Protein AF-A0A5J4TLP8-F1 (afdb_monomer_lite)

Sequence (412 aa):
MQLSGNISNREGASIYGEIGDNGSLIIEDTSFTSCSYIENDGGGIYVILNKTFRFETKGTVTFKGCRITKVTLEVVGGLGRTLYIYLAEESTFNFIIGANTLFTTNDADICCEDIFIYSRNMIILNIRRHILFDITTFTNSDNAMYETEYKLIDELYHIPLIDYNLLERYIYYPNDTMYVSSRKWGGVDTEECGDVSSTCNSFDHVVLKQTTPDRTPTNLQSGQHIVYTYISVCEMHVNQPYRTEADIYILIGATTDEISEATECGSAYFDENGEMKFFDQGYWKIKKIRLVDYSSIKGVNQKVLFHSISIVLPSMKLAKYILKLVVIKDYIDKSRNLELTIENCSITQNNTLDKATNFFLLKTEPFISVRLNISIFYFKGYNASIEGTGLIEMNFETDQYNDSKRIKRDHW

Organism: NCBI:txid222440

Secondary structure (DSSP, 8-state):
--SS--STTB--SSEEEEE-TT-EEEEES-EEES-EEESSB-SSEEEEE-TT-EEEEES-EEEES-EEE---TT------SSEEEEE-TT----EEB-TTEEEES-B-SSS-SSEEEEES-HHHH-GGGTB-S-GGG-S-GGGSEEEEE-S-HHHHSS----SEEGGGGGS----SEEEE--STTTB---SS--BTTBBBS-HHHHHTT-SS----TTTTT--SPPEEEEEESSEEEE-SEEE---SEEEEEEPPTTTSTTTTS--EEEE-TT-EEEEESS-HHHHTTGGG---TTSPPPPEEEEEES-EEEE-SS-SSS-SEEEEE-SS--TTPPPEEEEEES-EEEESS--SS----EEEEE-S---SSEEEEEES-EE-S---TTSEEEEEEE--S-------------

Foldseek 3Di:
DDPDDDDPAADALAEEEDDEDPAEDEAEPDEAEQQEEEQHAHSHYEYEAAAEYAYEYYYAYEYYAFEYDYPDPPGPHFAARHYEYEQDPNGPLHAAYDANYAYYNFDGPPAARHGEYEEQAPQVNLCCVRYHHDLVRDPCLVGHYFYWHPHDCLVQLAHTDHRHRCVLLVDQDAALQFEEELDDNHADLDRNAGDRSHHHNAPVSNVVRHPDAFDDPVCQPPPDAFEHHYEARQEYEQEAEDETNGQEYYYFYDDCVSGVNVPDGGEYEYPQHAAYEDELDDVCQVVCPPVDHPLPAAGRAHEYEYERYEYEYEPDHNDQARYEYEYAPDPDVRGHAYEYEYENYEYDYPDDPPDDDDAAQEDEDPDDDPRYHYHYYNYYYDHDDRPPHHNYYYYYPDPPPDPPPPDDDDDD

pLDDT: mean 80.71, std 16.19, range [25.66, 98.31]

Radius of gyration: 27.55 Å; chains: 1; bounding box: 65×60×77 Å

Structure (mmCIF, N/CA/C/O backbone):
data_AF-A0A5J4TLP8-F1
#
_entry.id   AF-A0A5J4TLP8-F1
#
loop_
_atom_site.group_PDB
_atom_site.id
_atom_site.type_symbol
_atom_site.label_atom_id
_atom_site.label_alt_id
_atom_site.label_comp_id
_atom_site.label_asym_id
_atom_site.label_entity_id
_atom_site.label_seq_id
_atom_site.pdbx_PDB_ins_code
_atom_site.Cartn_x
_atom_site.Cartn_y
_atom_site.Cartn_z
_atom_site.occupancy
_atom_site.B_iso_or_equiv
_atom_site.auth_seq_id
_atom_site.auth_comp_id
_atom_site.auth_asym_id
_atom_site.auth_atom_id
_atom_site.pdbx_PDB_model_num
ATOM 1 N N . MET A 1 1 ? 9.945 3.398 -39.005 1.00 32.78 1 MET A N 1
ATOM 2 C CA . MET A 1 1 ? 11.258 3.173 -38.370 1.00 32.78 1 MET A CA 1
ATOM 3 C C . MET A 1 1 ? 12.236 4.135 -39.021 1.00 32.78 1 MET A C 1
ATOM 5 O O . MET A 1 1 ? 12.604 3.922 -40.168 1.00 32.78 1 MET A O 1
ATOM 9 N N . GLN A 1 2 ? 12.532 5.254 -38.364 1.00 25.66 2 GLN A N 1
ATOM 10 C CA . GLN A 1 2 ? 13.517 6.217 -38.853 1.00 25.66 2 GLN A CA 1
ATOM 11 C C . GLN A 1 2 ? 14.866 5.845 -38.235 1.00 25.66 2 GLN A C 1
ATOM 13 O O . GLN A 1 2 ? 15.048 5.969 -37.032 1.00 25.66 2 GLN A O 1
ATOM 18 N N . LEU A 1 3 ? 15.782 5.329 -39.055 1.00 34.94 3 LEU A N 1
ATOM 19 C CA . LEU A 1 3 ? 17.158 5.000 -38.672 1.00 34.94 3 LEU A CA 1
ATOM 20 C C . LEU A 1 3 ? 18.077 6.168 -39.058 1.00 34.94 3 LEU A C 1
ATOM 22 O O . LEU A 1 3 ? 18.851 6.057 -39.998 1.00 34.94 3 LEU A O 1
ATOM 26 N N . SER A 1 4 ? 17.885 7.309 -38.393 1.00 40.91 4 SER A N 1
ATOM 27 C CA . SER A 1 4 ? 18.838 8.422 -38.211 1.00 40.91 4 SER A CA 1
ATOM 28 C C . SER A 1 4 ? 18.039 9.635 -37.724 1.00 40.91 4 SER A C 1
ATOM 30 O O . SER A 1 4 ? 17.247 10.211 -38.485 1.00 40.91 4 SER A O 1
ATOM 32 N N . GLY A 1 5 ? 18.194 9.957 -36.441 1.00 33.78 5 GLY A N 1
ATOM 33 C CA . GLY A 1 5 ? 17.547 11.080 -35.777 1.00 33.78 5 GLY A CA 1
ATOM 34 C C . GLY A 1 5 ? 18.285 12.385 -36.052 1.00 33.78 5 GLY A C 1
ATOM 35 O O . GLY A 1 5 ? 19.506 12.435 -36.147 1.00 33.78 5 GLY A O 1
ATOM 36 N N . ASN A 1 6 ? 17.510 13.439 -36.261 1.00 34.97 6 ASN A N 1
ATOM 37 C CA . ASN A 1 6 ? 17.923 14.782 -35.903 1.00 34.97 6 ASN A CA 1
ATOM 38 C C . ASN A 1 6 ? 16.699 15.387 -35.221 1.00 34.97 6 ASN A C 1
ATOM 40 O O . ASN A 1 6 ? 15.870 16.044 -35.853 1.00 34.97 6 ASN A O 1
ATOM 44 N N . ILE A 1 7 ? 16.518 15.021 -33.954 1.00 38.97 7 ILE A N 1
ATOM 45 C CA . ILE A 1 7 ? 15.561 15.648 -33.046 1.00 38.97 7 ILE A CA 1
ATOM 46 C C . ILE A 1 7 ? 16.321 15.834 -31.738 1.00 38.97 7 ILE A C 1
ATOM 48 O O . ILE A 1 7 ? 16.684 14.871 -31.071 1.00 38.97 7 ILE A O 1
ATOM 52 N N . SER A 1 8 ? 16.636 17.091 -31.449 1.00 46.53 8 SER A N 1
ATOM 53 C CA . SER A 1 8 ? 17.469 17.553 -30.342 1.00 46.53 8 SER A CA 1
ATOM 54 C C . SER A 1 8 ? 17.287 16.736 -29.052 1.00 46.53 8 SER A C 1
ATOM 56 O O . SER A 1 8 ? 16.248 16.819 -28.395 1.00 46.53 8 SER A O 1
ATOM 58 N N . ASN A 1 9 ? 18.345 16.008 -28.697 1.00 53.62 9 ASN A N 1
ATOM 59 C CA . ASN A 1 9 ? 18.657 15.433 -27.388 1.00 53.62 9 ASN A CA 1
ATOM 60 C C . ASN A 1 9 ? 17.962 14.124 -26.950 1.00 53.62 9 ASN A C 1
ATOM 62 O O . ASN A 1 9 ? 18.026 13.778 -25.771 1.00 53.62 9 ASN A O 1
ATOM 66 N N . ARG A 1 10 ? 17.306 13.367 -27.844 1.00 56.44 10 ARG A N 1
ATOM 67 C CA . ARG A 1 10 ? 16.650 12.085 -27.486 1.00 56.44 10 ARG A CA 1
ATOM 68 C C . ARG A 1 10 ? 16.926 10.992 -28.509 1.00 56.44 10 ARG A C 1
ATOM 70 O O . ARG A 1 10 ? 16.133 10.788 -29.425 1.00 56.44 10 ARG A O 1
ATOM 77 N N . GLU A 1 11 ? 18.039 10.282 -28.359 1.00 62.84 11 GLU A N 1
ATOM 78 C CA . GLU A 1 11 ? 18.453 9.257 -29.317 1.00 62.84 11 GLU A CA 1
ATOM 79 C C . GLU A 1 11 ? 19.082 8.061 -28.600 1.00 62.84 11 GLU A C 1
ATOM 81 O O . GLU A 1 11 ? 20.043 8.219 -27.858 1.00 62.84 11 GLU A O 1
ATOM 86 N N . GLY A 1 12 ? 18.556 6.859 -28.856 1.00 57.31 12 GLY A N 1
ATOM 87 C CA . GLY A 1 12 ? 19.206 5.621 -28.437 1.00 57.31 12 GLY A CA 1
ATOM 88 C C . GLY A 1 12 ? 20.393 5.309 -29.347 1.00 57.31 12 GLY A C 1
ATOM 89 O O . GLY A 1 12 ? 20.215 5.337 -30.566 1.00 57.31 12 GLY A O 1
ATOM 90 N N . ALA A 1 13 ? 21.578 4.974 -28.814 1.00 69.31 13 ALA A N 1
ATOM 91 C CA . ALA A 1 13 ? 22.753 4.767 -29.683 1.00 69.31 13 ALA A CA 1
ATOM 92 C C . ALA A 1 13 ? 22.591 3.604 -30.670 1.00 69.31 13 ALA A C 1
ATOM 94 O O . ALA A 1 13 ? 23.210 3.608 -31.731 1.00 69.31 13 ALA A O 1
ATOM 95 N N . SER A 1 14 ? 21.786 2.597 -30.321 1.00 82.69 14 SER A N 1
ATOM 96 C CA . SER A 1 14 ? 21.480 1.473 -31.215 1.00 82.69 14 SER A CA 1
ATOM 97 C C . SER A 1 14 ? 20.064 1.546 -31.764 1.00 82.69 14 SER A C 1
ATOM 99 O O . SER A 1 14 ? 19.858 1.367 -32.963 1.00 82.69 14 SER A O 1
ATOM 101 N N . ILE A 1 15 ? 19.076 1.780 -30.899 1.00 85.31 15 ILE A N 1
ATOM 102 C CA . ILE A 1 15 ? 17.669 1.822 -31.300 1.00 85.31 15 ILE A CA 1
ATOM 103 C C . ILE A 1 15 ? 16.999 3.034 -30.676 1.00 85.31 15 ILE A C 1
ATOM 105 O O . ILE A 1 15 ? 16.957 3.166 -29.457 1.00 85.31 15 ILE A O 1
ATOM 109 N N . TYR A 1 16 ? 16.388 3.854 -31.524 1.00 87.19 16 TYR A N 1
ATOM 110 C CA . TYR A 1 16 ? 15.365 4.811 -31.131 1.00 87.19 16 TYR A CA 1
ATOM 111 C C . TYR A 1 16 ? 14.010 4.343 -31.673 1.00 87.19 16 TYR A C 1
ATOM 113 O O . TYR A 1 16 ? 13.860 4.099 -32.876 1.00 87.19 16 TYR A O 1
ATOM 121 N N . GLY A 1 17 ? 13.030 4.187 -30.788 1.00 83.69 17 GLY A N 1
ATOM 122 C CA . GLY A 1 17 ? 11.701 3.698 -31.131 1.00 83.69 17 GLY A CA 1
ATOM 123 C C . GLY A 1 17 ? 10.593 4.557 -30.542 1.00 83.69 17 GLY A C 1
ATOM 124 O O . GLY A 1 17 ? 10.231 4.382 -29.386 1.00 83.69 17 GLY A O 1
ATOM 125 N N . GLU A 1 18 ? 9.991 5.411 -31.362 1.00 84.56 18 GLU A N 1
ATOM 126 C CA . GLU A 1 18 ? 8.686 6.016 -31.091 1.00 84.56 18 GLU A CA 1
ATOM 127 C C . GLU A 1 18 ? 7.675 5.388 -32.053 1.00 84.56 18 GLU A C 1
ATOM 129 O O . GLU A 1 18 ? 7.684 5.652 -33.259 1.00 84.56 18 GLU A O 1
ATOM 134 N N . ILE A 1 19 ? 6.852 4.475 -31.541 1.00 73.88 19 ILE A N 1
ATOM 135 C CA . ILE A 1 19 ? 5.820 3.801 -32.331 1.00 73.88 19 ILE A CA 1
ATOM 136 C C . ILE A 1 19 ? 4.471 4.074 -31.664 1.00 73.88 19 ILE A C 1
ATOM 138 O O . ILE A 1 19 ? 4.342 4.002 -30.448 1.00 73.88 19 ILE A O 1
ATOM 142 N N . GLY A 1 20 ? 3.478 4.453 -32.468 1.00 75.81 20 GLY A N 1
ATOM 143 C CA . GLY A 1 20 ? 2.123 4.737 -32.000 1.00 75.81 20 GLY A CA 1
ATOM 144 C C . GLY A 1 20 ? 1.234 3.493 -31.896 1.00 75.81 20 GLY A C 1
ATOM 145 O O . GLY A 1 20 ? 1.713 2.359 -31.851 1.00 75.81 20 GLY A O 1
ATOM 146 N N . ASP A 1 21 ? -0.079 3.734 -31.894 1.00 81.75 21 ASP A N 1
ATOM 147 C CA . ASP A 1 21 ? -1.150 2.748 -31.696 1.00 81.75 21 ASP A CA 1
ATOM 148 C C . ASP A 1 21 ? -0.915 1.384 -32.361 1.00 81.75 21 ASP A C 1
ATOM 150 O O . ASP A 1 21 ? -0.717 1.278 -33.572 1.00 81.75 21 ASP A O 1
ATOM 154 N N . ASN A 1 22 ? -1.006 0.329 -31.547 1.00 83.94 22 ASN A N 1
ATOM 155 C CA . ASN A 1 22 ? -0.868 -1.089 -31.901 1.00 83.94 22 ASN A CA 1
ATOM 156 C C . ASN A 1 22 ? 0.475 -1.479 -32.534 1.00 83.94 22 ASN A C 1
ATOM 158 O O . ASN A 1 22 ? 0.617 -2.588 -33.054 1.00 83.94 22 ASN A O 1
ATOM 162 N N . GLY A 1 23 ? 1.470 -0.595 -32.477 1.00 88.19 23 GLY A N 1
ATOM 163 C CA . GLY A 1 23 ? 2.839 -0.924 -32.826 1.00 88.19 23 GLY A CA 1
ATOM 164 C C . GLY A 1 23 ? 3.438 -1.969 -31.891 1.00 88.19 23 GLY A C 1
ATOM 165 O O . GLY A 1 23 ? 3.008 -2.141 -30.748 1.00 88.19 23 GLY A O 1
ATOM 166 N N . SER A 1 24 ? 4.483 -2.645 -32.361 1.00 91.75 24 SER A N 1
ATOM 167 C CA . SER A 1 24 ? 5.296 -3.515 -31.517 1.00 91.75 24 SER A CA 1
ATOM 168 C C . SER A 1 24 ? 6.764 -3.457 -31.911 1.00 91.75 24 SER A C 1
ATOM 170 O O . SER A 1 24 ? 7.085 -3.494 -33.099 1.00 91.75 24 SER A O 1
ATOM 172 N N . LEU A 1 25 ? 7.641 -3.440 -30.915 1.00 93.62 25 LEU A N 1
ATOM 173 C CA . LEU A 1 25 ? 9.078 -3.602 -31.045 1.00 93.62 25 LEU A CA 1
ATOM 174 C C . LEU A 1 25 ? 9.447 -4.818 -30.207 1.00 93.62 25 LEU A C 1
ATOM 176 O O . LEU A 1 25 ? 9.341 -4.792 -28.983 1.00 93.62 25 LEU A O 1
ATOM 180 N N . ILE A 1 26 ? 9.836 -5.886 -30.891 1.00 94.44 26 ILE A N 1
ATOM 181 C CA . ILE A 1 26 ? 10.258 -7.134 -30.267 1.00 94.44 26 ILE A CA 1
ATOM 182 C C . ILE A 1 26 ? 11.731 -7.312 -30.602 1.00 94.44 26 ILE A C 1
ATOM 184 O O . ILE A 1 26 ? 12.108 -7.260 -31.773 1.00 94.44 26 ILE A O 1
ATOM 188 N N . ILE A 1 27 ? 12.545 -7.502 -29.575 1.00 94.44 27 ILE A N 1
ATOM 189 C CA . ILE A 1 27 ? 13.973 -7.771 -29.697 1.00 94.44 27 ILE A CA 1
ATOM 190 C C . ILE A 1 27 ? 14.188 -9.207 -29.259 1.00 94.44 27 ILE A C 1
ATOM 192 O O . ILE A 1 27 ? 13.919 -9.544 -28.110 1.00 94.44 27 ILE A O 1
ATOM 196 N N . GLU A 1 28 ? 14.644 -10.049 -30.175 1.00 96.56 28 GLU A N 1
ATOM 197 C CA . GLU A 1 28 ? 14.783 -11.483 -29.944 1.00 96.56 28 GLU A CA 1
ATOM 198 C C . GLU A 1 28 ? 16.204 -11.938 -30.272 1.00 96.56 28 GLU A C 1
ATOM 200 O O . GLU A 1 28 ? 16.748 -11.537 -31.301 1.00 96.56 28 GLU A O 1
ATOM 205 N N . ASP A 1 29 ? 16.818 -12.719 -29.376 1.00 94.88 29 ASP A N 1
ATOM 206 C CA . ASP A 1 29 ? 18.139 -13.343 -29.571 1.00 94.88 29 ASP A CA 1
ATOM 207 C C . ASP A 1 29 ? 19.214 -12.379 -30.122 1.00 94.88 29 ASP A C 1
ATOM 209 O O . ASP A 1 29 ? 19.916 -12.660 -31.095 1.00 94.88 29 ASP A O 1
ATOM 213 N N . THR A 1 30 ? 19.314 -11.192 -29.516 1.00 93.50 30 THR A N 1
ATOM 214 C CA . THR A 1 30 ? 20.120 -10.067 -30.015 1.00 93.50 30 THR A CA 1
ATOM 215 C C . THR A 1 30 ? 21.162 -9.617 -28.991 1.00 93.50 30 THR A C 1
ATOM 217 O O . THR A 1 30 ? 20.884 -9.530 -27.797 1.00 93.50 30 THR A O 1
ATOM 220 N N . SER A 1 31 ? 22.363 -9.258 -29.455 1.00 92.25 31 SER A N 1
ATOM 221 C CA . SER A 1 31 ? 23.407 -8.670 -28.608 1.00 92.25 31 SER A CA 1
ATOM 222 C C . SER A 1 31 ? 23.751 -7.245 -29.037 1.00 92.25 31 SER A C 1
ATOM 224 O O . SER A 1 31 ? 24.023 -6.981 -30.206 1.00 92.25 31 SER A O 1
ATOM 226 N N . PHE A 1 32 ? 23.770 -6.348 -28.058 1.00 88.50 32 PHE A N 1
ATOM 227 C CA . PHE A 1 32 ? 24.198 -4.962 -28.150 1.00 88.50 32 PHE A CA 1
ATOM 228 C C . PHE A 1 32 ? 25.547 -4.833 -27.444 1.00 88.50 32 PHE A C 1
ATOM 230 O O . PHE A 1 32 ? 25.666 -5.132 -26.254 1.00 88.50 32 PHE A O 1
ATOM 237 N N . THR A 1 33 ? 26.582 -4.425 -28.175 1.00 86.88 33 THR A N 1
ATOM 238 C CA . THR A 1 33 ? 27.944 -4.319 -27.639 1.00 86.88 33 THR A CA 1
ATOM 239 C C . THR A 1 33 ? 28.526 -2.943 -27.901 1.00 86.88 33 THR A C 1
ATOM 241 O O . THR A 1 33 ? 28.490 -2.481 -29.041 1.00 86.88 33 THR A O 1
ATOM 244 N N . SER A 1 34 ? 29.131 -2.334 -26.880 1.00 82.38 34 SER A N 1
ATOM 245 C CA . SER A 1 34 ? 29.828 -1.044 -26.997 1.00 82.38 34 SER A CA 1
ATOM 246 C C . SER A 1 34 ? 28.944 0.086 -27.533 1.00 82.38 34 SER A C 1
ATOM 248 O O . SER A 1 34 ? 29.402 0.934 -28.299 1.00 82.38 34 SER A O 1
ATOM 250 N N . CYS A 1 35 ? 27.671 0.092 -27.132 1.00 78.81 35 CYS A N 1
ATOM 251 C CA . CYS A 1 35 ? 26.728 1.156 -27.449 1.00 78.81 35 CYS A CA 1
ATOM 252 C C . CYS A 1 35 ? 27.135 2.404 -26.665 1.00 78.81 35 CYS A C 1
ATOM 254 O O . CYS A 1 35 ? 26.932 2.467 -25.454 1.00 78.81 35 CYS A O 1
ATOM 256 N N . SER A 1 36 ? 27.778 3.347 -27.347 1.00 72.56 36 SER A N 1
ATOM 257 C CA . SER A 1 36 ? 28.287 4.569 -26.736 1.00 72.56 36 SER A CA 1
ATOM 258 C C . SER A 1 36 ? 27.547 5.773 -27.286 1.00 72.56 36 SER A C 1
ATOM 260 O O . SER A 1 36 ? 27.501 5.952 -28.504 1.00 72.56 36 SER A O 1
ATOM 262 N N . TYR A 1 37 ? 27.019 6.613 -26.400 1.00 71.00 37 TYR A N 1
ATOM 263 C CA . TYR A 1 37 ? 26.421 7.890 -26.779 1.00 71.00 37 TYR A CA 1
ATOM 264 C C . TYR A 1 37 ? 27.027 9.043 -25.977 1.00 71.00 37 TYR A C 1
ATOM 266 O O . TYR A 1 37 ? 27.387 8.893 -24.810 1.00 71.00 37 TYR A O 1
ATOM 274 N N . ILE A 1 38 ? 27.162 10.203 -26.611 1.00 66.50 38 ILE A N 1
ATOM 275 C CA . ILE A 1 38 ? 27.705 11.415 -26.000 1.00 66.50 38 ILE A CA 1
ATOM 276 C C . ILE A 1 38 ? 26.557 12.421 -25.885 1.00 66.50 38 ILE A C 1
ATOM 278 O O . ILE A 1 38 ? 25.865 12.653 -26.867 1.00 66.50 38 ILE A O 1
ATOM 282 N N . GLU A 1 39 ? 26.360 12.997 -24.698 1.00 64.88 39 GLU A N 1
ATOM 283 C CA . GLU A 1 39 ? 25.417 14.103 -24.417 1.00 64.88 39 GLU A CA 1
ATOM 284 C C . GLU A 1 39 ? 23.898 13.803 -24.338 1.00 64.88 39 GLU A C 1
ATOM 286 O O . GLU A 1 39 ? 23.177 14.696 -23.906 1.00 64.88 39 GLU A O 1
ATOM 291 N N . ASN A 1 40 ? 23.394 12.584 -24.605 1.00 66.25 40 ASN A N 1
ATOM 292 C CA . ASN A 1 40 ? 21.946 12.264 -24.493 1.00 66.25 40 ASN A CA 1
ATOM 293 C C . ASN A 1 40 ? 21.619 11.101 -23.533 1.00 66.25 40 ASN A C 1
ATOM 295 O O . ASN A 1 40 ? 22.516 10.415 -23.049 1.00 66.25 40 ASN A O 1
ATOM 299 N N . ASP A 1 41 ? 20.323 10.892 -23.270 1.00 68.62 41 ASP A N 1
ATOM 300 C CA . ASP A 1 41 ? 19.762 9.736 -22.550 1.00 68.62 41 ASP A CA 1
ATOM 301 C C . ASP A 1 41 ? 19.599 8.506 -23.461 1.00 68.62 41 ASP A C 1
ATOM 303 O O . ASP A 1 41 ? 19.341 8.653 -24.655 1.00 68.62 41 ASP A O 1
ATOM 307 N N . GLY A 1 42 ? 19.655 7.292 -22.898 1.00 64.50 42 GLY A N 1
ATOM 308 C CA . GLY A 1 42 ? 19.449 6.052 -23.663 1.00 64.50 42 GLY A CA 1
ATOM 309 C C . GLY A 1 42 ? 20.698 5.569 -24.401 1.00 64.50 42 GLY A C 1
ATOM 310 O O . GLY A 1 42 ? 20.839 5.756 -25.603 1.00 64.50 42 GLY A O 1
ATOM 311 N N . GLY A 1 43 ? 21.627 4.897 -23.724 1.00 68.81 43 GLY A N 1
ATOM 312 C CA . GLY A 1 43 ? 22.901 4.530 -24.364 1.00 68.81 43 GLY A CA 1
ATOM 313 C C . GLY A 1 43 ? 22.782 3.328 -25.307 1.00 68.81 43 GLY A C 1
ATOM 314 O O . GLY A 1 43 ? 23.443 3.301 -26.335 1.00 68.81 43 GLY A O 1
ATOM 315 N N . GLY A 1 44 ? 21.911 2.354 -25.040 1.00 80.06 44 GLY A N 1
ATOM 316 C CA . GLY A 1 44 ? 21.619 1.257 -25.972 1.00 80.06 44 GLY A CA 1
ATOM 317 C C . GLY A 1 44 ? 20.341 1.514 -26.763 1.00 80.06 44 GLY A C 1
ATOM 318 O O . GLY A 1 44 ? 20.351 1.685 -27.986 1.00 80.06 44 GLY A O 1
ATOM 319 N N . ILE A 1 45 ? 19.228 1.538 -26.043 1.00 87.81 45 ILE A N 1
ATOM 320 C CA . ILE A 1 45 ? 17.878 1.620 -26.586 1.00 87.81 45 ILE A CA 1
ATOM 321 C C . ILE A 1 45 ? 17.132 2.752 -25.898 1.00 87.81 45 ILE A C 1
ATOM 323 O O . ILE A 1 45 ? 17.099 2.827 -24.673 1.00 87.81 45 ILE A O 1
ATOM 327 N N . TYR A 1 46 ? 16.468 3.574 -26.699 1.00 88.88 46 TYR A N 1
ATOM 328 C CA . TYR A 1 46 ? 15.527 4.584 -26.248 1.00 88.88 46 TYR A CA 1
ATOM 329 C C . TYR A 1 46 ? 14.166 4.294 -26.877 1.00 88.88 46 TYR A C 1
ATOM 331 O O . TYR A 1 46 ? 14.019 4.340 -28.102 1.00 88.88 46 TYR A O 1
ATOM 339 N N . VAL A 1 47 ? 13.164 3.988 -26.059 1.00 90.62 47 VAL A N 1
ATOM 340 C CA . VAL A 1 47 ? 11.801 3.716 -26.531 1.00 90.62 47 VAL A CA 1
ATOM 341 C C . VAL A 1 47 ? 10.794 4.638 -25.868 1.00 90.62 47 VAL A C 1
ATOM 343 O O . VAL A 1 47 ? 10.815 4.836 -24.657 1.00 90.62 47 VAL A O 1
ATOM 346 N N . ILE A 1 48 ? 9.883 5.178 -26.674 1.00 91.06 48 ILE A N 1
ATOM 347 C CA . ILE A 1 48 ? 8.728 5.949 -26.220 1.00 91.06 48 ILE A CA 1
ATOM 348 C C . ILE A 1 48 ? 7.492 5.094 -26.439 1.00 91.06 48 ILE A C 1
ATOM 350 O O . ILE A 1 48 ? 7.059 4.911 -27.575 1.00 91.06 48 ILE A O 1
ATOM 354 N N . LEU A 1 49 ? 6.918 4.580 -25.354 1.00 90.88 49 LEU A N 1
ATOM 355 C CA . LEU A 1 49 ? 5.671 3.830 -25.368 1.00 90.88 49 LEU A CA 1
ATOM 356 C C . LEU A 1 49 ? 4.506 4.798 -25.261 1.00 90.88 49 LEU A C 1
ATOM 358 O O . LEU A 1 49 ? 4.151 5.241 -24.167 1.00 90.88 49 LEU A O 1
ATOM 362 N N . ASN A 1 50 ? 3.898 5.089 -26.406 1.00 88.06 50 ASN A N 1
ATOM 363 C CA . ASN A 1 50 ? 2.666 5.851 -26.480 1.00 88.06 50 ASN A CA 1
ATOM 364 C C . ASN A 1 50 ? 1.472 4.926 -26.752 1.00 88.06 50 ASN A C 1
ATOM 366 O O . ASN A 1 50 ? 1.559 4.004 -27.570 1.00 88.06 50 ASN A O 1
ATOM 370 N N . LYS A 1 51 ? 0.353 5.180 -26.069 1.00 88.81 51 LYS A N 1
ATOM 371 C CA . LYS A 1 51 ? -0.890 4.405 -26.187 1.00 88.81 51 LYS A CA 1
ATOM 372 C C . LYS A 1 51 ? -0.661 2.895 -26.013 1.00 88.81 51 LYS A C 1
ATOM 374 O O . LYS A 1 51 ? -0.153 2.478 -24.974 1.00 88.81 51 LYS A O 1
ATOM 379 N N . THR A 1 52 ? -1.028 2.069 -26.997 1.00 88.56 52 THR A N 1
ATOM 380 C CA . THR A 1 52 ? -0.956 0.595 -26.919 1.00 88.56 52 THR A CA 1
ATOM 381 C C . THR A 1 52 ? 0.353 -0.014 -27.438 1.00 88.56 52 THR A C 1
ATOM 383 O O . THR A 1 52 ? 0.442 -1.241 -27.555 1.00 88.56 52 THR A O 1
ATOM 386 N N . PHE A 1 53 ? 1.368 0.802 -27.756 1.00 89.88 53 PHE A N 1
ATOM 387 C CA . PHE A 1 53 ? 2.659 0.322 -28.258 1.00 89.88 53 PHE A CA 1
ATOM 388 C C . PHE A 1 53 ? 3.285 -0.711 -27.310 1.00 89.88 53 PHE A C 1
ATOM 390 O O . PHE A 1 53 ? 3.453 -0.455 -26.117 1.00 89.88 53 PHE A O 1
ATOM 397 N N . ARG A 1 54 ? 3.631 -1.882 -27.863 1.00 92.06 54 ARG A N 1
ATOM 398 C CA . ARG A 1 54 ? 4.299 -2.971 -27.150 1.00 92.06 54 ARG A CA 1
ATOM 399 C C . ARG A 1 54 ? 5.818 -2.956 -27.315 1.00 92.06 54 ARG A C 1
ATOM 401 O O . ARG A 1 54 ? 6.301 -3.006 -28.445 1.00 92.06 54 ARG A O 1
ATOM 408 N N . PHE A 1 55 ? 6.558 -3.034 -26.214 1.00 94.62 55 PHE A N 1
ATOM 409 C CA . PHE A 1 55 ? 8.002 -3.294 -26.219 1.00 94.62 55 PHE A CA 1
ATOM 410 C C . PHE A 1 55 ? 8.327 -4.618 -25.519 1.00 94.62 55 PHE A C 1
ATOM 412 O O . PHE A 1 55 ? 7.835 -4.879 -24.429 1.00 94.62 55 PHE A O 1
ATOM 419 N N . GLU A 1 56 ? 9.129 -5.487 -26.126 1.00 95.69 56 GLU A N 1
ATOM 420 C CA . GLU A 1 56 ? 9.402 -6.806 -25.547 1.00 95.69 56 GLU A CA 1
ATOM 421 C C . GLU A 1 56 ? 10.806 -7.311 -25.883 1.00 95.69 56 GLU A C 1
ATOM 423 O O . GLU A 1 56 ? 11.211 -7.268 -27.047 1.00 95.69 56 GLU A O 1
ATOM 428 N N . THR A 1 57 ? 11.522 -7.855 -24.894 1.00 95.56 57 THR A N 1
ATOM 429 C CA . THR A 1 57 ? 12.719 -8.678 -25.132 1.00 95.56 57 THR A CA 1
ATOM 430 C C . THR A 1 57 ? 12.394 -10.170 -25.001 1.00 95.56 57 THR A C 1
ATOM 432 O O . THR A 1 57 ? 11.728 -10.602 -24.056 1.00 95.56 57 THR A O 1
ATOM 435 N N . LYS A 1 58 ? 12.853 -10.974 -25.966 1.00 95.06 58 LYS A N 1
ATOM 436 C CA . LYS A 1 58 ? 12.647 -12.428 -26.055 1.00 95.06 58 LYS A CA 1
ATOM 437 C C . LYS A 1 58 ? 13.955 -13.164 -26.299 1.00 95.06 58 LYS A C 1
ATOM 439 O O . LYS A 1 58 ? 14.889 -12.619 -26.878 1.00 95.06 58 LYS A O 1
ATOM 444 N N . GLY A 1 59 ? 13.998 -14.430 -25.893 1.00 93.56 59 GLY A N 1
ATOM 445 C CA . GLY A 1 59 ? 15.215 -15.223 -26.030 1.00 93.56 59 GLY A CA 1
ATOM 446 C C . GLY A 1 59 ? 16.387 -14.567 -25.296 1.00 93.56 59 GLY A C 1
ATOM 447 O O . GLY A 1 59 ? 16.187 -13.866 -24.305 1.00 93.56 59 GLY A O 1
ATOM 448 N N . THR A 1 60 ? 17.606 -14.804 -25.762 1.00 94.31 60 THR A N 1
ATOM 449 C CA . THR A 1 60 ? 18.814 -14.253 -25.136 1.00 94.31 60 THR A CA 1
ATOM 450 C C . THR A 1 60 ? 19.082 -12.845 -25.655 1.00 94.31 60 THR A C 1
ATOM 452 O O . THR A 1 60 ? 19.586 -12.679 -26.764 1.00 94.31 60 THR A O 1
ATOM 455 N N . VAL A 1 61 ? 18.791 -11.822 -24.850 1.00 93.81 61 VAL A N 1
ATOM 456 C CA . VAL A 1 61 ? 19.145 -10.432 -25.178 1.00 93.81 61 VAL A CA 1
ATOM 457 C C . VAL A 1 61 ? 20.286 -9.982 -24.279 1.00 93.81 61 VAL A C 1
ATOM 459 O O . VAL A 1 61 ? 20.210 -10.110 -23.064 1.00 93.81 61 VAL A O 1
ATOM 462 N N . THR A 1 62 ? 21.379 -9.481 -24.845 1.00 92.00 62 THR A N 1
ATOM 463 C CA . THR A 1 62 ? 22.560 -9.102 -24.051 1.00 92.00 62 THR A CA 1
ATOM 464 C C . THR A 1 62 ? 23.005 -7.692 -24.366 1.00 92.00 62 THR A C 1
ATOM 466 O O . THR A 1 62 ? 23.235 -7.367 -25.527 1.00 92.00 62 THR A O 1
ATOM 469 N N . PHE A 1 63 ? 23.216 -6.896 -23.326 1.00 89.75 63 PHE A N 1
ATOM 470 C CA . PHE A 1 63 ? 23.802 -5.570 -23.405 1.00 89.75 63 PHE A CA 1
ATOM 471 C C . PHE A 1 63 ? 25.150 -5.562 -22.702 1.00 89.75 63 PHE A C 1
ATOM 473 O O . PHE A 1 63 ? 25.240 -5.841 -21.504 1.00 89.75 63 PHE A O 1
ATOM 480 N N . LYS A 1 64 ? 26.205 -5.268 -23.460 1.00 89.06 64 LYS A N 1
ATOM 481 C CA . LYS A 1 64 ? 27.575 -5.366 -22.969 1.00 89.06 64 LYS A CA 1
ATOM 482 C C . LYS A 1 64 ? 28.393 -4.126 -23.278 1.00 89.06 64 LYS A C 1
ATOM 484 O O . LYS A 1 64 ? 28.631 -3.804 -24.443 1.00 89.06 64 LYS A O 1
ATOM 489 N N . GLY A 1 65 ? 28.941 -3.505 -22.239 1.00 83.69 65 GLY A N 1
ATOM 490 C CA . GLY A 1 65 ? 29.871 -2.390 -22.401 1.00 83.69 65 GLY A CA 1
ATOM 491 C C . GLY A 1 65 ? 29.211 -1.141 -22.973 1.00 83.69 65 GLY A C 1
ATOM 492 O O . GLY A 1 65 ? 29.885 -0.387 -23.673 1.00 83.69 65 GLY A O 1
ATOM 493 N N . CYS A 1 66 ? 27.910 -0.956 -22.742 1.00 83.25 66 CYS A N 1
ATOM 494 C CA . CYS A 1 66 ? 27.200 0.254 -23.140 1.00 83.25 66 CYS A CA 1
ATOM 495 C C . CYS A 1 66 ? 27.606 1.401 -22.208 1.00 83.25 66 CYS A C 1
ATOM 497 O O . CYS A 1 66 ? 27.747 1.204 -20.999 1.00 83.25 66 CYS A O 1
ATOM 499 N N . ARG A 1 67 ? 27.850 2.586 -22.769 1.00 76.25 67 ARG A N 1
ATOM 500 C CA . ARG A 1 67 ? 28.360 3.748 -22.035 1.00 76.25 67 ARG A CA 1
ATOM 501 C C . ARG A 1 67 ? 27.674 5.018 -22.504 1.00 76.25 67 ARG A C 1
ATOM 503 O O . ARG A 1 67 ? 27.394 5.192 -23.684 1.00 76.25 67 ARG A O 1
ATOM 510 N N . ILE A 1 68 ? 27.475 5.949 -21.586 1.00 71.75 68 ILE A N 1
ATOM 511 C CA . ILE A 1 68 ? 27.176 7.336 -21.943 1.00 71.75 68 ILE A CA 1
ATOM 512 C C . ILE A 1 68 ? 28.305 8.197 -21.391 1.00 71.75 68 ILE A C 1
ATOM 514 O O . ILE A 1 68 ? 28.810 7.917 -20.309 1.00 71.75 68 ILE A O 1
ATOM 518 N N . THR A 1 69 ? 28.734 9.221 -22.115 1.00 65.12 69 THR A N 1
ATOM 519 C CA . THR A 1 69 ? 29.707 10.179 -21.578 1.00 65.12 69 THR A CA 1
ATOM 520 C C . THR A 1 69 ? 29.099 11.570 -21.585 1.00 65.12 69 THR A C 1
ATOM 522 O O . THR A 1 69 ? 28.726 12.092 -22.640 1.00 65.12 69 THR A O 1
ATOM 525 N N . LYS A 1 70 ? 28.986 12.178 -20.405 1.00 64.94 70 LYS A N 1
ATOM 526 C CA . LYS A 1 70 ? 28.575 13.570 -20.253 1.00 64.94 70 LYS A CA 1
ATOM 527 C C . LYS A 1 70 ? 29.810 14.457 -20.370 1.00 64.94 70 LYS A C 1
ATOM 529 O O . LYS A 1 70 ? 30.679 14.455 -19.506 1.00 64.94 70 LYS A O 1
ATOM 534 N N . VAL A 1 71 ? 29.897 15.211 -21.463 1.00 54.84 71 VAL A N 1
ATOM 535 C CA . VAL A 1 71 ? 31.070 16.051 -21.765 1.00 54.84 71 VAL A CA 1
ATOM 536 C C . VAL A 1 71 ? 30.973 17.431 -21.098 1.00 54.84 71 VAL A C 1
ATOM 538 O O . VAL A 1 71 ? 31.999 18.058 -20.839 1.00 54.84 71 VAL A O 1
ATOM 541 N N . THR A 1 72 ? 29.769 17.902 -20.749 1.00 56.34 72 THR A N 1
ATOM 542 C CA . THR A 1 72 ? 29.554 19.229 -20.143 1.00 56.34 72 THR A CA 1
ATOM 543 C C . THR A 1 72 ? 28.512 19.209 -19.016 1.00 56.34 72 THR A C 1
ATOM 545 O O . THR A 1 72 ? 27.549 18.444 -19.042 1.00 56.34 72 THR A O 1
ATOM 548 N N . LEU A 1 73 ? 28.693 20.070 -18.005 1.00 55.56 73 LEU A N 1
ATOM 549 C CA . LEU A 1 73 ? 27.796 20.202 -16.841 1.00 55.56 73 LEU A CA 1
ATOM 550 C C . LEU A 1 73 ? 26.406 20.774 -17.192 1.00 55.56 73 LEU A C 1
ATOM 552 O O . LEU A 1 73 ? 25.482 20.631 -16.397 1.00 55.56 73 LEU A O 1
ATOM 556 N N . GLU A 1 74 ? 26.250 21.393 -18.365 1.00 51.12 74 GLU A N 1
ATOM 557 C CA . GLU A 1 74 ? 25.053 22.152 -18.761 1.00 51.12 74 GLU A CA 1
ATOM 558 C C . GLU A 1 74 ? 23.982 21.319 -19.492 1.00 51.12 74 GLU A C 1
ATOM 560 O O . GLU A 1 74 ? 22.864 21.796 -19.679 1.00 51.12 74 GLU A O 1
ATOM 565 N N . VAL A 1 75 ? 24.278 20.073 -19.887 1.00 52.91 75 VAL A N 1
ATOM 566 C CA . VAL A 1 75 ? 23.321 19.219 -20.615 1.00 52.91 75 VAL A CA 1
ATOM 567 C C . VAL A 1 75 ? 22.512 18.349 -19.647 1.00 52.91 75 VAL A C 1
ATOM 569 O O . VAL A 1 75 ? 23.072 17.644 -18.806 1.00 52.91 75 VAL A O 1
ATOM 572 N N . VAL A 1 76 ? 21.182 18.393 -19.758 1.00 54.00 76 VAL A N 1
ATOM 573 C CA . VAL A 1 76 ? 20.251 17.505 -19.041 1.00 54.00 76 VAL A CA 1
ATOM 574 C C . VAL A 1 76 ? 20.194 16.183 -19.811 1.00 54.00 76 VAL A C 1
ATOM 576 O O . VAL A 1 76 ? 19.423 16.049 -20.753 1.00 54.00 76 VAL A O 1
ATOM 579 N N . GLY A 1 77 ? 21.087 15.257 -19.474 1.00 57.12 77 GLY A N 1
ATOM 580 C CA . GLY A 1 77 ? 21.172 13.923 -20.067 1.00 57.12 77 GLY A CA 1
ATOM 581 C C . GLY A 1 77 ? 22.124 13.024 -19.271 1.00 57.12 77 GLY A C 1
ATOM 582 O O . GLY A 1 77 ? 22.941 13.525 -18.487 1.00 57.12 77 GLY A O 1
ATOM 583 N N . GLY A 1 78 ? 22.019 11.708 -19.458 1.00 58.44 78 GLY A N 1
ATOM 584 C CA . GLY A 1 78 ? 22.873 10.694 -18.827 1.00 58.44 78 GLY A CA 1
ATOM 585 C C . GLY A 1 78 ? 22.142 9.564 -18.095 1.00 58.44 78 GLY A C 1
ATOM 586 O O . GLY A 1 78 ? 22.818 8.818 -17.378 1.00 58.44 78 GLY A O 1
ATOM 587 N N . LEU A 1 79 ? 20.821 9.443 -18.269 1.00 64.50 79 LEU A N 1
ATOM 588 C CA . LEU A 1 79 ? 19.952 8.438 -17.646 1.00 64.50 79 LEU A CA 1
ATOM 589 C C . LEU A 1 79 ? 19.667 7.264 -18.608 1.00 64.50 79 LEU A C 1
ATOM 591 O O . LEU A 1 79 ? 19.663 7.426 -19.831 1.00 64.50 79 LEU A O 1
ATOM 595 N N . GLY A 1 80 ? 19.416 6.069 -18.061 1.00 60.28 80 GLY A N 1
ATOM 596 C CA . GLY A 1 80 ? 18.979 4.883 -18.820 1.00 60.28 80 GLY A CA 1
ATOM 597 C C . GLY A 1 80 ? 20.005 4.364 -19.810 1.00 60.28 80 GLY A C 1
ATOM 598 O O . GLY A 1 80 ? 19.753 4.305 -21.013 1.00 60.28 80 GLY A O 1
ATOM 599 N N . ARG A 1 81 ? 21.202 4.029 -19.332 1.00 74.06 81 ARG A N 1
ATOM 600 C CA . ARG A 1 81 ? 22.371 3.880 -20.215 1.00 74.06 81 ARG A CA 1
ATOM 601 C C . ARG A 1 81 ? 22.356 2.655 -21.091 1.00 74.06 81 ARG A C 1
ATOM 603 O O . ARG A 1 81 ? 22.980 2.661 -22.146 1.00 74.06 81 ARG A O 1
ATOM 610 N N . THR A 1 82 ? 21.603 1.643 -20.714 1.00 83.56 82 THR A N 1
ATOM 611 C CA . THR A 1 82 ? 21.350 0.529 -21.612 1.00 83.56 82 THR A CA 1
ATOM 612 C C . THR A 1 82 ? 19.964 0.640 -22.217 1.00 83.56 82 THR A C 1
ATOM 614 O O . THR A 1 82 ? 19.813 0.580 -23.438 1.00 83.56 82 THR A O 1
ATOM 617 N N . LEU A 1 83 ? 18.962 0.858 -21.377 1.00 88.94 83 LEU A N 1
ATOM 618 C CA . LEU A 1 83 ? 17.575 0.933 -21.774 1.00 88.94 83 LEU A CA 1
ATOM 619 C C . LEU A 1 83 ? 16.906 2.134 -21.112 1.00 88.94 83 LEU A C 1
ATOM 621 O O . LEU A 1 83 ? 16.851 2.234 -19.888 1.00 88.94 83 LEU A O 1
ATOM 625 N N . TYR A 1 84 ? 16.349 3.006 -21.940 1.00 90.12 84 TYR A N 1
ATOM 626 C CA . TYR A 1 84 ? 15.496 4.105 -21.523 1.00 90.12 84 TYR A CA 1
ATOM 627 C C . TYR A 1 84 ? 14.077 3.851 -22.028 1.00 90.12 84 TYR A C 1
ATOM 629 O O . TYR A 1 84 ? 13.848 3.764 -23.239 1.00 90.12 84 TYR A O 1
ATOM 637 N N . ILE A 1 85 ? 13.122 3.737 -21.107 1.00 92.19 85 ILE A N 1
ATOM 638 C CA . ILE A 1 85 ? 11.703 3.544 -21.417 1.00 92.19 85 ILE A CA 1
ATOM 639 C C . ILE A 1 85 ? 10.931 4.788 -20.993 1.00 92.19 85 ILE A C 1
ATOM 641 O O . ILE A 1 85 ? 10.707 5.017 -19.807 1.00 92.19 85 ILE A O 1
ATOM 645 N N . TYR A 1 86 ? 10.465 5.569 -21.963 1.00 92.44 86 TYR A N 1
ATOM 646 C CA . TYR A 1 86 ? 9.518 6.646 -21.714 1.00 92.44 86 TYR A CA 1
ATOM 647 C C . TYR A 1 86 ? 8.083 6.141 -21.868 1.00 92.44 86 TYR A C 1
ATOM 649 O O . TYR A 1 86 ? 7.647 5.792 -22.965 1.00 92.44 86 TYR A O 1
ATOM 657 N N . LEU A 1 87 ? 7.327 6.127 -20.777 1.00 93.12 87 LEU A N 1
ATOM 658 C CA . LEU A 1 87 ? 5.917 5.760 -20.744 1.00 93.12 87 LEU A CA 1
ATOM 659 C C . LEU A 1 87 ? 5.078 7.039 -20.855 1.00 93.12 87 LEU A C 1
ATOM 661 O O . LEU A 1 87 ? 4.838 7.729 -19.862 1.00 93.12 87 LEU A O 1
ATOM 665 N N . ALA A 1 88 ? 4.643 7.369 -22.073 1.00 91.38 88 ALA A N 1
ATOM 666 C CA . ALA A 1 88 ? 3.857 8.575 -22.336 1.00 91.38 88 ALA A CA 1
ATOM 667 C C . ALA A 1 88 ? 2.510 8.563 -21.587 1.00 91.38 88 ALA A C 1
ATOM 669 O O . ALA A 1 88 ? 2.053 7.524 -21.111 1.00 91.38 88 ALA A O 1
ATOM 670 N N . GLU A 1 89 ? 1.849 9.717 -21.503 1.00 89.38 89 GLU A N 1
ATOM 671 C CA . GLU A 1 89 ? 0.651 9.892 -20.669 1.00 89.38 89 GLU A CA 1
ATOM 672 C C . GLU A 1 89 ? -0.479 8.914 -21.007 1.00 89.38 89 GLU A C 1
ATOM 674 O O . GLU A 1 89 ? -1.132 8.396 -20.105 1.00 89.38 89 GLU A O 1
ATOM 679 N N . GLU A 1 90 ? -0.674 8.603 -22.288 1.00 89.12 90 GLU A N 1
ATOM 680 C CA . GLU A 1 90 ? -1.704 7.669 -22.752 1.00 89.12 90 GLU A CA 1
ATOM 681 C C . GLU A 1 90 ? -1.236 6.202 -22.757 1.00 89.12 90 GLU A C 1
ATOM 683 O O . GLU A 1 90 ? -1.988 5.319 -23.167 1.00 89.12 90 GLU A O 1
ATOM 688 N N . SER A 1 91 ? -0.009 5.914 -22.309 1.00 89.25 91 SER A N 1
ATOM 689 C CA . SER A 1 91 ? 0.564 4.567 -22.320 1.00 89.25 91 SER A CA 1
ATOM 690 C C . SER A 1 91 ? -0.270 3.574 -21.510 1.00 89.25 91 SER A C 1
ATOM 692 O O . SER A 1 91 ? -0.725 3.854 -20.392 1.00 89.25 91 SER A O 1
ATOM 694 N N . THR A 1 92 ? -0.415 2.367 -22.054 1.00 89.94 92 THR A N 1
ATOM 695 C CA . THR A 1 92 ? -0.968 1.207 -21.343 1.00 89.94 92 THR A CA 1
ATOM 696 C C . THR A 1 92 ? 0.108 0.389 -20.626 1.00 89.94 92 THR A C 1
ATOM 698 O O . THR A 1 92 ? -0.164 -0.746 -20.246 1.00 89.94 92 THR A O 1
ATOM 701 N N . PHE A 1 93 ? 1.331 0.922 -20.490 1.00 91.25 93 PHE A N 1
ATOM 702 C CA . PHE A 1 93 ? 2.476 0.253 -19.858 1.00 91.25 93 PHE A CA 1
ATOM 703 C C . PHE A 1 93 ? 2.832 -1.100 -20.490 1.00 91.25 93 PHE A C 1
ATOM 705 O O . PHE A 1 93 ? 3.265 -2.026 -19.818 1.00 91.25 93 PHE A O 1
ATOM 712 N N . ASN A 1 94 ? 2.633 -1.259 -21.797 1.00 92.38 94 ASN A N 1
ATOM 713 C CA . ASN A 1 94 ? 2.777 -2.556 -22.454 1.00 92.38 94 ASN A CA 1
ATOM 714 C C . ASN A 1 94 ? 4.249 -2.882 -22.768 1.00 92.38 94 ASN A C 1
ATOM 716 O O . ASN A 1 94 ? 4.650 -2.893 -23.931 1.00 92.38 94 ASN A O 1
ATOM 720 N N . PHE A 1 95 ? 5.069 -3.136 -21.747 1.00 94.75 95 PHE A N 1
ATOM 721 C CA . PHE A 1 95 ? 6.426 -3.647 -21.948 1.00 94.75 95 PHE A CA 1
ATOM 722 C C . PHE A 1 95 ? 6.760 -4.881 -21.120 1.00 94.75 95 PHE A C 1
ATOM 724 O O . PHE A 1 95 ? 6.207 -5.086 -20.045 1.00 94.75 95 PHE A O 1
ATOM 731 N N . ILE A 1 96 ? 7.679 -5.700 -21.632 1.00 95.75 96 ILE A N 1
ATOM 732 C CA . ILE A 1 96 ? 8.250 -6.846 -20.923 1.00 95.75 96 ILE A CA 1
ATOM 733 C C . ILE A 1 96 ? 9.755 -6.905 -21.191 1.00 95.75 96 ILE A C 1
ATOM 735 O O . ILE A 1 96 ? 10.186 -6.982 -22.342 1.00 95.75 96 ILE A O 1
ATOM 739 N N . ILE A 1 97 ? 10.550 -6.941 -20.126 1.00 94.88 97 ILE A N 1
ATOM 740 C CA . ILE A 1 97 ? 11.964 -7.307 -20.169 1.00 94.88 97 ILE A CA 1
ATOM 741 C C . ILE A 1 97 ? 12.075 -8.776 -19.764 1.00 94.88 97 ILE A C 1
ATOM 743 O O . ILE A 1 97 ? 11.874 -9.144 -18.605 1.00 94.88 97 ILE A O 1
ATOM 747 N N . GLY A 1 98 ? 12.328 -9.626 -20.755 1.00 94.50 98 GLY A N 1
ATOM 748 C CA . GLY A 1 98 ? 12.345 -11.076 -20.629 1.00 94.50 98 GLY A CA 1
ATOM 749 C C . GLY A 1 98 ? 13.455 -11.599 -19.716 1.00 94.50 98 GLY A C 1
ATOM 750 O O . GLY A 1 98 ? 14.512 -10.983 -19.576 1.00 94.50 98 GLY A O 1
ATOM 751 N N . ALA A 1 99 ? 13.216 -12.788 -19.154 1.00 92.62 99 ALA A N 1
ATOM 752 C CA . ALA A 1 99 ? 14.037 -13.428 -18.121 1.00 92.62 99 ALA A CA 1
ATOM 753 C C . ALA A 1 99 ? 15.515 -13.655 -18.500 1.00 92.62 99 ALA A C 1
ATOM 755 O O . ALA A 1 99 ? 16.372 -13.731 -17.628 1.00 92.62 99 ALA A O 1
ATOM 756 N N . ASN A 1 100 ? 15.812 -13.752 -19.798 1.00 92.25 100 ASN A N 1
ATOM 757 C CA . ASN A 1 100 ? 17.157 -13.992 -20.329 1.00 92.25 100 ASN A CA 1
ATOM 758 C C . ASN A 1 100 ? 17.824 -12.701 -20.846 1.00 92.25 100 ASN A C 1
ATOM 760 O O . ASN A 1 100 ? 18.737 -12.763 -21.673 1.00 92.25 100 ASN A O 1
ATOM 764 N N . THR A 1 101 ? 17.344 -11.534 -20.404 1.00 91.69 101 THR A N 1
ATOM 765 C CA . THR A 1 101 ? 18.000 -10.251 -20.677 1.00 91.69 101 THR A CA 1
ATOM 766 C C . THR A 1 101 ? 19.169 -10.075 -19.713 1.00 91.69 101 THR A C 1
ATOM 768 O O . THR A 1 101 ? 18.988 -10.180 -18.505 1.00 91.69 101 THR A O 1
ATOM 771 N N . LEU A 1 102 ? 20.366 -9.818 -20.239 1.00 90.50 102 LEU A N 1
ATOM 772 C CA . LEU A 1 102 ? 21.599 -9.713 -19.460 1.00 90.50 102 LEU A CA 1
ATOM 773 C C . LEU A 1 102 ? 22.253 -8.348 -19.654 1.00 90.50 102 LEU A C 1
ATOM 775 O O . LEU A 1 102 ? 22.418 -7.885 -20.785 1.00 90.50 102 LEU A O 1
ATOM 779 N N . PHE A 1 103 ? 22.689 -7.759 -18.545 1.00 88.44 103 PHE A N 1
ATOM 780 C CA . PHE A 1 103 ? 23.417 -6.497 -18.490 1.00 88.44 103 PHE A CA 1
ATOM 781 C C . PHE A 1 103 ? 24.824 -6.764 -17.961 1.00 88.44 103 PHE A C 1
ATOM 783 O O . PHE A 1 103 ? 24.994 -7.445 -16.950 1.00 88.44 103 PHE A O 1
ATOM 790 N N . THR A 1 104 ? 25.865 -6.336 -18.675 1.00 85.75 104 THR A N 1
ATOM 791 C CA . THR A 1 104 ? 27.242 -6.680 -18.293 1.00 85.75 104 THR A CA 1
ATOM 792 C C . THR A 1 104 ? 28.214 -5.560 -18.623 1.00 85.75 104 THR A C 1
ATOM 794 O O . THR A 1 104 ? 28.338 -5.148 -19.777 1.00 85.75 104 THR A O 1
ATOM 797 N N . THR A 1 105 ? 29.018 -5.134 -17.645 1.00 81.75 105 THR A N 1
ATOM 798 C CA . THR A 1 105 ? 30.089 -4.128 -17.831 1.00 81.75 105 THR A CA 1
ATOM 799 C C . THR A 1 105 ? 29.612 -2.792 -18.425 1.00 81.75 105 THR A C 1
ATOM 801 O O . THR A 1 105 ? 30.380 -2.127 -19.121 1.00 81.75 105 THR A O 1
ATOM 804 N N . ASN A 1 106 ? 28.348 -2.425 -18.196 1.00 78.69 106 ASN A N 1
ATOM 805 C CA . ASN A 1 106 ? 27.810 -1.110 -18.548 1.00 78.69 106 ASN A CA 1
ATOM 806 C C . ASN A 1 106 ? 28.306 -0.067 -17.534 1.00 78.69 106 ASN A C 1
ATOM 808 O O . ASN A 1 106 ? 28.721 -0.442 -16.441 1.00 78.69 106 ASN A O 1
ATOM 812 N N . ASP A 1 107 ? 28.358 1.210 -17.919 1.00 74.06 107 ASP A N 1
ATOM 813 C CA . ASP A 1 107 ? 29.001 2.244 -17.092 1.00 74.06 107 ASP A CA 1
ATOM 814 C C . ASP A 1 107 ? 28.241 3.576 -17.095 1.00 74.06 107 ASP A C 1
ATOM 816 O O . ASP A 1 107 ? 27.828 4.070 -18.163 1.00 74.06 107 ASP A O 1
ATOM 820 N N . ALA A 1 108 ? 28.092 4.160 -15.895 1.00 64.19 108 ALA A N 1
ATOM 821 C CA . ALA A 1 108 ? 27.375 5.401 -15.649 1.00 64.19 108 ALA A CA 1
ATOM 822 C C . ALA A 1 108 ? 28.162 6.544 -14.985 1.00 64.19 108 ALA A C 1
ATOM 824 O O . ALA A 1 108 ? 28.572 6.428 -13.843 1.00 64.19 108 ALA A O 1
ATOM 825 N N . ASP A 1 109 ? 28.214 7.720 -15.628 1.00 64.44 109 ASP A N 1
ATOM 826 C CA . ASP A 1 109 ? 28.721 8.973 -15.045 1.00 64.44 109 ASP A CA 1
ATOM 827 C C . ASP A 1 109 ? 27.814 9.580 -13.954 1.00 64.44 109 ASP A C 1
ATOM 829 O O . ASP A 1 109 ? 28.317 10.319 -13.112 1.00 64.44 109 ASP A O 1
ATOM 833 N N . ILE A 1 110 ? 26.488 9.362 -14.000 1.00 64.44 110 ILE A N 1
ATOM 834 C CA . ILE A 1 110 ? 25.533 9.926 -13.019 1.00 64.44 110 ILE A CA 1
ATOM 835 C C . ILE A 1 110 ? 24.831 8.796 -12.270 1.00 64.44 110 ILE A C 1
ATOM 837 O O . ILE A 1 110 ? 25.214 8.473 -11.152 1.00 64.44 110 ILE A O 1
ATOM 841 N N . CYS A 1 111 ? 23.819 8.191 -12.894 1.00 66.88 111 CYS A N 1
ATOM 842 C CA . CYS A 1 111 ? 23.083 7.066 -12.343 1.00 66.88 111 CYS A CA 1
ATOM 843 C C . CYS A 1 111 ? 22.422 6.221 -13.453 1.00 66.88 111 CYS A C 1
ATOM 845 O O . CYS A 1 111 ? 22.407 6.635 -14.617 1.00 66.88 111 CYS A O 1
ATOM 847 N N . CYS A 1 112 ? 21.846 5.070 -13.095 1.00 72.00 112 CYS A N 1
ATOM 848 C CA . CYS A 1 112 ? 21.012 4.220 -13.957 1.00 72.00 112 CYS A CA 1
ATOM 849 C C . CYS A 1 112 ? 21.790 3.539 -15.104 1.00 72.00 112 CYS A C 1
ATOM 851 O O . CYS A 1 112 ? 21.519 3.764 -16.290 1.00 72.00 112 CYS A O 1
ATOM 853 N N . GLU A 1 113 ? 22.774 2.713 -14.748 1.00 81.00 113 GLU A N 1
ATOM 854 C CA . GLU A 1 113 ? 23.663 1.966 -15.656 1.00 81.00 113 GLU A CA 1
ATOM 855 C C . GLU A 1 113 ? 22.916 1.080 -16.651 1.00 81.00 113 GLU A C 1
ATOM 857 O O . GLU A 1 113 ? 23.328 0.942 -17.808 1.00 81.00 113 GLU A O 1
ATOM 862 N N . ASP A 1 114 ? 21.793 0.509 -16.232 1.00 87.81 114 ASP A N 1
ATOM 863 C CA . ASP A 1 114 ? 21.112 -0.501 -17.022 1.00 87.81 114 ASP A CA 1
ATOM 864 C C . ASP A 1 114 ? 19.756 0.003 -17.492 1.00 87.81 114 ASP A C 1
ATOM 866 O O . ASP A 1 114 ? 19.572 0.265 -18.683 1.00 87.81 114 ASP A O 1
ATOM 870 N N . ILE A 1 115 ? 18.809 0.199 -16.583 1.00 90.38 115 ILE A N 1
ATOM 871 C CA . ILE A 1 115 ? 17.428 0.510 -16.950 1.00 90.38 115 ILE A CA 1
ATOM 872 C C . ILE A 1 115 ? 16.998 1.814 -16.287 1.00 90.38 115 ILE A C 1
ATOM 874 O O . ILE A 1 115 ? 17.115 1.984 -15.075 1.00 90.38 115 ILE A O 1
ATOM 878 N N . PHE A 1 116 ? 16.437 2.716 -17.085 1.00 91.31 116 PHE A N 1
ATOM 879 C CA . PHE A 1 116 ? 15.710 3.874 -16.589 1.00 91.31 116 PHE A CA 1
ATOM 880 C C . PHE A 1 116 ? 14.306 3.914 -17.168 1.00 91.31 116 PHE A C 1
ATOM 882 O O . PHE A 1 116 ? 14.105 3.712 -18.372 1.00 91.31 116 PHE A O 1
ATOM 889 N N . ILE A 1 117 ? 13.341 4.200 -16.306 1.00 92.75 117 ILE A N 1
ATOM 890 C CA . ILE A 1 117 ? 11.937 4.317 -16.671 1.00 92.75 117 ILE A CA 1
ATOM 891 C C . ILE A 1 117 ? 11.465 5.724 -16.335 1.00 92.75 117 ILE A C 1
ATOM 893 O O . ILE A 1 117 ? 11.707 6.244 -15.253 1.00 92.75 117 ILE A O 1
ATOM 897 N N . TYR A 1 118 ? 10.777 6.353 -17.275 1.00 92.38 118 TYR A N 1
ATOM 898 C CA . TYR A 1 118 ? 10.136 7.639 -17.055 1.00 92.38 118 TYR A CA 1
ATOM 899 C C . TYR A 1 118 ? 8.633 7.454 -17.200 1.00 92.38 118 TYR A C 1
ATOM 901 O O . TYR A 1 118 ? 8.150 7.176 -18.302 1.00 92.38 118 TYR A O 1
ATOM 909 N N . SER A 1 119 ? 7.891 7.536 -16.096 1.00 93.69 119 SER A N 1
ATOM 910 C CA . SER A 1 119 ? 6.483 7.132 -16.048 1.00 93.69 119 SER A CA 1
ATOM 911 C C . SER A 1 119 ? 5.585 8.166 -15.384 1.00 93.69 119 SER A C 1
ATOM 913 O O . SER A 1 119 ? 6.036 9.087 -14.708 1.00 93.69 119 SER A O 1
ATOM 915 N N . ARG A 1 120 ? 4.272 8.033 -15.606 1.00 91.94 120 ARG A N 1
ATOM 916 C CA . ARG A 1 120 ? 3.298 8.897 -14.933 1.00 91.94 120 ARG A CA 1
ATOM 917 C C . ARG A 1 120 ? 3.110 8.542 -13.465 1.00 91.94 120 ARG A C 1
ATOM 919 O O . ARG A 1 120 ? 2.681 9.412 -12.734 1.00 91.94 120 ARG A O 1
ATOM 926 N N . ASN A 1 121 ? 3.288 7.280 -13.081 1.00 89.88 121 ASN A N 1
ATOM 927 C CA . ASN A 1 121 ? 2.995 6.775 -11.742 1.00 89.88 121 ASN A CA 1
ATOM 928 C C . ASN A 1 121 ? 3.587 5.362 -11.616 1.00 89.88 121 ASN A C 1
ATOM 930 O O . ASN A 1 121 ? 3.147 4.432 -12.307 1.00 89.88 121 ASN A O 1
ATOM 934 N N . MET A 1 122 ? 4.554 5.215 -10.720 1.00 89.25 122 MET A N 1
ATOM 935 C CA . MET A 1 122 ? 5.305 3.986 -10.485 1.00 89.25 122 MET A CA 1
ATOM 936 C C . MET A 1 122 ? 4.469 2.931 -9.746 1.00 89.25 122 MET A C 1
ATOM 938 O O . MET A 1 122 ? 4.606 1.730 -9.993 1.00 89.25 122 MET A O 1
ATOM 942 N N . ILE A 1 123 ? 3.566 3.366 -8.864 1.00 84.50 123 ILE A N 1
ATOM 943 C CA . ILE A 1 123 ? 2.688 2.480 -8.088 1.00 84.50 123 ILE A CA 1
ATOM 944 C C . ILE A 1 123 ? 1.805 1.642 -9.031 1.00 84.50 123 ILE A C 1
ATOM 946 O O . ILE A 1 123 ? 1.762 0.416 -8.922 1.00 84.50 123 ILE A O 1
ATOM 950 N N . ILE A 1 124 ? 1.154 2.270 -10.015 1.00 84.38 124 ILE A N 1
ATOM 951 C CA . ILE A 1 124 ? 0.315 1.576 -11.010 1.00 84.38 124 ILE A CA 1
ATOM 952 C C . ILE A 1 124 ? 1.160 0.753 -11.973 1.00 84.38 124 ILE A C 1
ATOM 954 O O . ILE A 1 124 ? 0.697 -0.298 -12.423 1.00 84.38 124 ILE A O 1
ATOM 958 N N . LEU A 1 125 ? 2.356 1.244 -12.326 1.00 88.75 125 LEU A N 1
ATOM 959 C CA . LEU A 1 125 ? 3.245 0.528 -13.230 1.00 88.75 125 LEU A CA 1
ATOM 960 C C . LEU A 1 125 ? 3.493 -0.892 -12.714 1.00 88.75 125 LEU A C 1
ATOM 962 O O . LEU A 1 125 ? 3.466 -1.821 -13.510 1.00 88.75 125 LEU A O 1
ATOM 966 N N . ASN A 1 126 ? 3.657 -1.077 -11.397 1.00 86.69 126 ASN A N 1
ATOM 967 C CA . ASN A 1 126 ? 3.909 -2.385 -10.788 1.00 86.69 126 ASN A CA 1
ATOM 968 C C . ASN A 1 126 ? 5.047 -3.112 -11.525 1.00 86.69 126 ASN A C 1
ATOM 970 O O . ASN A 1 126 ? 4.849 -4.098 -12.243 1.00 86.69 126 ASN A O 1
ATOM 974 N N . ILE A 1 127 ? 6.256 -2.572 -11.365 1.00 89.25 127 ILE A N 1
ATOM 975 C CA . ILE A 1 127 ? 7.433 -2.922 -12.167 1.00 89.25 127 ILE A CA 1
ATOM 976 C C . ILE A 1 127 ? 7.727 -4.430 -12.234 1.00 89.25 127 ILE A C 1
ATOM 978 O O . ILE A 1 127 ? 8.176 -4.936 -13.263 1.00 89.25 127 ILE A O 1
ATOM 982 N N . ARG A 1 128 ? 7.386 -5.172 -11.176 1.00 87.44 128 ARG A N 1
ATOM 983 C CA . ARG A 1 128 ? 7.537 -6.632 -11.075 1.00 87.44 128 ARG A CA 1
ATOM 984 C C . ARG A 1 128 ? 6.772 -7.413 -12.141 1.00 87.44 128 ARG A C 1
ATOM 986 O O . ARG A 1 128 ? 7.123 -8.549 -12.439 1.00 87.44 128 ARG A O 1
ATOM 993 N N . ARG A 1 129 ? 5.727 -6.829 -12.730 1.00 90.00 129 ARG A N 1
ATOM 994 C CA . ARG A 1 129 ? 4.984 -7.439 -13.846 1.00 90.00 129 ARG A CA 1
ATOM 995 C C . ARG A 1 129 ? 5.677 -7.270 -15.194 1.00 90.00 129 ARG A C 1
ATOM 997 O O . ARG A 1 129 ? 5.345 -7.990 -16.132 1.00 90.00 129 ARG A O 1
ATOM 1004 N N . HIS A 1 130 ? 6.613 -6.333 -15.286 1.00 93.19 130 HIS A N 1
ATOM 1005 C CA . HIS A 1 130 ? 7.267 -5.944 -16.529 1.00 93.19 130 HIS A CA 1
ATOM 1006 C C . HIS A 1 130 ? 8.713 -6.427 -16.615 1.00 93.19 130 HIS A C 1
ATOM 1008 O O . HIS A 1 130 ? 9.237 -6.581 -17.713 1.00 93.19 130 HIS A O 1
ATOM 1014 N N . ILE A 1 131 ? 9.359 -6.700 -15.484 1.00 92.69 131 ILE A N 1
ATOM 1015 C CA . ILE A 1 131 ? 10.738 -7.182 -15.421 1.00 92.69 131 ILE A CA 1
ATOM 1016 C C . ILE A 1 131 ? 10.730 -8.614 -14.898 1.00 92.69 131 ILE A C 1
ATOM 1018 O O . ILE A 1 131 ? 10.370 -8.865 -13.753 1.00 92.69 131 ILE A O 1
ATOM 1022 N N . LEU A 1 132 ? 11.092 -9.559 -15.768 1.00 91.94 132 LEU A N 1
ATOM 1023 C CA . LEU A 1 132 ? 10.912 -10.995 -15.524 1.00 91.94 132 LEU A CA 1
ATOM 1024 C C . LEU A 1 132 ? 12.221 -11.749 -15.255 1.00 91.94 132 LEU A C 1
ATOM 1026 O O . LEU A 1 132 ? 12.212 -12.979 -15.214 1.00 91.94 132 LEU A O 1
ATOM 1030 N N . PHE A 1 133 ? 13.346 -11.047 -15.128 1.00 85.81 133 PHE A N 1
ATOM 1031 C CA . PHE A 1 133 ? 14.644 -11.643 -14.807 1.00 85.81 133 PHE A CA 1
ATOM 1032 C C . PHE A 1 133 ? 15.007 -11.444 -13.332 1.00 85.81 133 PHE A C 1
ATOM 1034 O O . PHE A 1 133 ? 14.417 -10.626 -12.627 1.00 85.81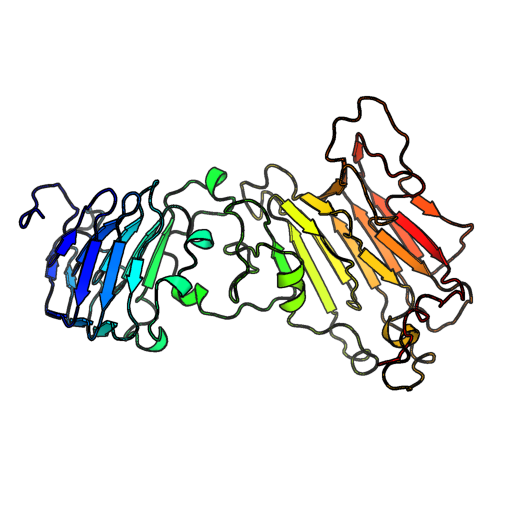 133 PHE A O 1
ATOM 1041 N N . ASP A 1 134 ? 15.985 -12.218 -12.863 1.00 84.19 134 ASP A N 1
ATOM 1042 C CA . ASP A 1 134 ? 16.498 -12.114 -11.500 1.00 84.19 134 ASP A CA 1
ATOM 1043 C C . ASP A 1 134 ? 17.293 -10.811 -11.324 1.00 84.19 134 ASP A C 1
ATOM 1045 O O . ASP A 1 134 ? 18.387 -10.650 -11.868 1.00 84.19 134 ASP A O 1
ATOM 1049 N N . ILE A 1 135 ? 16.745 -9.878 -10.545 1.00 83.50 135 ILE A N 1
ATOM 1050 C CA . ILE A 1 135 ? 17.357 -8.570 -10.280 1.00 83.50 135 ILE A CA 1
ATOM 1051 C C . ILE A 1 135 ? 18.696 -8.659 -9.531 1.00 83.50 135 ILE A C 1
ATOM 1053 O O . ILE A 1 135 ? 19.459 -7.701 -9.531 1.00 83.50 135 ILE A O 1
ATOM 1057 N N . THR A 1 136 ? 19.034 -9.798 -8.920 1.00 81.38 136 THR A N 1
ATOM 1058 C CA . THR A 1 136 ? 20.345 -9.983 -8.274 1.00 81.38 136 THR A CA 1
ATOM 1059 C C . THR A 1 136 ? 21.490 -10.148 -9.275 1.00 81.38 136 THR A C 1
ATOM 1061 O O . THR A 1 136 ? 22.657 -10.147 -8.893 1.00 81.38 136 THR A O 1
ATOM 1064 N N . THR A 1 137 ? 21.174 -10.276 -10.566 1.00 78.56 137 THR A N 1
ATOM 1065 C CA . THR A 1 137 ? 22.162 -10.447 -11.639 1.00 78.56 137 THR A CA 1
ATOM 1066 C C . THR A 1 137 ? 22.840 -9.148 -12.075 1.00 78.56 137 THR A C 1
ATOM 1068 O O . THR A 1 137 ? 23.813 -9.202 -12.832 1.00 78.56 137 THR A O 1
ATOM 1071 N N . PHE A 1 138 ? 22.371 -7.988 -11.603 1.00 80.88 138 PHE A N 1
ATOM 1072 C CA . PHE A 1 138 ? 23.024 -6.712 -11.883 1.00 80.88 138 PHE A CA 1
ATOM 1073 C C . PHE A 1 138 ? 24.449 -6.682 -11.321 1.00 80.88 138 PHE A C 1
ATOM 1075 O O . PHE A 1 138 ? 24.708 -7.098 -10.194 1.00 80.88 138 PHE A O 1
ATOM 1082 N N . THR A 1 139 ? 25.391 -6.167 -12.116 1.00 75.50 139 THR A N 1
ATOM 1083 C CA . THR A 1 139 ? 26.798 -6.056 -11.687 1.00 75.50 139 THR A CA 1
ATOM 1084 C C . THR A 1 139 ? 26.978 -4.950 -10.641 1.00 75.50 139 THR A C 1
ATOM 1086 O O . THR A 1 139 ? 27.796 -5.099 -9.736 1.00 75.50 139 THR A O 1
ATOM 1089 N N . ASN A 1 140 ? 26.199 -3.870 -10.751 1.00 80.38 140 ASN A N 1
ATOM 1090 C CA . ASN A 1 140 ? 26.158 -2.762 -9.803 1.00 80.38 140 ASN A CA 1
ATOM 1091 C C . ASN A 1 140 ? 24.707 -2.501 -9.373 1.00 80.38 140 ASN A C 1
ATOM 1093 O O . ASN A 1 140 ? 24.015 -1.668 -9.954 1.00 80.38 140 ASN A O 1
ATOM 1097 N N . SER A 1 141 ? 24.226 -3.240 -8.371 1.00 81.19 141 SER A N 1
ATOM 1098 C CA . SER A 1 141 ? 22.851 -3.097 -7.871 1.00 81.19 141 SER A CA 1
ATOM 1099 C C . SER A 1 141 ? 22.534 -1.673 -7.417 1.00 81.19 141 SER A C 1
ATOM 1101 O O . SER A 1 141 ? 21.427 -1.197 -7.636 1.00 81.19 141 SER A O 1
ATOM 1103 N N . ASP A 1 142 ? 23.515 -0.969 -6.856 1.00 80.69 142 ASP A N 1
ATOM 1104 C CA . ASP A 1 142 ? 23.330 0.375 -6.304 1.00 80.69 142 ASP A CA 1
ATOM 1105 C C . ASP A 1 142 ? 23.097 1.430 -7.387 1.00 80.69 142 ASP A C 1
ATOM 1107 O O . ASP A 1 142 ? 22.769 2.565 -7.063 1.00 80.69 142 ASP A O 1
ATOM 1111 N N . ASN A 1 143 ? 23.283 1.076 -8.663 1.00 81.19 143 ASN A N 1
ATOM 1112 C CA . ASN A 1 143 ? 23.144 1.999 -9.777 1.00 81.19 143 ASN A CA 1
ATOM 1113 C C . ASN A 1 143 ? 22.434 1.405 -11.009 1.00 81.19 143 ASN A C 1
ATOM 1115 O O . ASN A 1 143 ? 22.503 1.969 -12.099 1.00 81.19 143 ASN A O 1
ATOM 1119 N N . ALA A 1 144 ? 21.776 0.254 -10.878 1.00 86.50 144 ALA A N 1
ATOM 1120 C CA . ALA A 1 144 ? 21.295 -0.495 -12.038 1.00 86.50 144 ALA A CA 1
ATOM 1121 C C . ALA A 1 144 ? 19.980 0.043 -12.613 1.00 86.50 144 ALA A C 1
ATOM 1123 O O . ALA A 1 144 ? 19.866 0.250 -13.824 1.00 86.50 144 ALA A O 1
ATOM 1124 N N . MET A 1 145 ? 18.974 0.234 -11.754 1.00 90.50 145 MET A N 1
ATOM 1125 C CA . MET A 1 145 ? 17.586 0.356 -12.191 1.00 90.50 145 MET A CA 1
ATOM 1126 C C . MET A 1 145 ? 16.828 1.439 -11.439 1.00 90.50 145 MET A C 1
ATOM 1128 O O . MET A 1 145 ? 16.657 1.367 -10.225 1.00 90.50 145 MET A O 1
ATOM 1132 N N . TYR A 1 146 ? 16.333 2.414 -12.189 1.00 91.31 146 TYR A N 1
ATOM 1133 C CA . TYR A 1 146 ? 15.755 3.626 -11.628 1.00 91.31 146 TYR A CA 1
ATOM 1134 C C . TYR A 1 146 ? 14.511 4.071 -12.376 1.00 91.31 146 TYR A C 1
ATOM 1136 O O . TYR A 1 146 ? 14.331 3.773 -13.560 1.00 91.31 146 TYR A O 1
ATOM 1144 N N . GLU A 1 147 ? 13.672 4.827 -11.682 1.00 91.00 147 GLU A N 1
ATOM 1145 C CA . GLU A 1 147 ? 12.487 5.439 -12.259 1.00 91.00 147 GLU A CA 1
ATOM 1146 C C . GLU A 1 147 ? 12.291 6.869 -11.778 1.00 91.00 147 GLU A C 1
ATOM 1148 O O . GLU A 1 147 ? 12.601 7.204 -10.636 1.00 91.00 147 GLU A O 1
ATOM 1153 N N . THR A 1 148 ? 11.732 7.690 -12.664 1.00 91.88 148 THR A N 1
ATOM 1154 C CA . THR A 1 148 ? 11.250 9.026 -12.329 1.00 91.88 148 THR A CA 1
ATOM 1155 C C . THR A 1 148 ? 9.786 9.178 -12.729 1.00 91.88 148 THR A C 1
ATOM 1157 O O . THR A 1 148 ? 9.406 8.928 -13.879 1.00 91.88 148 THR A O 1
ATOM 1160 N N . GLU A 1 149 ? 8.976 9.642 -11.780 1.00 92.06 149 GLU A N 1
ATOM 1161 C CA . GLU A 1 149 ? 7.591 10.042 -12.003 1.00 92.06 149 GLU A CA 1
ATOM 1162 C C . GLU A 1 149 ? 7.515 11.485 -12.517 1.00 92.06 149 GLU A C 1
ATOM 1164 O O . GLU A 1 149 ? 8.132 12.394 -11.963 1.00 92.06 149 GLU A O 1
ATOM 1169 N N . TYR A 1 150 ? 6.741 11.720 -13.579 1.00 91.19 150 TYR A N 1
ATOM 1170 C CA . TYR A 1 150 ? 6.557 13.067 -14.141 1.00 91.19 150 TYR A CA 1
ATOM 1171 C C . TYR A 1 150 ? 5.244 13.742 -13.769 1.00 91.19 150 TYR A C 1
ATOM 1173 O O . TYR A 1 150 ? 5.025 14.898 -14.140 1.00 91.19 150 TYR A O 1
ATOM 1181 N N . LYS A 1 151 ? 4.339 13.025 -13.100 1.00 90.12 151 LYS A N 1
ATOM 1182 C CA . LYS A 1 151 ? 3.092 13.616 -12.628 1.00 90.12 151 LYS A CA 1
ATOM 1183 C C . LYS A 1 151 ? 3.321 14.396 -11.352 1.00 90.12 151 LYS A C 1
ATOM 1185 O O . LYS A 1 151 ? 4.221 14.111 -10.568 1.00 90.12 151 LYS A O 1
ATOM 1190 N N . LEU A 1 152 ? 2.498 15.423 -11.197 1.00 85.38 152 LEU A N 1
ATOM 1191 C CA . LEU A 1 152 ? 2.524 16.240 -10.008 1.00 85.38 152 LEU A CA 1
ATOM 1192 C C . LEU A 1 152 ? 1.806 15.529 -8.877 1.00 85.38 152 LEU A C 1
ATOM 1194 O O . LEU A 1 152 ? 0.981 14.634 -9.055 1.00 85.38 152 LEU A O 1
ATOM 1198 N N . ILE A 1 153 ? 2.140 16.002 -7.700 1.00 78.75 153 ILE A N 1
ATOM 1199 C CA . ILE A 1 153 ? 1.733 15.439 -6.438 1.00 78.75 153 ILE A CA 1
ATOM 1200 C C . ILE A 1 153 ? 0.198 15.379 -6.280 1.00 78.75 153 ILE A C 1
ATOM 1202 O O . ILE A 1 153 ? -0.328 14.346 -5.881 1.00 78.75 153 ILE A O 1
ATOM 1206 N N . ASP A 1 154 ? -0.534 16.395 -6.762 1.00 79.44 154 ASP A N 1
ATOM 1207 C CA . ASP A 1 154 ? -2.010 16.447 -6.779 1.00 79.44 154 ASP A CA 1
ATOM 1208 C C . ASP A 1 154 ? -2.670 15.328 -7.614 1.00 79.44 154 ASP A C 1
ATOM 1210 O O . ASP A 1 154 ? -3.837 14.983 -7.406 1.00 79.44 154 ASP A O 1
ATOM 1214 N N . GLU A 1 155 ? -1.941 14.780 -8.592 1.00 82.06 155 GLU A N 1
ATOM 1215 C CA . GLU A 1 155 ? -2.392 13.667 -9.435 1.00 82.06 155 GLU A CA 1
ATOM 1216 C C . GLU A 1 155 ? -1.965 12.303 -8.871 1.00 82.06 155 GLU A C 1
ATOM 1218 O O . GLU A 1 155 ? -2.635 11.299 -9.121 1.00 82.06 155 GLU A O 1
ATOM 1223 N N . LEU A 1 156 ? -0.845 12.262 -8.143 1.00 79.44 156 LEU A N 1
ATOM 1224 C CA . LEU A 1 156 ? -0.242 11.046 -7.593 1.00 79.44 156 LEU A CA 1
ATOM 1225 C C . LEU A 1 156 ? -0.780 10.674 -6.207 1.00 79.44 156 LEU A C 1
ATOM 1227 O O . LEU A 1 156 ? -0.922 9.490 -5.919 1.00 79.44 156 LEU A O 1
ATOM 1231 N N . TYR A 1 157 ? -1.112 11.669 -5.380 1.00 76.12 157 TYR A N 1
ATOM 1232 C CA . TYR A 1 157 ? -1.393 11.532 -3.941 1.00 76.12 157 TYR A CA 1
ATOM 1233 C C . TYR A 1 157 ? -0.195 11.056 -3.103 1.00 76.12 157 TYR A C 1
ATOM 1235 O O . TYR A 1 157 ? -0.360 10.601 -1.971 1.00 76.12 157 TYR A O 1
ATOM 1243 N N . HIS A 1 158 ? 1.014 11.193 -3.647 1.00 77.81 158 HIS A N 1
ATOM 1244 C CA . HIS A 1 158 ? 2.289 10.995 -2.966 1.00 77.81 158 HIS A CA 1
ATOM 1245 C C . HIS A 1 158 ? 3.363 11.848 -3.639 1.00 77.81 158 HIS A C 1
ATOM 1247 O O . HIS A 1 158 ? 3.237 12.197 -4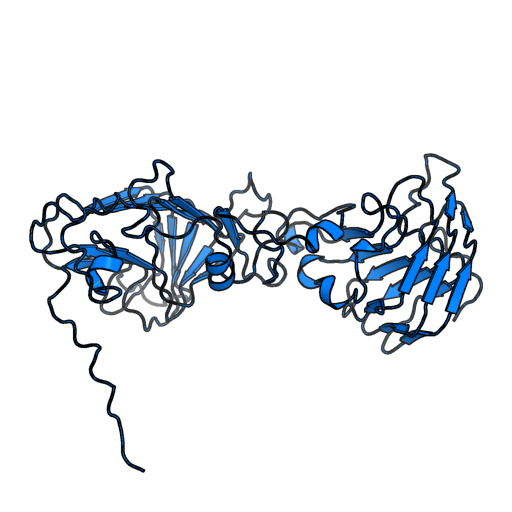.815 1.00 77.81 158 HIS A O 1
ATOM 1253 N N . ILE A 1 159 ? 4.431 12.155 -2.897 1.00 80.44 159 ILE A N 1
ATOM 1254 C CA . ILE A 1 159 ? 5.580 12.922 -3.397 1.00 80.44 159 ILE A CA 1
ATOM 1255 C C . ILE A 1 159 ? 6.156 12.229 -4.636 1.00 80.44 159 ILE A C 1
ATOM 1257 O O . ILE A 1 159 ? 6.556 11.071 -4.500 1.00 80.44 159 ILE A O 1
ATOM 1261 N N . PRO A 1 160 ? 6.246 12.903 -5.807 1.00 86.12 160 PRO A N 1
ATOM 1262 C CA . PRO A 1 160 ? 6.740 12.265 -7.016 1.00 86.12 160 PRO A CA 1
ATOM 1263 C C . PRO A 1 160 ? 8.129 11.701 -6.766 1.00 86.12 160 PRO A C 1
ATOM 1265 O O . PRO A 1 160 ? 9.018 12.384 -6.246 1.00 86.12 160 PRO A O 1
ATOM 1268 N N . LEU A 1 161 ? 8.305 10.441 -7.125 1.00 88.06 161 LEU A N 1
ATOM 1269 C CA . LEU A 1 161 ? 9.540 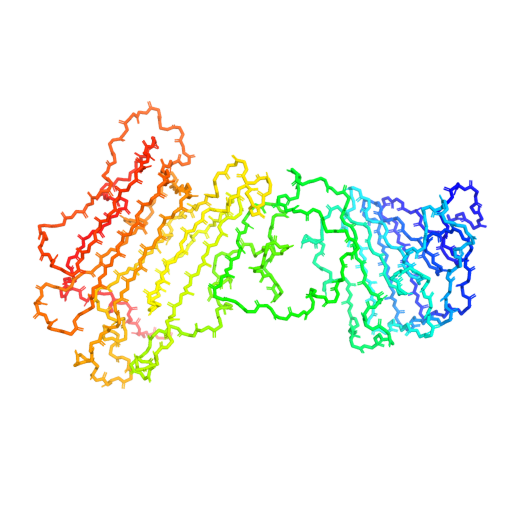9.722 -6.891 1.00 88.06 161 LEU A CA 1
ATOM 1270 C C . LEU A 1 161 ? 10.490 10.026 -8.047 1.00 88.06 161 LEU A C 1
ATOM 1272 O O . LEU A 1 161 ? 10.231 9.663 -9.192 1.00 88.06 161 LEU A O 1
ATOM 1276 N N . ILE A 1 162 ? 11.557 10.766 -7.742 1.00 88.56 162 ILE A N 1
ATOM 1277 C CA . ILE A 1 162 ? 12.566 11.222 -8.703 1.00 88.56 162 ILE A CA 1
ATOM 1278 C C . ILE A 1 162 ? 13.842 10.419 -8.496 1.00 88.56 162 ILE A C 1
ATOM 1280 O O . ILE A 1 162 ? 14.328 10.336 -7.368 1.00 88.56 162 ILE A O 1
ATOM 1284 N N . ASP A 1 163 ? 14.372 9.854 -9.580 1.00 87.19 163 ASP A N 1
ATOM 1285 C CA . ASP A 1 163 ? 15.547 8.983 -9.598 1.00 87.19 163 ASP A CA 1
ATOM 1286 C C . ASP A 1 163 ? 15.469 7.944 -8.469 1.00 87.19 163 ASP A C 1
ATOM 1288 O O . ASP A 1 163 ? 16.405 7.722 -7.696 1.00 87.19 163 ASP A O 1
ATOM 1292 N N . TYR A 1 164 ? 14.305 7.307 -8.364 1.00 88.19 164 TYR A N 1
ATOM 1293 C CA . TYR A 1 164 ? 14.011 6.318 -7.346 1.00 88.19 164 TYR A CA 1
ATOM 1294 C C . TYR A 1 164 ? 14.621 4.976 -7.731 1.00 88.19 164 TYR A C 1
ATOM 1296 O O . TYR A 1 164 ? 14.376 4.471 -8.827 1.00 88.19 164 TYR A O 1
ATOM 1304 N N . ASN A 1 165 ? 15.384 4.376 -6.815 1.00 89.44 165 ASN A N 1
ATOM 1305 C CA . ASN A 1 165 ? 15.950 3.047 -7.011 1.00 89.44 165 ASN A CA 1
ATOM 1306 C C . ASN A 1 165 ? 14.829 2.000 -7.043 1.00 89.44 165 ASN A C 1
ATOM 1308 O O . ASN A 1 165 ? 14.259 1.631 -6.016 1.00 89.44 165 ASN A O 1
ATOM 1312 N N . LEU A 1 166 ? 14.534 1.476 -8.229 1.00 89.50 166 LEU A N 1
ATOM 1313 C CA . LEU A 1 166 ? 13.455 0.514 -8.421 1.00 89.50 166 LEU A CA 1
ATOM 1314 C C . LEU A 1 166 ? 13.720 -0.838 -7.758 1.00 89.50 166 LEU A C 1
ATOM 1316 O O . LEU A 1 166 ? 12.773 -1.599 -7.560 1.00 89.50 166 LEU A O 1
ATOM 1320 N N . LEU A 1 167 ? 14.969 -1.161 -7.410 1.00 88.81 167 LEU A N 1
ATOM 1321 C CA . LEU A 1 167 ? 15.281 -2.398 -6.691 1.00 88.81 167 LEU A CA 1
ATOM 1322 C C . LEU A 1 167 ? 14.679 -2.418 -5.285 1.00 88.81 167 LEU A C 1
ATOM 1324 O O . LEU A 1 167 ? 14.332 -3.493 -4.799 1.00 88.81 167 LEU A O 1
ATOM 1328 N N . GLU A 1 168 ? 14.451 -1.252 -4.676 1.00 86.75 168 GLU A N 1
ATOM 1329 C CA . GLU A 1 168 ? 13.750 -1.135 -3.391 1.00 86.75 168 GLU A CA 1
ATOM 1330 C C . GLU A 1 168 ? 12.325 -1.710 -3.475 1.00 86.75 168 GLU A C 1
ATOM 1332 O O . GLU A 1 168 ? 11.827 -2.301 -2.518 1.00 86.75 168 GLU A O 1
ATOM 1337 N N . ARG A 1 169 ? 11.691 -1.678 -4.661 1.00 86.56 169 ARG A N 1
ATOM 1338 C CA . ARG A 1 169 ? 10.368 -2.293 -4.894 1.00 86.56 169 ARG A CA 1
ATOM 1339 C C . ARG A 1 169 ? 10.390 -3.820 -4.913 1.00 86.56 169 ARG A C 1
ATOM 1341 O O . ARG A 1 169 ? 9.339 -4.450 -5.007 1.00 86.56 169 ARG A O 1
ATOM 1348 N N . TYR A 1 170 ? 11.567 -4.433 -4.844 1.00 86.06 170 TYR A N 1
ATOM 1349 C CA . TYR A 1 170 ? 11.712 -5.882 -4.762 1.00 86.06 170 TYR A CA 1
ATOM 1350 C C . TYR A 1 170 ? 11.954 -6.379 -3.337 1.00 86.06 170 TYR A C 1
ATOM 1352 O O . TYR A 1 170 ? 12.027 -7.592 -3.119 1.00 86.06 170 TYR A O 1
ATOM 1360 N N . ILE A 1 171 ? 12.045 -5.468 -2.369 1.00 86.62 171 ILE A N 1
ATOM 1361 C CA . ILE A 1 171 ? 12.271 -5.794 -0.968 1.00 86.62 171 ILE A CA 1
ATOM 1362 C C . ILE A 1 171 ? 10.919 -5.954 -0.274 1.00 86.62 171 ILE A C 1
ATOM 1364 O O . ILE A 1 171 ? 10.036 -5.105 -0.367 1.00 86.62 171 ILE A O 1
ATOM 1368 N N . TYR A 1 172 ? 10.742 -7.075 0.426 1.00 89.75 172 TYR A N 1
ATOM 1369 C CA . TYR A 1 172 ? 9.558 -7.290 1.252 1.00 89.75 172 TYR A CA 1
ATOM 1370 C C . TYR A 1 172 ? 9.522 -6.266 2.393 1.00 89.75 172 TYR A C 1
ATOM 1372 O O . TYR A 1 172 ? 10.483 -6.167 3.158 1.00 89.75 172 TYR A O 1
ATOM 1380 N N . TYR A 1 173 ? 8.404 -5.550 2.529 1.00 91.38 173 TYR A N 1
ATOM 1381 C CA . TYR A 1 173 ? 8.216 -4.505 3.537 1.00 91.38 173 TYR A CA 1
ATOM 1382 C C . TYR A 1 173 ? 7.151 -4.908 4.568 1.00 91.38 173 TYR A C 1
ATOM 1384 O O . TYR A 1 173 ? 5.967 -4.610 4.389 1.00 91.38 173 TYR A O 1
ATOM 1392 N N . PRO A 1 174 ? 7.522 -5.625 5.641 1.00 94.56 174 PRO A N 1
ATOM 1393 C CA . PRO A 1 174 ? 6.651 -5.812 6.786 1.00 94.56 174 PRO A CA 1
ATOM 1394 C C . PRO A 1 174 ? 6.855 -4.665 7.783 1.00 94.56 174 PRO A C 1
ATOM 1396 O O . PRO A 1 174 ? 7.989 -4.305 8.106 1.00 94.56 174 PRO A O 1
ATOM 1399 N N . ASN A 1 175 ? 5.768 -4.107 8.310 1.00 96.56 175 ASN A N 1
ATOM 1400 C CA . ASN A 1 175 ? 5.835 -3.072 9.339 1.00 96.56 175 ASN A CA 1
ATOM 1401 C C . ASN A 1 175 ? 4.576 -3.099 10.218 1.00 96.56 175 ASN A C 1
ATOM 1403 O O . ASN A 1 175 ? 3.518 -3.577 9.813 1.00 96.56 175 ASN A O 1
ATOM 1407 N N . ASP A 1 176 ? 4.701 -2.591 11.438 1.00 97.00 176 ASP A N 1
ATOM 1408 C CA . ASP A 1 176 ? 3.575 -2.387 12.349 1.00 97.00 176 ASP A CA 1
ATOM 1409 C C . ASP A 1 176 ? 2.911 -1.009 12.137 1.00 97.00 176 ASP A C 1
ATOM 1411 O O . ASP A 1 176 ? 1.789 -0.786 12.596 1.00 97.00 176 ASP A O 1
ATOM 1415 N N . THR A 1 177 ? 3.578 -0.104 11.406 1.00 97.12 177 THR A N 1
ATOM 1416 C CA . THR A 1 177 ? 3.019 1.152 10.883 1.00 97.12 177 THR A CA 1
ATOM 1417 C C . THR A 1 177 ? 2.834 1.037 9.376 1.00 97.12 177 THR A C 1
ATOM 1419 O O . THR A 1 177 ? 3.817 0.887 8.655 1.00 97.12 177 THR A O 1
ATOM 1422 N N . MET A 1 178 ? 1.591 1.120 8.901 1.00 97.00 178 MET A N 1
ATOM 1423 C CA . MET A 1 178 ? 1.238 0.858 7.505 1.00 97.00 178 MET A CA 1
ATOM 1424 C C . MET A 1 178 ? 0.402 1.989 6.901 1.00 97.00 178 MET A C 1
ATOM 1426 O O . MET A 1 178 ? -0.622 2.387 7.464 1.00 97.00 178 MET A O 1
ATOM 1430 N N . TYR A 1 179 ? 0.809 2.454 5.721 1.00 94.31 179 TYR A N 1
ATOM 1431 C CA . TYR A 1 179 ? 0.098 3.444 4.912 1.00 94.31 179 TYR A CA 1
ATOM 1432 C C . TYR A 1 179 ? -0.826 2.760 3.899 1.00 94.31 179 TYR A C 1
ATOM 1434 O O . TYR A 1 179 ? -0.420 1.834 3.186 1.00 94.31 179 TYR A O 1
ATOM 1442 N N . VAL A 1 180 ? -2.071 3.229 3.824 1.00 94.88 180 VAL A N 1
ATOM 1443 C CA . VAL A 1 180 ? -3.120 2.675 2.959 1.00 94.88 180 VAL A CA 1
ATOM 1444 C C . VAL A 1 180 ? -3.763 3.792 2.149 1.00 94.88 180 VAL A C 1
ATOM 1446 O O . VAL A 1 180 ? -4.248 4.766 2.725 1.00 94.88 180 VAL A O 1
ATOM 1449 N N . SER A 1 181 ? -3.825 3.617 0.832 1.00 92.94 181 SER A N 1
ATOM 1450 C CA . SER A 1 181 ? -4.623 4.445 -0.067 1.00 92.94 181 SER A CA 1
ATOM 1451 C C . SER A 1 181 ? -5.415 3.566 -1.024 1.00 92.94 181 SER A C 1
ATOM 1453 O O . SER A 1 181 ? -4.857 2.934 -1.917 1.00 92.94 181 SER A O 1
ATOM 1455 N N . SER A 1 182 ? -6.734 3.548 -0.865 1.00 92.06 182 SER A N 1
ATOM 1456 C CA . SER A 1 182 ? -7.647 2.885 -1.800 1.00 92.06 182 SER A CA 1
ATOM 1457 C C . SER A 1 182 ? -8.017 3.775 -2.992 1.00 92.06 182 SER A C 1
ATOM 1459 O O . SER A 1 182 ? -8.751 3.329 -3.879 1.00 92.06 182 SER A O 1
ATOM 1461 N N . ARG A 1 183 ? -7.493 5.013 -3.048 1.00 86.75 183 ARG A N 1
ATOM 1462 C CA . ARG A 1 183 ? -7.696 5.879 -4.207 1.00 86.75 183 ARG A CA 1
ATOM 1463 C C . ARG A 1 183 ? -7.094 5.236 -5.434 1.00 86.75 183 ARG A C 1
ATOM 1465 O O . ARG A 1 183 ? -5.999 4.670 -5.421 1.00 86.75 183 ARG A O 1
ATOM 1472 N N . LYS A 1 184 ? -7.789 5.430 -6.550 1.00 80.31 184 LYS A N 1
ATOM 1473 C CA . LYS A 1 184 ? -7.252 5.123 -7.868 1.00 80.31 184 LYS A CA 1
ATOM 1474 C C . LYS A 1 184 ? -5.886 5.812 -7.988 1.00 80.31 184 LYS A C 1
ATOM 1476 O O . LYS A 1 184 ? -5.838 7.034 -7.941 1.00 80.31 184 LYS A O 1
ATOM 1481 N N . TRP A 1 185 ? -4.833 5.012 -8.166 1.00 74.31 185 TRP A N 1
ATOM 1482 C CA . TRP A 1 185 ? -3.437 5.443 -8.364 1.00 74.31 185 TRP A CA 1
ATOM 1483 C C . TRP A 1 185 ? -2.656 5.755 -7.080 1.00 74.31 185 TRP A C 1
ATOM 1485 O O . TRP A 1 185 ? -1.445 5.933 -7.174 1.00 74.31 185 TRP A O 1
ATOM 1495 N N . GLY A 1 186 ? -3.313 5.742 -5.915 1.00 80.06 186 GLY A N 1
ATOM 1496 C CA . GLY A 1 186 ? -2.680 6.019 -4.625 1.00 80.06 186 GLY A CA 1
ATOM 1497 C C . GLY A 1 186 ? -1.966 4.810 -4.015 1.00 80.06 186 GLY A C 1
ATOM 1498 O O . GLY A 1 186 ? -0.923 4.976 -3.388 1.00 80.06 186 GLY A O 1
ATOM 1499 N N . GLY A 1 187 ? -2.485 3.593 -4.217 1.00 87.94 187 GLY A N 1
ATOM 1500 C CA . GLY A 1 187 ? -1.898 2.371 -3.658 1.00 87.94 187 GLY A CA 1
ATOM 1501 C C . GLY A 1 187 ? -2.066 1.136 -4.542 1.00 87.94 187 GLY A C 1
ATOM 1502 O O . GLY A 1 187 ? -2.976 1.056 -5.370 1.00 87.94 187 GLY A O 1
ATOM 1503 N N . VAL A 1 188 ? -1.181 0.148 -4.362 1.00 90.88 188 VAL A N 1
ATOM 1504 C CA . VAL A 1 188 ? -1.274 -1.196 -4.968 1.00 90.88 188 VAL A CA 1
ATOM 1505 C C . VAL A 1 188 ? -0.849 -2.239 -3.938 1.00 90.88 188 VAL A C 1
ATOM 1507 O O . VAL A 1 188 ? 0.150 -2.077 -3.244 1.00 90.88 188 VAL A O 1
ATOM 1510 N N . ASP A 1 189 ? -1.607 -3.332 -3.844 1.00 92.94 189 ASP A N 1
ATOM 1511 C CA . ASP A 1 189 ? -1.292 -4.436 -2.937 1.00 92.94 189 ASP A CA 1
ATOM 1512 C C . ASP A 1 189 ? -0.134 -5.277 -3.483 1.00 92.94 189 ASP A C 1
ATOM 1514 O O . ASP A 1 189 ? -0.310 -6.161 -4.327 1.00 92.94 189 ASP A O 1
ATOM 1518 N N . THR A 1 190 ? 1.067 -4.981 -2.994 1.00 90.31 190 THR A N 1
ATOM 1519 C CA . THR A 1 190 ? 2.305 -5.691 -3.320 1.00 90.31 190 THR A CA 1
ATOM 1520 C C . THR A 1 190 ? 3.082 -6.087 -2.057 1.00 90.31 190 THR A C 1
ATOM 1522 O O . THR A 1 190 ? 2.700 -5.780 -0.920 1.00 90.31 190 THR A O 1
ATOM 1525 N N . GLU A 1 191 ? 4.170 -6.836 -2.216 1.00 89.44 191 GLU A N 1
ATOM 1526 C CA . GLU A 1 191 ? 5.011 -7.265 -1.090 1.00 89.44 191 GLU A CA 1
ATOM 1527 C C . GLU A 1 191 ? 5.846 -6.114 -0.507 1.00 89.44 191 GLU A C 1
ATOM 1529 O O . GLU A 1 191 ? 6.206 -6.155 0.668 1.00 89.44 191 GLU A 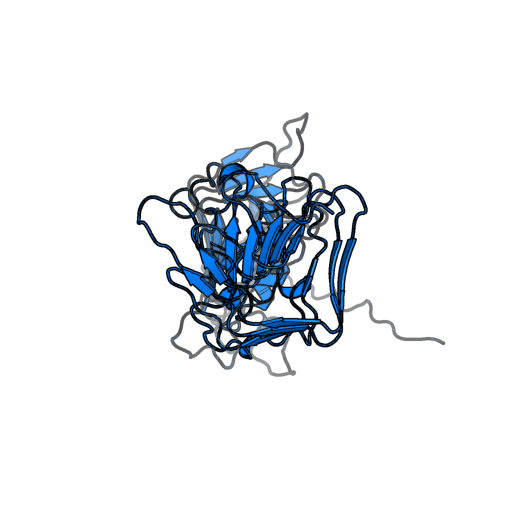O 1
ATOM 1534 N N . GLU A 1 192 ? 6.089 -5.065 -1.280 1.00 89.94 192 GLU A N 1
ATOM 1535 C CA . GLU A 1 192 ? 6.868 -3.878 -0.916 1.00 89.94 192 GLU A CA 1
ATOM 1536 C C . GLU A 1 192 ? 6.009 -2.712 -0.401 1.00 89.94 192 GLU A C 1
ATOM 1538 O O . GLU A 1 192 ? 6.533 -1.793 0.213 1.00 89.94 1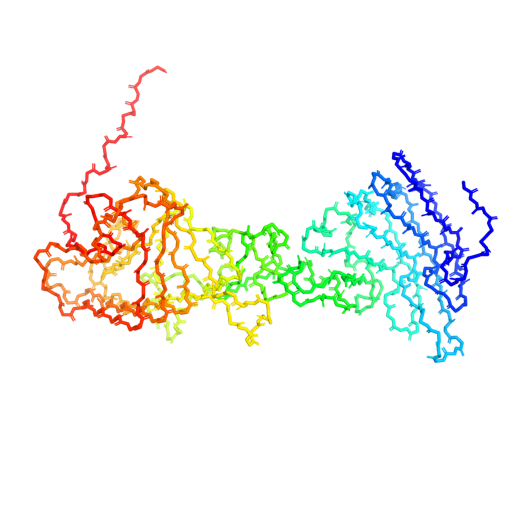92 GLU A O 1
ATOM 1543 N N . CYS A 1 193 ? 4.688 -2.731 -0.615 1.00 92.12 193 CYS A N 1
ATOM 1544 C CA . CYS A 1 193 ? 3.832 -1.627 -0.176 1.00 92.12 193 CYS A CA 1
ATOM 1545 C C . CYS A 1 193 ? 3.744 -1.507 1.359 1.00 92.12 193 CYS A C 1
ATOM 1547 O O . CYS A 1 193 ? 3.877 -2.499 2.081 1.00 92.12 193 CYS A O 1
ATOM 1549 N N . GLY A 1 194 ? 3.428 -0.319 1.866 1.00 92.38 194 GLY A N 1
ATOM 1550 C CA . GLY A 1 194 ? 3.148 -0.070 3.280 1.00 92.38 194 GLY A CA 1
ATOM 1551 C C . GLY A 1 194 ? 3.789 1.189 3.844 1.00 92.38 194 GLY A C 1
ATOM 1552 O O . GLY A 1 194 ? 3.442 1.566 4.959 1.00 92.38 194 GLY A O 1
ATOM 1553 N N . ASP A 1 195 ? 4.680 1.845 3.102 1.00 90.38 195 ASP A N 1
ATOM 1554 C CA . ASP A 1 195 ? 5.316 3.101 3.502 1.00 90.38 195 ASP A CA 1
ATOM 1555 C C . ASP A 1 195 ? 4.701 4.332 2.809 1.00 90.38 195 ASP A C 1
ATOM 1557 O O . ASP A 1 195 ? 3.793 4.224 1.982 1.00 90.38 195 ASP A O 1
ATOM 1561 N N . VAL A 1 196 ? 5.212 5.514 3.158 1.00 86.19 196 VAL A N 1
ATOM 1562 C CA . VAL A 1 196 ? 4.755 6.814 2.639 1.00 86.19 196 VAL A CA 1
ATOM 1563 C C . VAL A 1 196 ? 4.964 6.985 1.124 1.00 86.19 196 VAL A C 1
ATOM 1565 O O . VAL A 1 196 ? 4.212 7.703 0.476 1.00 86.19 196 VAL A O 1
ATOM 1568 N N . SER A 1 197 ? 5.964 6.317 0.547 1.00 81.81 197 SER A N 1
ATOM 1569 C CA . SER A 1 197 ? 6.298 6.355 -0.885 1.00 81.81 197 SER A CA 1
ATOM 1570 C C . SER A 1 197 ? 5.582 5.269 -1.698 1.00 81.81 197 SER A C 1
ATOM 1572 O O . SER A 1 197 ? 5.588 5.275 -2.930 1.00 81.81 197 SER A O 1
ATOM 1574 N N . SER A 1 198 ? 4.990 4.288 -1.019 1.00 86.94 198 SER A N 1
ATOM 1575 C CA . SER A 1 198 ? 4.388 3.112 -1.625 1.00 86.94 198 SER A CA 1
ATOM 1576 C C . SER A 1 198 ? 3.225 2.607 -0.787 1.00 86.94 198 SER A C 1
ATOM 1578 O O . SER A 1 198 ? 3.315 1.549 -0.160 1.00 86.94 198 SER A O 1
ATOM 1580 N N . THR A 1 199 ? 2.107 3.323 -0.786 1.00 91.44 199 THR A N 1
ATOM 1581 C CA . THR A 1 199 ? 0.955 2.887 0.006 1.00 91.44 199 THR A CA 1
ATOM 1582 C C . THR A 1 199 ? 0.364 1.576 -0.531 1.00 91.44 199 THR A C 1
ATOM 1584 O O . THR A 1 199 ? 0.422 1.275 -1.730 1.00 91.44 199 THR A O 1
ATOM 1587 N N . CYS A 1 200 ? -0.194 0.758 0.361 1.00 94.44 200 CYS A N 1
ATOM 1588 C CA . CYS A 1 200 ? -0.981 -0.401 -0.056 1.00 94.44 200 CYS A CA 1
ATOM 1589 C C . CYS A 1 200 ? -2.399 0.027 -0.445 1.00 94.44 200 CYS A C 1
ATOM 1591 O O . CYS A 1 200 ? -2.911 1.031 0.047 1.00 94.44 200 CYS A O 1
ATOM 1593 N N . ASN A 1 201 ? -3.065 -0.762 -1.285 1.00 94.75 201 ASN A N 1
ATOM 1594 C CA . ASN A 1 201 ? -4.414 -0.448 -1.746 1.00 94.75 201 ASN A CA 1
ATOM 1595 C C . ASN A 1 201 ? -5.498 -0.856 -0.736 1.00 94.75 201 ASN A C 1
ATOM 1597 O O . ASN A 1 201 ? -6.518 -0.174 -0.610 1.00 94.75 201 ASN A O 1
ATOM 1601 N N . SER A 1 202 ? -5.309 -1.970 -0.024 1.00 95.62 202 SER A N 1
ATOM 1602 C CA . SER A 1 202 ? -6.322 -2.525 0.877 1.00 95.62 202 SER A CA 1
ATOM 1603 C C . SER A 1 202 ? -5.865 -2.640 2.329 1.00 95.62 202 SER A C 1
ATOM 1605 O O . SER A 1 202 ? -4.729 -3.003 2.645 1.00 95.62 202 SER A O 1
ATOM 1607 N N . PHE A 1 203 ? -6.808 -2.369 3.237 1.00 96.31 203 PHE A N 1
ATOM 1608 C CA . PHE A 1 203 ? -6.608 -2.536 4.674 1.00 96.31 203 PHE A CA 1
ATOM 1609 C C . PHE A 1 203 ? -6.321 -4.002 5.045 1.00 96.31 203 PHE A C 1
ATOM 1611 O O . PHE A 1 203 ? -5.448 -4.296 5.856 1.00 96.31 203 PHE A O 1
ATOM 1618 N N . ASP A 1 204 ? -7.009 -4.942 4.403 1.00 95.19 204 ASP A N 1
ATOM 1619 C CA . ASP A 1 204 ? -6.835 -6.374 4.659 1.00 95.19 204 ASP A CA 1
ATOM 1620 C C . ASP A 1 204 ? -5.433 -6.865 4.327 1.00 95.19 204 ASP A C 1
ATOM 1622 O O . ASP A 1 204 ? -4.867 -7.675 5.062 1.00 95.19 204 ASP A O 1
ATOM 1626 N N . HIS A 1 205 ? -4.862 -6.353 3.237 1.00 95.81 205 HIS A N 1
ATOM 1627 C CA . HIS A 1 205 ? -3.508 -6.695 2.835 1.00 95.81 205 HIS A CA 1
ATOM 1628 C C . HIS A 1 205 ? -2.488 -6.204 3.861 1.00 95.81 205 HIS A C 1
ATOM 1630 O O . HIS A 1 205 ? -1.632 -6.980 4.280 1.00 95.81 205 HIS A O 1
ATOM 1636 N N . VAL A 1 206 ? -2.609 -4.964 4.355 1.00 96.31 206 VAL A N 1
ATOM 1637 C CA . VAL A 1 206 ? -1.660 -4.441 5.357 1.00 96.31 206 VAL A CA 1
ATOM 1638 C C . VAL A 1 206 ? -1.754 -5.137 6.709 1.00 96.31 206 VAL A C 1
ATOM 1640 O O . VAL A 1 206 ? -0.739 -5.288 7.384 1.00 96.31 206 VAL A O 1
ATOM 1643 N N . VAL A 1 207 ? -2.936 -5.619 7.102 1.00 95.56 207 VAL A N 1
ATOM 1644 C CA . VAL A 1 207 ? -3.106 -6.416 8.330 1.00 95.56 207 VAL A CA 1
ATOM 1645 C C . VAL A 1 207 ? -2.260 -7.693 8.287 1.00 95.56 207 VAL A C 1
ATOM 1647 O O . VAL A 1 207 ? -1.734 -8.112 9.314 1.00 95.56 207 VAL A O 1
ATOM 1650 N N . LEU A 1 208 ? -2.069 -8.294 7.110 1.00 94.94 208 LEU A N 1
ATOM 1651 C CA . LEU A 1 208 ? -1.268 -9.512 6.952 1.00 94.94 208 LEU A CA 1
ATOM 1652 C C . LEU A 1 208 ? 0.250 -9.264 6.985 1.00 94.94 208 LEU A C 1
ATOM 1654 O O . LEU A 1 208 ? 1.011 -10.226 7.077 1.00 94.94 208 LEU A O 1
ATOM 1658 N N . LYS A 1 209 ? 0.692 -8.002 6.917 1.00 94.94 209 LYS A N 1
ATOM 1659 C CA . LYS A 1 209 ? 2.111 -7.610 6.812 1.00 94.94 209 LYS A CA 1
ATOM 1660 C C . LYS A 1 209 ? 2.734 -7.139 8.128 1.00 94.94 209 LYS A C 1
ATOM 1662 O O . LYS A 1 209 ? 3.887 -6.715 8.136 1.00 94.94 209 LYS A O 1
ATOM 1667 N N . GLN A 1 210 ? 1.999 -7.232 9.234 1.00 94.19 210 GLN A N 1
ATOM 1668 C CA . GLN A 1 210 ? 2.496 -6.884 10.566 1.00 94.19 210 GLN A CA 1
ATOM 1669 C C . GLN A 1 210 ? 3.745 -7.698 10.935 1.00 94.19 210 GLN A C 1
ATOM 1671 O O . GLN A 1 210 ? 3.809 -8.910 10.708 1.00 94.19 210 GLN A O 1
ATOM 1676 N N . THR A 1 211 ? 4.736 -7.039 11.537 1.00 94.56 211 THR A N 1
ATOM 1677 C CA . THR A 1 211 ? 5.985 -7.687 11.975 1.00 94.56 211 THR A CA 1
ATOM 1678 C C . THR A 1 211 ? 5.831 -8.349 13.330 1.00 94.56 211 THR A C 1
ATOM 1680 O O . THR A 1 211 ? 6.340 -9.453 13.552 1.00 94.56 211 THR A O 1
ATOM 1683 N N . THR A 1 212 ? 5.133 -7.686 14.250 1.00 94.00 212 THR A N 1
ATOM 1684 C CA . THR A 1 212 ? 4.883 -8.228 15.577 1.00 94.00 212 THR A CA 1
ATOM 1685 C C . THR A 1 212 ? 3.553 -8.969 15.571 1.00 94.00 212 THR A C 1
ATOM 1687 O O . THR A 1 212 ? 2.551 -8.418 15.129 1.00 94.00 212 THR A O 1
ATOM 1690 N N . PRO A 1 213 ? 3.493 -10.230 16.031 1.00 93.00 213 PRO A N 1
ATOM 1691 C CA . PRO A 1 213 ? 2.234 -10.951 16.131 1.00 93.00 213 PRO A CA 1
ATOM 1692 C C . PRO A 1 213 ? 1.457 -10.518 17.374 1.00 93.00 213 PRO A C 1
ATOM 1694 O O . PRO A 1 213 ? 2.043 -10.360 18.445 1.00 93.00 213 PRO A O 1
ATOM 1697 N N . ASP A 1 214 ? 0.135 -10.453 17.241 1.00 93.38 214 ASP A N 1
ATOM 1698 C CA . ASP A 1 214 ? -0.842 -10.197 18.304 1.00 93.38 214 ASP A CA 1
ATOM 1699 C C . ASP A 1 214 ? -0.529 -10.893 19.651 1.00 93.38 214 ASP A C 1
ATOM 1701 O O . ASP A 1 214 ? 0.078 -11.976 19.719 1.00 93.38 214 ASP A O 1
ATOM 1705 N N . ARG A 1 215 ? -1.008 -10.314 20.765 1.00 91.44 215 ARG A N 1
ATOM 1706 C CA . ARG A 1 215 ? -0.836 -10.943 22.083 1.00 91.44 215 ARG A CA 1
ATOM 1707 C C . ARG A 1 215 ? -1.501 -12.319 22.137 1.00 91.44 215 ARG A C 1
ATOM 1709 O O . ARG A 1 215 ? -2.671 -12.524 21.821 1.00 91.44 215 ARG A O 1
ATOM 1716 N N . THR A 1 216 ? -0.743 -13.267 22.661 1.00 90.00 216 THR A N 1
ATOM 1717 C CA . THR A 1 216 ? -1.130 -14.648 22.940 1.00 90.00 216 THR A CA 1
ATOM 1718 C C . THR A 1 216 ? -0.781 -14.975 24.389 1.00 90.00 216 THR A C 1
ATOM 1720 O O . THR A 1 216 ? 0.119 -14.348 24.945 1.00 90.00 216 THR A O 1
ATOM 1723 N N . PRO A 1 217 ? -1.394 -16.000 25.012 1.00 87.31 217 PRO A N 1
ATOM 1724 C CA . PRO A 1 217 ? -1.053 -16.409 26.379 1.00 87.31 217 PRO A CA 1
ATOM 1725 C C . PRO A 1 217 ? 0.449 -16.613 26.623 1.00 87.31 217 PRO A C 1
ATOM 1727 O O . PRO A 1 217 ? 0.930 -16.424 27.736 1.00 87.31 217 PRO A O 1
ATOM 1730 N N . THR A 1 218 ? 1.188 -16.995 25.582 1.00 86.06 218 THR A N 1
ATOM 1731 C CA . THR A 1 218 ? 2.617 -17.309 25.630 1.00 86.06 218 THR A CA 1
ATOM 1732 C C . THR A 1 218 ? 3.536 -16.094 25.523 1.00 86.06 218 THR A C 1
ATOM 1734 O O . THR A 1 218 ? 4.689 -16.200 25.925 1.00 86.06 218 THR A O 1
ATOM 1737 N N . ASN A 1 219 ? 3.067 -14.950 25.008 1.00 87.69 219 ASN A N 1
ATOM 1738 C CA . ASN A 1 219 ? 3.895 -13.750 24.803 1.00 87.69 219 ASN A CA 1
ATOM 1739 C C . ASN A 1 219 ? 3.484 -12.550 25.688 1.00 87.69 219 ASN A C 1
ATOM 1741 O O . ASN A 1 219 ? 4.009 -11.451 25.515 1.00 87.69 219 ASN A O 1
ATOM 1745 N N . LEU A 1 220 ? 2.590 -12.749 26.668 1.00 84.38 220 LEU A N 1
ATOM 1746 C CA . LEU A 1 220 ? 2.111 -11.689 27.574 1.00 84.38 220 LEU A CA 1
ATOM 1747 C C . LEU A 1 220 ? 3.205 -11.081 28.459 1.00 84.38 220 LEU A C 1
ATOM 1749 O O . LEU A 1 220 ? 3.101 -9.921 28.835 1.00 84.38 220 LEU A O 1
ATOM 1753 N N . GLN A 1 221 ? 4.231 -11.859 28.816 1.00 77.00 221 GLN A N 1
ATOM 1754 C CA . GLN A 1 221 ? 5.342 -11.379 29.648 1.00 77.00 221 GLN A CA 1
ATOM 1755 C C . GLN A 1 221 ? 6.461 -10.713 28.843 1.00 77.00 221 GLN A C 1
ATOM 1757 O O . GLN A 1 221 ? 7.441 -10.255 29.429 1.00 77.00 221 GLN A O 1
ATOM 1762 N N . SER A 1 222 ? 6.333 -10.643 27.514 1.00 74.19 222 SER A N 1
ATOM 1763 C CA . SER A 1 222 ? 7.253 -9.837 26.718 1.00 74.19 222 SER A CA 1
ATOM 1764 C C . SER A 1 222 ? 7.065 -8.371 27.103 1.00 74.19 222 SER A C 1
ATOM 1766 O O . SER A 1 222 ? 5.970 -7.832 26.934 1.00 74.19 222 SER A O 1
ATOM 1768 N N . GLY A 1 223 ? 8.122 -7.739 27.623 1.00 75.31 223 GLY A N 1
ATOM 1769 C CA . GLY A 1 223 ? 8.128 -6.319 27.996 1.00 75.31 223 GLY A CA 1
ATOM 1770 C C . GLY A 1 223 ? 8.023 -5.358 26.806 1.00 75.31 223 GLY A C 1
ATOM 1771 O O . GLY A 1 223 ? 7.948 -4.152 27.006 1.00 75.31 223 GLY A O 1
ATOM 1772 N N . GLN A 1 224 ? 8.018 -5.877 25.576 1.00 86.62 224 GLN A N 1
ATOM 1773 C CA . GLN A 1 224 ? 7.783 -5.102 24.365 1.00 86.62 224 GLN A CA 1
ATOM 1774 C C . GLN A 1 224 ? 6.295 -4.790 24.220 1.00 86.62 224 GLN A C 1
ATOM 1776 O O . GLN A 1 224 ? 5.477 -5.704 24.301 1.00 86.62 224 GLN A O 1
ATOM 1781 N N . HIS A 1 225 ? 5.954 -3.526 23.972 1.00 90.69 225 HIS A N 1
ATOM 1782 C CA . HIS A 1 225 ? 4.597 -3.128 23.609 1.00 90.69 225 HIS A CA 1
ATOM 1783 C C . HIS A 1 225 ? 4.301 -3.446 22.143 1.00 90.69 225 HIS A C 1
ATOM 1785 O O . HIS A 1 225 ? 5.138 -3.191 21.280 1.00 90.69 225 HIS A O 1
ATOM 1791 N N . ILE A 1 226 ? 3.110 -3.983 21.875 1.00 95.31 226 ILE A N 1
ATOM 1792 C CA . ILE A 1 226 ? 2.628 -4.238 20.510 1.00 95.31 226 ILE A CA 1
ATOM 1793 C C . ILE A 1 226 ? 1.761 -3.058 20.089 1.00 95.31 226 ILE A C 1
ATOM 1795 O O . ILE A 1 226 ? 0.728 -2.804 20.714 1.00 95.31 226 ILE A O 1
ATOM 1799 N N . VAL A 1 227 ? 2.197 -2.335 19.061 1.00 97.56 227 VAL A N 1
ATOM 1800 C CA . VAL A 1 227 ? 1.549 -1.112 18.581 1.00 97.56 227 VAL A CA 1
ATOM 1801 C C . VAL A 1 227 ? 1.299 -1.258 17.095 1.00 97.56 227 VAL A C 1
ATOM 1803 O O . VAL A 1 227 ? 2.259 -1.341 16.344 1.00 97.56 227 VAL A O 1
ATOM 1806 N N . TYR A 1 228 ? 0.038 -1.248 16.678 1.00 98.25 228 TYR A N 1
ATOM 1807 C CA . TYR A 1 228 ? -0.320 -1.202 15.263 1.00 98.25 228 TYR A CA 1
ATOM 1808 C C . TYR A 1 228 ? -0.837 0.177 14.896 1.00 98.25 228 TYR A C 1
ATOM 1810 O O . TYR A 1 228 ? -1.758 0.681 15.544 1.00 98.25 228 TYR A O 1
ATOM 1818 N N . THR A 1 229 ? -0.268 0.756 13.844 1.00 98.06 229 THR A N 1
ATOM 1819 C CA . THR A 1 229 ? -0.636 2.073 13.326 1.00 98.06 229 THR A CA 1
ATOM 1820 C C . THR A 1 229 ? -1.041 1.957 11.867 1.00 98.06 229 THR A C 1
ATOM 1822 O O . THR A 1 229 ? -0.262 1.512 11.030 1.00 98.06 229 THR A O 1
ATOM 1825 N N . TYR A 1 230 ? -2.256 2.388 11.556 1.00 97.81 230 TYR A N 1
ATOM 1826 C CA . TYR A 1 230 ? -2.775 2.446 10.197 1.00 97.81 230 TYR A CA 1
ATOM 1827 C C . TYR A 1 230 ? -3.029 3.890 9.808 1.00 97.81 230 TYR A C 1
ATOM 1829 O O . TYR A 1 230 ? -3.738 4.611 10.514 1.00 97.81 230 TYR A O 1
ATOM 1837 N N . ILE A 1 231 ? -2.440 4.292 8.688 1.00 95.88 231 ILE A N 1
ATOM 1838 C CA . ILE A 1 231 ? -2.463 5.666 8.200 1.00 95.88 231 ILE A CA 1
ATOM 1839 C C . ILE A 1 231 ? -3.229 5.686 6.882 1.00 95.88 231 ILE A C 1
ATOM 1841 O O . ILE A 1 231 ? -2.811 5.080 5.896 1.00 95.88 231 ILE A O 1
ATOM 1845 N N . SER A 1 232 ? -4.372 6.366 6.875 1.00 94.56 232 SER A N 1
ATOM 1846 C CA . SER A 1 232 ? -5.179 6.575 5.677 1.00 94.56 232 SER A CA 1
ATOM 1847 C C . SER A 1 232 ? -4.619 7.739 4.865 1.00 94.56 232 SER A C 1
ATOM 1849 O O . SER A 1 232 ? -4.656 8.885 5.315 1.00 94.56 232 SER A O 1
ATOM 1851 N N . VAL A 1 233 ? -4.143 7.453 3.657 1.00 91.50 233 VAL A N 1
ATOM 1852 C CA . VAL A 1 233 ? -3.729 8.456 2.673 1.00 91.50 233 VAL A CA 1
ATOM 1853 C C . VAL A 1 233 ? -4.895 8.689 1.718 1.00 91.50 233 VAL A C 1
ATOM 1855 O O . VAL A 1 233 ? -5.222 7.829 0.897 1.00 91.50 233 VAL A O 1
ATOM 1858 N N . CYS A 1 234 ? -5.541 9.848 1.857 1.00 89.06 234 CYS A N 1
ATOM 1859 C CA . CYS A 1 234 ? -6.811 10.218 1.220 1.00 89.06 234 CYS A CA 1
ATOM 1860 C C . CYS A 1 234 ? -7.997 9.332 1.630 1.00 89.06 234 CYS A C 1
ATOM 1862 O O . CYS A 1 234 ? -8.899 9.801 2.322 1.00 89.06 234 CYS A O 1
ATOM 1864 N N . GLU A 1 235 ? -8.011 8.062 1.230 1.00 91.50 235 GLU A N 1
ATOM 1865 C CA . GLU A 1 235 ? -9.084 7.119 1.544 1.00 91.50 235 GLU A CA 1
ATOM 1866 C C . GLU A 1 235 ? -8.556 5.713 1.821 1.00 91.50 235 GLU A C 1
ATOM 1868 O O . GLU A 1 235 ? -7.624 5.244 1.179 1.00 91.50 235 GLU A O 1
ATOM 1873 N N . MET A 1 236 ? -9.176 5.016 2.766 1.00 95.12 236 MET A N 1
ATOM 1874 C CA . MET A 1 236 ? -8.994 3.587 3.000 1.00 95.12 236 MET A CA 1
ATOM 1875 C C . MET A 1 236 ? -10.347 2.919 3.219 1.00 95.12 236 MET A C 1
ATOM 1877 O O . MET A 1 236 ? -11.240 3.511 3.827 1.00 95.12 236 MET A O 1
ATOM 1881 N N . HIS A 1 237 ? -10.479 1.668 2.787 1.00 95.12 237 HIS A N 1
ATOM 1882 C CA . HIS A 1 237 ? -11.688 0.877 3.008 1.00 95.12 237 HIS A CA 1
ATOM 1883 C C . HIS A 1 237 ? -11.473 -0.208 4.059 1.00 95.12 237 HIS A C 1
ATOM 1885 O O . HIS A 1 237 ? -10.562 -1.030 3.962 1.00 95.12 237 HIS A O 1
ATOM 1891 N N . VAL A 1 238 ? -12.363 -0.231 5.047 1.00 94.94 238 VAL A N 1
ATOM 1892 C CA . VAL A 1 238 ? -12.540 -1.316 6.008 1.00 94.94 238 VAL A CA 1
ATOM 1893 C C . VAL A 1 238 ? -13.761 -2.097 5.550 1.00 94.94 238 VAL A C 1
ATOM 1895 O O . VAL A 1 238 ? -14.904 -1.703 5.778 1.00 94.94 238 VAL A O 1
ATOM 1898 N N . ASN A 1 239 ? -13.511 -3.200 4.864 1.00 92.38 239 ASN A N 1
ATOM 1899 C CA . ASN A 1 239 ? -14.510 -3.998 4.155 1.00 92.38 239 ASN A CA 1
ATOM 1900 C C . ASN A 1 239 ? -14.910 -5.280 4.905 1.00 92.38 239 ASN A C 1
ATOM 1902 O O . ASN A 1 239 ? -15.901 -5.913 4.544 1.00 92.38 239 ASN A O 1
ATOM 1906 N N . GLN A 1 240 ? -14.178 -5.658 5.954 1.00 91.12 240 GLN A N 1
ATOM 1907 C CA . GLN A 1 240 ? -14.450 -6.840 6.767 1.00 91.12 240 GLN A CA 1
ATOM 1908 C C . GLN A 1 240 ? -14.275 -6.570 8.271 1.00 91.12 240 GLN A C 1
ATOM 1910 O O . GLN A 1 240 ? -13.654 -5.578 8.664 1.00 91.12 240 GLN A O 1
ATOM 1915 N N . PRO A 1 241 ? -14.807 -7.453 9.138 1.00 91.62 241 PRO A N 1
ATOM 1916 C CA . PRO A 1 241 ? -14.612 -7.349 10.575 1.00 91.62 241 PRO A CA 1
ATOM 1917 C C . PRO A 1 241 ? -13.140 -7.459 10.978 1.00 91.62 241 PRO A C 1
ATOM 1919 O O . PRO A 1 241 ? -12.510 -8.503 10.802 1.00 91.62 241 PRO A O 1
ATOM 1922 N N . TYR A 1 242 ? -12.624 -6.416 11.616 1.00 94.19 242 TYR A N 1
ATOM 1923 C CA . TYR A 1 242 ? -11.273 -6.360 12.151 1.00 94.19 242 TYR A CA 1
ATOM 1924 C C . TYR A 1 242 ? -11.254 -6.469 13.679 1.00 94.19 242 TYR A C 1
ATOM 1926 O O . TYR A 1 242 ? -12.136 -5.985 14.397 1.00 94.19 242 TYR A O 1
ATOM 1934 N N . ARG A 1 243 ? -10.218 -7.134 14.184 1.00 93.38 243 ARG A N 1
ATOM 1935 C CA . ARG A 1 243 ? -9.919 -7.278 15.610 1.00 93.38 243 ARG A CA 1
ATOM 1936 C C . ARG A 1 243 ? -8.420 -7.451 15.789 1.00 93.38 243 ARG A C 1
ATOM 1938 O O . ARG A 1 243 ? -7.761 -7.994 14.908 1.00 93.38 243 ARG A O 1
ATOM 1945 N N . THR A 1 244 ? -7.925 -7.086 16.962 1.00 94.38 244 THR A N 1
ATOM 1946 C CA . THR A 1 244 ? -6.519 -7.259 17.326 1.00 94.38 244 THR A CA 1
ATOM 1947 C C . THR A 1 244 ? -6.366 -7.428 18.834 1.00 94.38 244 THR A C 1
ATOM 1949 O O . THR A 1 244 ? -7.180 -6.944 19.627 1.00 94.38 244 THR A O 1
ATOM 1952 N N . GLU A 1 245 ? -5.310 -8.131 19.218 1.00 93.88 245 GLU A N 1
ATOM 1953 C CA . GLU A 1 245 ? -4.807 -8.274 20.580 1.00 93.88 245 GLU A CA 1
ATOM 1954 C C . GLU A 1 245 ? -3.567 -7.404 20.846 1.00 93.88 245 GLU A C 1
ATOM 1956 O O . GLU A 1 245 ? -2.898 -7.602 21.860 1.00 93.88 245 GLU A O 1
ATOM 1961 N N . ALA A 1 246 ? -3.258 -6.442 19.974 1.00 95.38 246 ALA A N 1
ATOM 1962 C CA . ALA A 1 246 ? -2.243 -5.427 20.216 1.00 95.38 246 ALA A CA 1
ATOM 1963 C C . ALA A 1 246 ? -2.559 -4.604 21.469 1.00 95.38 246 ALA A C 1
ATOM 1965 O O . ALA A 1 246 ? -3.723 -4.380 21.825 1.00 95.38 246 ALA A O 1
ATOM 1966 N N . ASP A 1 247 ? -1.499 -4.122 22.116 1.00 95.56 247 ASP A N 1
ATOM 1967 C CA . ASP A 1 247 ? -1.610 -3.264 23.292 1.00 95.56 247 ASP A CA 1
ATOM 1968 C C . ASP A 1 247 ? -2.146 -1.884 22.896 1.00 95.56 247 ASP A C 1
ATOM 1970 O O . ASP A 1 247 ? -2.890 -1.262 23.654 1.00 95.56 247 ASP A O 1
ATOM 1974 N N . ILE A 1 248 ? -1.763 -1.401 21.710 1.00 97.38 248 ILE A N 1
ATOM 1975 C CA . ILE A 1 248 ? -2.195 -0.117 21.163 1.00 97.38 248 ILE A CA 1
ATOM 1976 C C . ILE A 1 248 ? -2.589 -0.306 19.696 1.00 97.38 248 ILE A C 1
ATOM 1978 O O . ILE A 1 248 ? -1.792 -0.771 18.885 1.00 97.38 248 ILE A O 1
ATOM 1982 N N . TYR A 1 249 ? -3.815 0.077 19.363 1.00 97.94 249 TYR A N 1
ATOM 1983 C CA . TYR A 1 249 ? -4.299 0.215 17.996 1.00 97.94 249 TYR A CA 1
ATOM 1984 C C . TYR A 1 249 ? -4.480 1.695 17.678 1.00 97.94 249 TYR A C 1
ATOM 1986 O O . TYR A 1 249 ? -5.135 2.413 18.438 1.00 97.94 249 TYR A O 1
ATOM 1994 N N . ILE A 1 250 ? -3.923 2.138 16.559 1.00 98.31 250 ILE A N 1
ATOM 1995 C CA . ILE A 1 250 ? -3.966 3.521 16.100 1.00 98.31 250 ILE A CA 1
ATOM 1996 C C . ILE A 1 250 ? -4.491 3.538 14.666 1.00 98.31 250 ILE A C 1
ATOM 1998 O O . ILE A 1 250 ? -3.954 2.859 13.792 1.00 98.31 250 ILE A O 1
ATOM 2002 N N . LEU A 1 251 ? -5.530 4.333 14.429 1.00 97.62 251 LEU A N 1
ATOM 2003 C CA . LEU A 1 251 ? -6.053 4.638 13.106 1.00 97.62 251 LEU A CA 1
ATOM 2004 C C . LEU A 1 251 ? -6.066 6.155 12.917 1.00 97.62 251 LEU A C 1
ATOM 2006 O O . LEU A 1 251 ? -6.774 6.863 13.638 1.00 97.62 251 LEU A O 1
ATOM 2010 N N . ILE A 1 252 ? -5.290 6.646 11.955 1.00 95.94 252 ILE A N 1
ATOM 2011 C CA . ILE A 1 252 ? -5.150 8.081 11.695 1.00 95.94 252 ILE A CA 1
ATOM 2012 C C . ILE A 1 252 ? -5.279 8.414 10.216 1.00 95.94 252 ILE A C 1
ATOM 2014 O O . ILE A 1 252 ? -5.012 7.580 9.353 1.00 95.94 252 ILE A O 1
ATOM 2018 N N . GLY A 1 253 ? -5.707 9.637 9.922 1.00 94.19 253 GLY A N 1
ATOM 2019 C CA . GLY A 1 253 ? -5.535 10.217 8.596 1.00 94.19 253 GLY A CA 1
ATOM 2020 C C . GLY A 1 253 ? -4.119 10.769 8.459 1.00 94.19 253 GLY A C 1
ATOM 2021 O O . GLY A 1 253 ? -3.590 11.323 9.422 1.00 94.19 253 GLY A O 1
ATOM 2022 N N . ALA A 1 254 ? -3.517 10.620 7.279 1.00 91.31 254 ALA A N 1
ATOM 2023 C CA . ALA A 1 254 ? -2.247 11.266 6.963 1.00 91.31 254 ALA A CA 1
ATOM 2024 C C . ALA A 1 254 ? -2.373 12.786 7.126 1.00 91.31 254 ALA A C 1
ATOM 2026 O O . ALA A 1 254 ? -3.412 13.373 6.805 1.00 91.31 254 ALA A O 1
ATOM 2027 N N . THR A 1 255 ? -1.323 13.413 7.644 1.00 83.94 255 THR A N 1
ATOM 2028 C CA . THR A 1 255 ? -1.256 14.868 7.815 1.00 83.94 255 THR A CA 1
ATOM 2029 C C . THR A 1 255 ? -0.579 15.540 6.623 1.00 83.94 255 THR A C 1
ATOM 2031 O O . THR A 1 255 ? 0.208 14.915 5.916 1.00 83.94 255 THR A O 1
ATOM 2034 N N . THR A 1 256 ? -0.830 16.839 6.424 1.00 75.88 256 THR A N 1
ATOM 2035 C CA . THR A 1 256 ? -0.143 17.636 5.388 1.00 75.88 256 THR A CA 1
ATOM 2036 C C . THR A 1 256 ? 1.369 17.714 5.592 1.00 75.88 256 THR A C 1
ATOM 2038 O O . THR A 1 256 ? 2.103 17.954 4.640 1.00 75.88 256 THR A O 1
ATOM 2041 N N . ASP A 1 257 ? 1.834 17.535 6.832 1.00 76.00 257 ASP A N 1
ATOM 2042 C CA . ASP A 1 257 ? 3.261 17.524 7.159 1.00 76.00 257 ASP A CA 1
ATOM 2043 C C . ASP A 1 257 ? 3.930 16.206 6.726 1.00 76.00 257 ASP A C 1
ATOM 2045 O O . ASP A 1 257 ? 5.121 16.191 6.421 1.00 76.00 257 ASP A O 1
ATOM 2049 N N . GLU A 1 258 ? 3.170 15.105 6.683 1.00 75.56 258 GLU A N 1
ATOM 2050 C CA . GLU A 1 258 ? 3.632 13.792 6.215 1.00 75.56 258 GLU A CA 1
ATOM 2051 C C . GLU A 1 258 ? 3.492 13.644 4.694 1.00 75.56 258 GLU A C 1
ATOM 2053 O O . GLU A 1 258 ? 4.375 13.083 4.047 1.00 75.56 258 GLU A O 1
ATOM 2058 N N . ILE A 1 259 ? 2.385 14.136 4.126 1.00 74.00 259 ILE A N 1
ATOM 2059 C CA . ILE A 1 259 ? 2.059 14.081 2.695 1.00 74.00 259 ILE A CA 1
ATOM 2060 C C . ILE A 1 259 ? 1.377 15.403 2.328 1.00 74.00 259 ILE A C 1
ATOM 2062 O O . ILE A 1 259 ? 0.257 15.657 2.768 1.00 74.00 259 ILE A O 1
ATOM 2066 N N . SER A 1 260 ? 2.028 16.253 1.531 1.00 62.72 260 SER A N 1
ATOM 2067 C CA . SER A 1 260 ? 1.603 17.643 1.277 1.00 62.72 260 SER A CA 1
ATOM 2068 C C . SER A 1 260 ? 0.193 17.797 0.675 1.00 62.72 260 SER A C 1
ATOM 2070 O O . SER A 1 260 ? -0.420 18.856 0.806 1.00 62.72 260 SER A O 1
ATOM 2072 N N . GLU A 1 261 ? -0.365 16.729 0.105 1.00 55.38 261 GLU A N 1
ATOM 2073 C CA . GLU A 1 261 ? -1.660 16.658 -0.594 1.00 55.38 261 GLU A CA 1
ATOM 2074 C C . GLU A 1 261 ? -2.746 16.063 0.285 1.00 55.38 261 GLU A C 1
ATOM 2076 O O . GLU A 1 261 ? -3.910 16.033 -0.128 1.00 55.38 261 GLU A O 1
ATOM 2081 N N . ALA A 1 262 ? -2.422 15.668 1.522 1.00 59.34 262 ALA A N 1
ATOM 2082 C CA . ALA A 1 262 ? -3.393 15.380 2.576 1.00 59.34 262 ALA A CA 1
ATOM 2083 C C . ALA A 1 262 ? -4.130 16.662 3.032 1.00 59.34 262 ALA A C 1
ATOM 2085 O O . ALA A 1 262 ? -4.365 16.904 4.213 1.00 59.34 262 ALA A O 1
ATOM 2086 N N . THR A 1 263 ? -4.490 17.512 2.067 1.00 50.47 263 THR A N 1
ATOM 2087 C CA . THR A 1 263 ? -5.325 18.710 2.181 1.00 50.47 263 THR A CA 1
ATOM 2088 C C . THR A 1 263 ? -6.715 18.375 2.721 1.00 50.47 263 THR A C 1
ATOM 2090 O O . THR A 1 263 ? -7.363 19.220 3.339 1.00 50.47 263 THR A O 1
ATOM 2093 N N . GLU A 1 264 ? -7.138 17.120 2.559 1.00 61.09 264 GLU A N 1
ATOM 2094 C CA . GLU A 1 264 ? -8.277 16.514 3.231 1.00 61.09 264 GLU A CA 1
ATOM 2095 C C . GLU A 1 264 ? -7.746 15.474 4.225 1.00 61.09 264 GLU A C 1
ATOM 2097 O O . GLU A 1 264 ? -6.973 14.594 3.844 1.00 61.09 264 GLU A O 1
ATOM 2102 N N . CYS A 1 265 ? -8.145 15.569 5.502 1.00 73.44 265 CYS A N 1
ATOM 2103 C CA . CYS A 1 265 ? -7.834 14.533 6.489 1.00 73.44 265 CYS A CA 1
ATOM 2104 C C . CYS A 1 265 ? -8.186 13.159 5.902 1.00 73.44 265 CYS A C 1
ATOM 2106 O O . CYS A 1 265 ? -9.285 12.998 5.360 1.00 73.44 265 CYS A O 1
ATOM 2108 N N . GLY A 1 266 ? -7.279 12.184 6.025 1.00 89.31 266 GLY A N 1
ATOM 2109 C CA . GLY A 1 266 ? -7.516 10.828 5.526 1.00 89.31 266 GLY A CA 1
ATOM 2110 C C . GLY A 1 266 ? -8.886 10.287 5.949 1.00 89.31 266 GLY A C 1
ATOM 2111 O O . GLY A 1 266 ? -9.394 10.606 7.029 1.00 89.31 266 GLY A O 1
ATOM 2112 N N . SER A 1 267 ? -9.513 9.502 5.078 1.00 93.38 267 SER A N 1
ATOM 2113 C CA . SER A 1 267 ? -10.869 8.991 5.271 1.00 93.38 267 SER A CA 1
ATOM 2114 C C . SER A 1 267 ? -10.889 7.473 5.421 1.00 93.38 267 SER A C 1
ATOM 2116 O O . SER A 1 267 ? -10.416 6.749 4.553 1.00 93.38 267 SER A O 1
ATOM 2118 N N . ALA A 1 268 ? -11.509 6.968 6.485 1.00 95.12 268 ALA A N 1
ATOM 2119 C CA . ALA A 1 268 ? -11.810 5.550 6.649 1.00 95.12 268 ALA A CA 1
ATOM 2120 C C . ALA A 1 268 ? -13.266 5.268 6.265 1.00 95.12 268 ALA A C 1
ATOM 2122 O O . ALA A 1 268 ? -14.197 5.583 7.013 1.00 95.12 268 ALA A O 1
ATOM 2123 N N . TYR A 1 269 ? -13.451 4.640 5.110 1.00 93.62 269 TYR A N 1
ATOM 2124 C CA . TYR A 1 269 ? -14.728 4.126 4.641 1.00 93.62 269 TYR A CA 1
ATOM 2125 C C . TYR A 1 269 ? -14.991 2.775 5.292 1.00 93.62 269 TYR A C 1
ATOM 2127 O O . TYR A 1 269 ? -14.219 1.833 5.137 1.00 93.62 269 TYR A O 1
ATOM 2135 N N . PHE A 1 270 ? -16.084 2.668 6.037 1.00 91.75 270 PHE A N 1
ATOM 2136 C CA . PHE A 1 270 ? -16.548 1.384 6.547 1.00 91.75 270 PHE A CA 1
ATOM 2137 C C . PHE A 1 270 ? -17.601 0.846 5.594 1.00 91.75 270 PHE A C 1
ATOM 2139 O O . PHE A 1 270 ? -18.723 1.346 5.588 1.00 91.75 270 PHE A O 1
ATOM 2146 N N . ASP A 1 271 ? -17.269 -0.176 4.813 1.00 89.00 271 ASP A N 1
ATOM 2147 C CA . ASP A 1 271 ? -18.235 -0.769 3.889 1.00 89.00 271 ASP A CA 1
ATOM 2148 C C . ASP A 1 271 ? -19.314 -1.559 4.663 1.00 89.00 271 ASP A C 1
ATOM 2150 O O . ASP A 1 271 ? -19.348 -1.597 5.898 1.00 89.00 271 ASP A O 1
ATOM 2154 N N . GLU A 1 272 ? -20.225 -2.221 3.948 1.00 86.31 272 GLU A N 1
ATOM 2155 C CA . GLU A 1 272 ? -21.398 -2.889 4.535 1.00 86.31 272 GLU A CA 1
ATOM 2156 C C . GLU A 1 272 ? -21.060 -3.897 5.650 1.00 86.31 272 GLU A C 1
ATOM 2158 O O . GLU A 1 272 ? -21.828 -4.030 6.610 1.00 86.31 272 GLU A O 1
ATOM 2163 N N . ASN A 1 273 ? -19.905 -4.566 5.534 1.00 87.44 273 ASN A N 1
ATOM 2164 C CA . ASN A 1 273 ? -19.383 -5.550 6.489 1.00 87.44 273 ASN A CA 1
ATOM 2165 C C . ASN A 1 273 ? -18.232 -5.006 7.358 1.00 87.44 273 ASN A C 1
ATOM 2167 O O . ASN A 1 273 ? -17.715 -5.727 8.214 1.00 87.44 273 ASN A O 1
ATOM 2171 N N . GLY A 1 274 ? -17.828 -3.752 7.148 1.00 90.38 274 GLY A N 1
ATOM 2172 C CA . GLY A 1 274 ? -16.747 -3.098 7.872 1.00 90.38 274 GLY A CA 1
ATOM 2173 C C . GLY A 1 274 ? -17.112 -2.821 9.325 1.00 90.38 274 GLY A C 1
ATOM 2174 O O . GLY A 1 274 ? -17.991 -1.999 9.622 1.00 90.38 274 GLY A O 1
ATOM 2175 N N . GLU A 1 275 ? -16.407 -3.472 10.246 1.00 91.44 275 GLU A N 1
ATOM 2176 C CA . GLU A 1 275 ? -16.549 -3.270 11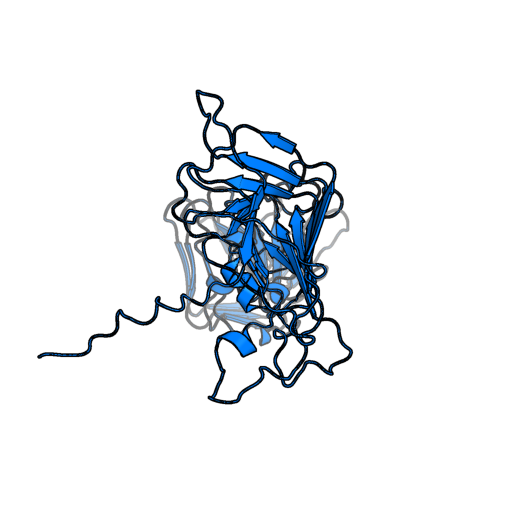.688 1.00 91.44 275 GLU A CA 1
ATOM 2177 C C . GLU A 1 275 ? -15.215 -3.506 12.407 1.00 91.44 275 GLU A C 1
ATOM 2179 O O . GLU A 1 275 ? -14.396 -4.307 11.971 1.00 91.44 275 GLU A O 1
ATOM 2184 N N . MET A 1 276 ? -15.004 -2.845 13.541 1.00 94.31 276 MET A N 1
ATOM 2185 C CA . MET A 1 276 ? -13.862 -3.062 14.428 1.00 94.31 276 MET A CA 1
ATOM 2186 C C . MET A 1 276 ? -14.355 -3.477 15.810 1.00 94.31 276 MET A C 1
ATOM 2188 O O . MET A 1 276 ? -15.259 -2.850 16.371 1.00 94.31 276 MET A O 1
ATOM 2192 N N . LYS A 1 277 ? -13.781 -4.550 16.363 1.00 93.06 277 LYS A N 1
ATOM 2193 C CA . LYS A 1 277 ? -14.193 -5.112 17.657 1.00 93.06 277 LYS A CA 1
ATOM 2194 C C . LYS A 1 277 ? -13.040 -5.144 18.643 1.00 93.06 277 LYS A C 1
ATOM 2196 O O . LYS A 1 277 ? -12.016 -5.774 18.382 1.00 93.06 277 LYS A O 1
ATOM 2201 N N . PHE A 1 278 ? -13.277 -4.561 19.811 1.00 93.00 278 PHE A N 1
ATOM 2202 C CA . PHE A 1 278 ? -12.343 -4.547 20.927 1.00 93.00 278 PHE A CA 1
ATOM 2203 C C . PHE A 1 278 ? -13.022 -5.080 22.184 1.00 93.00 278 PHE A C 1
ATOM 2205 O O . PHE A 1 278 ? -14.204 -4.834 22.433 1.00 93.00 278 PHE A O 1
ATOM 2212 N N . PHE A 1 279 ? -12.268 -5.847 22.963 1.00 89.50 279 PHE A N 1
ATOM 2213 C CA . PHE A 1 279 ? -12.793 -6.626 24.079 1.00 89.50 279 PHE A CA 1
ATOM 2214 C C . PHE A 1 279 ? -11.974 -6.341 25.330 1.00 89.50 279 PHE A C 1
ATOM 2216 O O . PHE A 1 279 ? -10.744 -6.319 25.266 1.00 89.50 279 PHE A O 1
ATOM 2223 N N . ASP A 1 280 ? -12.622 -6.213 26.484 1.00 86.25 280 ASP A N 1
ATOM 2224 C CA . ASP A 1 280 ? -11.944 -6.192 27.787 1.00 86.25 280 ASP A CA 1
ATOM 2225 C C . ASP A 1 280 ? -11.398 -7.579 28.188 1.00 86.25 280 ASP A C 1
ATOM 2227 O O . ASP A 1 280 ? -10.716 -7.732 29.202 1.00 86.25 280 ASP A O 1
ATOM 2231 N N . GLN A 1 281 ? -11.660 -8.605 27.381 1.00 85.62 281 GLN A N 1
ATOM 2232 C CA . GLN A 1 281 ? -11.101 -9.935 27.516 1.00 85.62 281 GLN A CA 1
ATOM 2233 C C . GLN A 1 281 ? -10.276 -10.290 26.279 1.00 85.62 281 GLN A C 1
ATOM 2235 O O . GLN A 1 281 ? -10.712 -10.083 25.152 1.00 85.62 281 GLN A O 1
ATOM 2240 N N . GLY A 1 282 ? -9.089 -10.866 26.491 1.00 83.62 282 GLY A N 1
ATOM 2241 C CA . GLY A 1 282 ? -8.291 -11.386 25.384 1.00 83.62 282 GLY A CA 1
ATOM 2242 C C . GLY A 1 282 ? -9.054 -12.475 24.630 1.00 83.62 282 GLY A C 1
ATOM 2243 O O . GLY A 1 282 ? -9.551 -13.429 25.237 1.00 83.62 282 GLY A O 1
ATOM 2244 N N . TYR A 1 283 ? -9.122 -12.361 23.309 1.00 81.19 283 TYR A N 1
ATOM 2245 C CA . TYR A 1 283 ? -9.904 -13.228 22.429 1.00 81.19 283 TYR A CA 1
ATOM 2246 C C . TYR A 1 283 ? -9.559 -14.718 22.574 1.00 81.19 283 TYR A C 1
ATOM 2248 O O . TYR A 1 283 ? -10.416 -15.599 22.460 1.00 81.19 283 TYR A O 1
ATOM 2256 N N . TRP A 1 284 ? -8.300 -15.022 22.888 1.00 80.56 284 TRP A N 1
ATOM 2257 C CA . TRP A 1 284 ? -7.829 -16.383 23.143 1.00 80.56 284 TRP A CA 1
ATOM 2258 C C . TRP A 1 284 ? -8.495 -17.057 24.354 1.00 80.56 284 TRP A C 1
ATOM 2260 O O . TRP A 1 284 ? -8.518 -18.289 24.409 1.00 80.56 284 TRP A O 1
ATOM 2270 N N . LYS A 1 285 ? -9.094 -16.295 25.279 1.00 76.69 285 LYS A N 1
ATOM 2271 C CA . LYS A 1 285 ? -9.938 -16.841 26.355 1.00 76.69 285 LYS A CA 1
ATOM 2272 C C . LYS A 1 285 ? -11.306 -17.266 25.849 1.00 76.69 285 LYS A C 1
ATOM 2274 O O . LYS A 1 285 ? -11.754 -18.365 26.160 1.00 76.69 285 LYS A O 1
ATOM 2279 N N . ILE A 1 286 ? -11.920 -16.418 25.029 1.00 68.06 286 ILE A N 1
ATOM 2280 C CA . ILE A 1 286 ? -13.259 -16.631 24.471 1.00 68.06 286 ILE A CA 1
ATOM 2281 C C . ILE A 1 286 ? -13.256 -17.878 23.579 1.00 68.06 286 ILE A C 1
ATOM 2283 O O . ILE A 1 286 ? -14.138 -18.730 23.660 1.00 68.06 286 ILE A O 1
ATOM 2287 N N . LYS A 1 287 ? -12.218 -18.044 22.749 1.00 67.75 287 LYS A N 1
ATOM 2288 C CA . LYS A 1 287 ? -12.154 -19.132 21.761 1.00 67.75 287 LYS A CA 1
ATOM 2289 C C . LYS A 1 287 ? -11.732 -20.497 22.336 1.00 67.75 287 LYS A C 1
ATOM 2291 O O . LYS A 1 287 ? -11.710 -21.462 21.575 1.00 67.75 287 LYS A O 1
ATOM 2296 N N . LYS A 1 288 ? -11.366 -20.604 23.627 1.00 62.69 288 LYS A N 1
ATOM 2297 C CA . LYS A 1 288 ? -10.767 -21.818 24.243 1.00 62.69 288 LYS A CA 1
ATOM 2298 C C . LYS A 1 288 ? -9.744 -22.489 23.316 1.00 62.69 288 LYS A C 1
ATOM 2300 O O . LYS A 1 288 ? -9.868 -23.662 22.948 1.00 62.69 288 LYS A O 1
ATOM 2305 N N . ILE A 1 289 ? -8.766 -21.705 22.859 1.00 58.16 289 ILE A N 1
ATOM 2306 C CA . ILE A 1 289 ? -7.786 -22.154 21.865 1.00 58.16 289 ILE A CA 1
ATOM 2307 C C . ILE A 1 289 ? -7.095 -23.431 22.378 1.00 58.16 289 ILE A C 1
ATOM 2309 O O . ILE A 1 289 ? -6.519 -23.439 23.460 1.00 58.16 289 ILE A O 1
ATOM 2313 N N . ARG A 1 290 ? -7.164 -24.518 21.592 1.00 58.62 290 ARG A N 1
ATOM 2314 C CA . ARG A 1 290 ? -6.566 -25.841 21.886 1.00 58.62 290 ARG A CA 1
ATOM 2315 C C . ARG A 1 290 ? -7.103 -26.568 23.133 1.00 58.62 290 ARG A C 1
ATOM 2317 O O . ARG A 1 290 ? -6.377 -27.381 23.692 1.00 58.62 290 ARG A O 1
ATOM 2324 N N . LEU A 1 291 ? -8.351 -26.325 23.558 1.00 61.69 291 LEU A N 1
ATOM 2325 C CA . LEU A 1 291 ? -8.951 -26.943 24.764 1.00 61.69 291 LEU A CA 1
ATOM 2326 C C . LEU A 1 291 ? -8.220 -26.594 26.076 1.00 61.69 291 LEU A C 1
ATOM 2328 O O . LEU A 1 291 ? -8.521 -27.172 27.118 1.00 61.69 291 LEU A O 1
ATOM 2332 N N . VAL A 1 292 ? -7.282 -25.644 26.041 1.00 64.75 292 VAL A N 1
ATOM 2333 C CA . VAL A 1 292 ? -6.583 -25.159 27.229 1.00 64.75 292 VAL A CA 1
ATOM 2334 C C . VAL A 1 292 ? -7.383 -24.002 27.810 1.00 64.75 292 VAL A C 1
ATOM 2336 O O . VAL A 1 292 ? -7.744 -23.057 27.104 1.00 64.75 292 VAL A O 1
ATOM 2339 N N . ASP A 1 293 ? -7.685 -24.091 29.102 1.00 70.56 293 ASP A N 1
ATOM 2340 C CA . ASP A 1 293 ? -8.383 -23.027 29.806 1.00 70.56 293 ASP A CA 1
ATOM 2341 C C . ASP A 1 293 ? -7.404 -21.916 30.201 1.00 70.56 293 ASP A C 1
ATOM 2343 O O . ASP A 1 293 ? -6.614 -22.047 31.136 1.00 70.56 293 ASP A O 1
ATOM 2347 N N . TYR A 1 294 ? -7.475 -20.802 29.476 1.00 74.44 294 TYR A N 1
ATOM 2348 C CA . TYR A 1 294 ? -6.721 -19.588 29.775 1.00 74.44 294 TYR A CA 1
ATOM 2349 C C . TYR A 1 294 ? -7.549 -18.547 30.541 1.00 74.44 294 TYR A C 1
ATOM 2351 O O . TYR A 1 294 ? -7.122 -17.395 30.676 1.00 74.44 294 TYR A O 1
ATOM 2359 N N . SER A 1 295 ? -8.722 -18.922 31.067 1.00 73.31 295 SER A N 1
ATOM 2360 C CA . SER A 1 295 ? -9.592 -18.039 31.857 1.00 73.31 295 SER A CA 1
ATOM 2361 C C . SER A 1 295 ? -8.836 -17.341 32.989 1.00 73.31 295 SER A C 1
ATOM 2363 O O . SER A 1 295 ? -9.148 -16.198 33.333 1.00 73.31 295 SER A O 1
ATOM 2365 N N . SER A 1 296 ? -7.796 -17.997 33.522 1.00 75.94 296 SER A N 1
ATOM 2366 C CA . SER A 1 296 ? -6.996 -17.557 34.661 1.00 75.94 296 SER A CA 1
ATOM 2367 C C . SER A 1 296 ? -5.989 -16.435 34.382 1.00 75.94 296 SER A C 1
ATOM 2369 O O . SER A 1 296 ? -5.570 -15.768 35.328 1.00 75.94 296 SER A O 1
ATOM 2371 N N . ILE A 1 297 ? -5.625 -16.184 33.126 1.00 80.94 297 ILE A N 1
ATOM 2372 C CA . ILE A 1 297 ? -4.491 -15.317 32.772 1.00 80.94 297 ILE A CA 1
ATOM 2373 C C . ILE A 1 297 ? -4.968 -13.893 32.508 1.00 80.94 297 ILE A C 1
ATOM 2375 O O . ILE A 1 297 ? -5.791 -13.699 31.632 1.00 80.94 297 ILE A O 1
ATOM 2379 N N . LYS A 1 298 ? -4.471 -12.859 33.186 1.00 84.12 298 LYS A N 1
ATOM 2380 C CA . LYS A 1 298 ? -4.881 -11.477 32.867 1.00 84.12 298 LYS A CA 1
ATOM 2381 C C . LYS A 1 298 ? -4.327 -11.025 31.502 1.00 84.12 298 LYS A C 1
ATOM 2383 O O . LYS A 1 298 ? -3.156 -11.249 31.220 1.00 84.12 298 LYS A O 1
ATOM 2388 N N . GLY A 1 299 ? -5.168 -10.408 30.665 1.00 83.19 299 GLY A N 1
ATOM 2389 C CA . GLY A 1 299 ? -4.731 -9.794 29.401 1.00 83.19 299 GLY A CA 1
ATOM 2390 C C . GLY A 1 299 ? -4.020 -8.452 29.619 1.00 83.19 299 GLY A C 1
ATOM 2391 O O . GLY A 1 299 ? -4.202 -7.823 30.663 1.00 83.19 299 GLY A O 1
ATOM 2392 N N . VAL A 1 300 ? -3.230 -8.004 28.639 1.00 89.31 300 VAL A N 1
ATOM 2393 C CA . VAL A 1 300 ? -2.595 -6.671 28.656 1.00 89.31 300 VAL A CA 1
ATOM 2394 C C . VAL A 1 300 ? -3.649 -5.601 28.384 1.00 89.31 300 VAL A C 1
ATOM 2396 O O . VAL A 1 300 ? -4.547 -5.838 27.587 1.00 89.31 300 VAL A O 1
ATOM 2399 N N . ASN A 1 301 ? -3.566 -4.446 29.050 1.00 92.44 301 ASN A N 1
ATOM 2400 C CA . ASN A 1 301 ? -4.456 -3.312 28.778 1.00 92.44 301 ASN A CA 1
ATOM 2401 C C . ASN A 1 301 ? -4.377 -2.900 27.305 1.00 92.44 301 ASN A C 1
ATOM 2403 O O . ASN A 1 301 ? -3.286 -2.864 26.745 1.00 92.44 301 ASN A O 1
ATOM 2407 N N . GLN A 1 302 ? -5.524 -2.575 26.716 1.00 94.19 302 GLN A N 1
ATOM 2408 C CA . GLN A 1 302 ? -5.631 -2.212 25.310 1.00 94.19 302 GLN A CA 1
ATOM 2409 C C . GLN A 1 302 ? -6.050 -0.749 25.170 1.00 94.19 302 GLN A C 1
ATOM 2411 O O . GLN A 1 302 ? -7.012 -0.309 25.804 1.00 94.19 302 GLN A O 1
ATOM 2416 N N . LYS A 1 303 ? -5.330 -0.014 24.324 1.00 97.12 303 LYS A N 1
ATOM 2417 C CA . LYS A 1 303 ? -5.643 1.356 23.921 1.00 97.12 303 LYS A CA 1
ATOM 2418 C C . LYS A 1 303 ? -6.036 1.385 22.452 1.00 97.12 303 LYS A C 1
ATOM 2420 O O . LYS A 1 303 ? -5.390 0.752 21.624 1.00 97.12 303 LYS A O 1
ATOM 2425 N N . VAL A 1 304 ? -7.081 2.131 22.137 1.00 97.62 304 VAL A N 1
ATOM 2426 C CA . VAL A 1 304 ? -7.626 2.296 20.792 1.00 97.62 304 VAL A CA 1
ATOM 2427 C C . VAL A 1 304 ? -7.703 3.790 20.521 1.00 97.62 304 VAL A C 1
ATOM 2429 O O . VAL A 1 304 ? -8.412 4.504 21.229 1.00 97.62 304 VAL A O 1
ATOM 2432 N N . LEU A 1 305 ? -6.963 4.265 19.525 1.00 97.94 305 LEU A N 1
ATOM 2433 C CA . LEU A 1 305 ? -6.885 5.674 19.157 1.00 97.94 305 LEU A CA 1
ATOM 2434 C C . LEU A 1 305 ? -7.373 5.876 17.727 1.00 97.94 305 LEU A C 1
ATOM 2436 O O . LEU A 1 305 ? -6.858 5.263 16.796 1.00 97.94 305 LEU A O 1
ATOM 2440 N N . PHE A 1 306 ? -8.343 6.767 17.572 1.00 97.06 306 PHE A N 1
ATOM 2441 C CA . PHE A 1 306 ? -8.763 7.315 16.290 1.00 97.06 306 PHE A CA 1
ATOM 2442 C C . PHE A 1 306 ? -8.421 8.800 16.327 1.00 97.06 306 PHE A C 1
ATOM 2444 O O . PHE A 1 306 ? -8.915 9.510 17.208 1.00 97.06 306 PHE A O 1
ATOM 2451 N N . HIS A 1 307 ? -7.553 9.262 15.429 1.00 95.38 307 HIS A N 1
ATOM 2452 C CA . HIS A 1 307 ? -7.074 10.644 15.460 1.00 95.38 307 HIS A CA 1
ATOM 2453 C C . HIS A 1 307 ? -7.012 11.263 14.061 1.00 95.38 307 HIS A C 1
ATOM 2455 O O . HIS A 1 307 ? -6.482 10.658 13.135 1.00 95.38 307 HIS A O 1
ATOM 2461 N N . SER A 1 308 ? -7.542 12.481 13.915 1.00 94.12 308 SER A N 1
ATOM 2462 C CA . SER A 1 308 ? -7.482 13.269 12.670 1.00 94.12 308 SER A CA 1
ATOM 2463 C C . SER A 1 308 ? -7.919 12.488 11.421 1.00 94.12 308 SER A C 1
ATOM 2465 O O . SER A 1 308 ? -7.293 12.567 10.368 1.00 94.12 308 SER A O 1
ATOM 2467 N N . ILE A 1 309 ? -8.995 11.704 11.546 1.00 94.38 309 ILE A N 1
ATOM 2468 C CA . ILE A 1 309 ? -9.529 10.867 10.469 1.00 94.38 309 ILE A CA 1
ATOM 2469 C C . ILE A 1 309 ? -11.020 11.142 10.247 1.00 94.38 309 ILE A C 1
ATOM 2471 O O . ILE A 1 309 ? -11.789 11.339 11.194 1.00 94.38 309 ILE A O 1
ATOM 2475 N N . SER A 1 310 ? -11.433 11.151 8.983 1.00 93.44 310 SER A N 1
ATOM 2476 C CA . SER A 1 310 ? -12.835 11.233 8.580 1.00 93.44 310 SER A CA 1
ATOM 2477 C C . SER A 1 310 ? -13.423 9.829 8.476 1.00 93.44 310 SER A C 1
ATOM 2479 O O . SER A 1 310 ? -12.975 9.004 7.688 1.00 93.44 310 SER A O 1
ATOM 2481 N N . ILE A 1 311 ? -14.423 9.519 9.290 1.00 92.25 311 ILE A N 1
ATOM 2482 C CA . ILE A 1 311 ? -15.114 8.231 9.261 1.00 92.25 311 ILE A CA 1
ATOM 2483 C C . ILE A 1 311 ? -16.286 8.342 8.290 1.00 92.25 311 ILE A C 1
ATOM 2485 O O . ILE A 1 311 ? -17.211 9.122 8.518 1.00 92.25 311 ILE A O 1
ATOM 2489 N N . VAL A 1 312 ? -16.280 7.537 7.231 1.00 90.56 312 VAL A N 1
ATOM 2490 C CA . VAL A 1 312 ? -17.332 7.560 6.211 1.00 90.56 312 VAL A CA 1
ATOM 2491 C C . VAL A 1 312 ? -18.175 6.294 6.293 1.00 90.56 312 VAL A C 1
ATOM 2493 O O . VAL A 1 312 ? -17.681 5.167 6.231 1.00 90.56 312 VAL A O 1
ATOM 2496 N N . LEU A 1 313 ? -19.479 6.492 6.458 1.00 86.81 313 LEU A N 1
ATOM 2497 C CA . LEU A 1 313 ? -20.485 5.440 6.524 1.00 86.81 313 LEU A CA 1
ATOM 2498 C C . LEU A 1 313 ? -21.075 5.123 5.144 1.00 86.81 313 LEU A C 1
ATOM 2500 O O . LEU A 1 313 ? -21.290 6.041 4.343 1.00 86.81 313 LEU A O 1
ATOM 2504 N N . PRO A 1 314 ? -21.459 3.860 4.891 1.00 83.62 314 PRO A N 1
ATOM 2505 C CA . PRO A 1 314 ? -22.157 3.492 3.675 1.00 83.62 314 PRO A CA 1
ATOM 2506 C C . PRO A 1 314 ? -23.627 3.927 3.772 1.00 83.62 314 PRO A C 1
ATOM 2508 O O . PRO A 1 314 ? -24.183 4.116 4.859 1.00 83.62 314 PRO A O 1
ATOM 2511 N N . SER A 1 315 ? -24.287 4.073 2.626 1.00 74.12 315 SER A N 1
ATOM 2512 C CA . SER A 1 315 ? -25.699 4.482 2.563 1.00 74.12 315 SER A CA 1
ATOM 2513 C C . SER A 1 315 ? -26.644 3.450 3.183 1.00 74.12 315 SER A C 1
ATOM 2515 O O . SER A 1 315 ? -27.658 3.808 3.773 1.00 74.12 315 SER A O 1
ATOM 2517 N N . MET A 1 316 ? -26.292 2.169 3.078 1.00 68.31 316 MET A N 1
ATOM 2518 C CA . MET A 1 316 ? -26.929 1.066 3.788 1.00 68.31 316 MET A CA 1
ATOM 2519 C C . MET A 1 316 ? -25.843 0.278 4.501 1.00 68.31 316 MET A C 1
ATOM 2521 O O . MET A 1 316 ? -24.807 -0.020 3.914 1.00 68.31 316 MET A O 1
ATOM 2525 N N . LYS A 1 317 ? -26.072 -0.056 5.770 1.00 68.38 317 LYS A N 1
ATOM 2526 C CA . LYS A 1 317 ? -25.134 -0.856 6.552 1.00 68.38 317 LYS A CA 1
ATOM 2527 C C . LYS A 1 317 ? -25.808 -2.149 6.996 1.00 68.38 317 LYS A C 1
ATOM 2529 O O . LYS A 1 317 ? -26.819 -2.104 7.693 1.00 68.38 317 LYS A O 1
ATOM 2534 N N . LEU A 1 318 ? -25.252 -3.293 6.588 1.00 61.81 318 LEU A N 1
ATOM 2535 C CA . LEU A 1 318 ? -25.679 -4.612 7.074 1.00 61.81 318 LEU A CA 1
ATOM 2536 C C . LEU A 1 318 ? -25.177 -4.845 8.503 1.00 61.81 318 LEU A C 1
ATOM 2538 O O . LEU A 1 318 ? -25.905 -5.363 9.354 1.00 61.81 318 LEU A O 1
ATOM 2542 N N . ALA A 1 319 ? -23.936 -4.439 8.777 1.00 59.09 319 ALA A N 1
ATOM 2543 C CA . ALA A 1 319 ? -23.370 -4.468 10.115 1.00 59.09 319 ALA A CA 1
ATOM 2544 C C . ALA A 1 319 ? -24.045 -3.439 11.037 1.00 59.09 319 ALA A C 1
ATOM 2546 O O . ALA A 1 319 ? -24.266 -2.281 10.684 1.00 59.09 319 ALA A O 1
ATOM 2547 N N . LYS A 1 320 ? -24.330 -3.855 12.275 1.00 71.31 320 LYS A N 1
ATOM 2548 C CA . LYS A 1 320 ? -25.034 -3.027 13.264 1.00 71.31 320 LYS A CA 1
ATOM 2549 C C . LYS A 1 320 ? -24.168 -1.920 13.875 1.00 71.31 320 LYS A C 1
ATOM 2551 O O . LYS A 1 320 ? -24.667 -1.199 14.716 1.00 71.31 320 LYS A O 1
ATOM 2556 N N . TYR A 1 321 ? -22.886 -1.784 13.572 1.00 82.25 321 TYR A N 1
ATOM 2557 C CA . TYR A 1 321 ? -22.031 -0.761 14.194 1.00 82.25 321 TYR A CA 1
ATOM 2558 C C . TYR A 1 321 ? -20.749 -0.592 13.378 1.00 82.25 321 TYR A C 1
ATOM 2560 O O . TYR A 1 321 ? -20.424 -1.441 12.548 1.00 82.25 321 TYR A O 1
ATOM 2568 N N . ILE A 1 322 ? -20.023 0.512 13.574 1.00 86.12 322 ILE A N 1
ATOM 2569 C CA . ILE A 1 322 ? -18.622 0.610 13.127 1.00 86.12 322 ILE A CA 1
ATOM 2570 C C . ILE A 1 322 ? -17.717 0.028 14.198 1.00 86.12 322 ILE A C 1
ATOM 2572 O O . ILE A 1 322 ? -16.895 -0.834 13.912 1.00 86.12 322 ILE A O 1
ATOM 2576 N N . LEU A 1 323 ? -17.886 0.492 15.430 1.00 90.50 323 LEU A N 1
ATOM 2577 C CA . LEU A 1 323 ? -17.025 0.135 16.537 1.00 90.50 323 LEU A CA 1
ATOM 2578 C C . LEU A 1 323 ? -17.839 -0.613 17.579 1.00 90.50 323 LEU A C 1
ATOM 2580 O O . LEU A 1 323 ? -18.882 -0.129 18.017 1.00 90.50 323 LEU A O 1
ATOM 2584 N N . LYS A 1 324 ? -17.356 -1.775 18.005 1.00 91.19 324 LYS A N 1
ATOM 2585 C CA . LYS A 1 324 ? -17.944 -2.507 19.123 1.00 91.19 324 LYS A CA 1
ATOM 2586 C C . LYS A 1 324 ? -16.940 -2.683 20.236 1.00 91.19 324 LYS A C 1
ATOM 2588 O O . LYS A 1 324 ? -15.877 -3.270 20.040 1.00 91.19 324 LYS A O 1
ATOM 2593 N N . LEU A 1 325 ? -17.335 -2.214 21.410 1.00 90.00 325 LEU A N 1
ATOM 2594 C CA . LEU A 1 325 ? -16.613 -2.389 22.657 1.00 90.00 325 LEU A CA 1
ATOM 2595 C C . LEU A 1 325 ? -17.389 -3.408 23.487 1.00 90.00 325 LEU A C 1
ATOM 2597 O O . LEU A 1 325 ? -18.558 -3.198 23.821 1.00 90.00 325 LEU A O 1
ATOM 2601 N N . VAL A 1 326 ? -16.758 -4.538 23.781 1.00 87.31 326 VAL A N 1
ATOM 2602 C CA . VAL A 1 326 ? -17.379 -5.618 24.551 1.00 87.31 326 VAL A CA 1
ATOM 2603 C C . VAL A 1 326 ? -16.699 -5.727 25.902 1.00 87.31 326 VAL A C 1
ATOM 2605 O O . VAL A 1 326 ? -15.471 -5.784 25.988 1.00 87.31 326 VAL A O 1
ATOM 2608 N N . VAL A 1 327 ? -17.515 -5.762 26.948 1.00 83.75 327 VAL A N 1
ATOM 2609 C CA . VAL A 1 327 ? -17.066 -5.878 28.336 1.00 83.75 327 VAL A CA 1
ATOM 2610 C C . VAL A 1 327 ? -17.736 -7.085 28.983 1.00 83.75 327 VAL A C 1
ATOM 2612 O O . VAL A 1 327 ? -18.894 -7.379 28.695 1.00 83.75 327 VAL A O 1
ATOM 2615 N N . ILE A 1 328 ? -17.059 -7.789 29.883 1.00 78.94 328 ILE A N 1
ATOM 2616 C CA . ILE A 1 328 ? -17.683 -8.882 30.641 1.00 78.94 328 ILE A CA 1
ATOM 2617 C C . ILE A 1 328 ? -18.469 -8.329 31.835 1.00 78.94 328 ILE A C 1
ATOM 2619 O O . ILE A 1 328 ? -18.013 -7.435 32.546 1.00 78.94 328 ILE A O 1
ATOM 2623 N N . LYS A 1 329 ? -19.673 -8.872 32.058 1.00 69.19 329 LYS A N 1
ATOM 2624 C CA . LYS A 1 329 ? -20.590 -8.434 33.124 1.00 69.19 329 LYS A CA 1
ATOM 2625 C C . LYS A 1 329 ? -20.086 -8.760 34.527 1.00 69.19 329 LYS A C 1
ATOM 2627 O O . LYS A 1 329 ? -20.273 -7.971 35.451 1.00 69.19 329 LYS A O 1
ATOM 2632 N N . ASP A 1 330 ? -19.433 -9.905 34.671 1.00 65.62 330 ASP A N 1
ATOM 2633 C CA . ASP A 1 330 ? -18.892 -10.347 35.945 1.00 65.62 330 ASP A CA 1
ATOM 2634 C C . ASP A 1 330 ? -17.513 -9.730 36.178 1.00 65.62 330 ASP A C 1
ATOM 2636 O O . ASP A 1 330 ? -16.638 -9.749 35.310 1.00 65.62 330 ASP A O 1
ATOM 2640 N N . TYR A 1 331 ? -17.315 -9.181 37.376 1.00 57.41 331 TYR A N 1
ATOM 2641 C CA . TYR A 1 331 ? -16.063 -8.574 37.824 1.00 57.41 331 TYR A CA 1
ATOM 2642 C C . TYR A 1 331 ? -14.979 -9.649 38.000 1.00 57.41 331 TYR A C 1
ATOM 2644 O O . TYR A 1 331 ? -14.614 -10.046 39.103 1.00 57.41 331 TYR A O 1
ATOM 2652 N N . ILE A 1 332 ? -14.459 -10.165 36.893 1.00 62.94 332 ILE A N 1
ATOM 2653 C CA . ILE A 1 332 ? -13.361 -11.122 36.902 1.00 62.94 332 ILE A CA 1
ATOM 2654 C C . ILE A 1 332 ? -12.079 -10.294 36.965 1.00 62.94 332 ILE A C 1
ATOM 2656 O O . ILE A 1 332 ? -11.763 -9.574 36.022 1.00 62.94 332 ILE A O 1
ATOM 2660 N N . ASP A 1 333 ? -11.275 -10.393 38.027 1.00 65.38 333 ASP A N 1
ATOM 2661 C CA . ASP A 1 333 ? -9.967 -9.702 38.196 1.00 65.38 333 ASP A CA 1
ATOM 2662 C C . ASP A 1 333 ? -8.971 -9.875 37.024 1.00 65.38 333 ASP A C 1
ATOM 2664 O O . ASP A 1 333 ? -7.910 -9.254 36.970 1.00 65.38 333 ASP A O 1
ATOM 2668 N N . LYS A 1 334 ? -9.327 -10.711 36.048 1.00 73.75 334 LYS A N 1
ATOM 2669 C CA . LYS A 1 334 ? -8.518 -11.154 34.917 1.00 73.75 334 LYS A CA 1
ATOM 2670 C C . LYS A 1 334 ? -8.914 -10.517 33.572 1.00 73.75 334 LYS A C 1
ATOM 2672 O O . LYS A 1 334 ? -8.281 -10.847 32.568 1.00 73.75 334 LYS A O 1
ATOM 2677 N N . SER A 1 335 ? -9.924 -9.645 33.510 1.00 80.88 335 SER A N 1
ATOM 2678 C CA . SER A 1 335 ? -10.153 -8.749 32.353 1.00 80.88 335 SER A CA 1
ATOM 2679 C C . SER A 1 335 ? -9.108 -7.616 32.311 1.00 80.88 335 SER A C 1
ATOM 2681 O O . SER A 1 335 ? -8.508 -7.269 33.335 1.00 80.88 335 SER A O 1
ATOM 2683 N N . ARG A 1 336 ? -8.875 -7.046 31.132 1.00 87.56 336 ARG A N 1
ATOM 2684 C CA . ARG A 1 336 ? -7.976 -5.913 30.878 1.00 87.56 336 ARG A CA 1
ATOM 2685 C C . ARG A 1 336 ? -8.738 -4.587 30.901 1.00 87.56 336 ARG A C 1
ATOM 2687 O O . ARG A 1 336 ? -9.959 -4.581 30.780 1.00 87.56 336 ARG A O 1
ATOM 2694 N N . ASN A 1 337 ? -8.022 -3.477 31.052 1.00 91.19 337 ASN A N 1
ATOM 2695 C CA . ASN A 1 337 ? -8.602 -2.164 30.778 1.00 91.19 337 ASN A CA 1
ATOM 2696 C C . ASN A 1 337 ? -8.656 -1.951 29.261 1.00 91.19 337 ASN A C 1
ATOM 2698 O O . ASN A 1 337 ? -7.692 -2.284 28.568 1.00 91.19 337 ASN A O 1
ATOM 2702 N N . LEU A 1 338 ? -9.765 -1.402 28.781 1.00 92.62 338 LEU A N 1
ATOM 2703 C CA . LEU A 1 338 ? -9.988 -0.997 27.401 1.00 92.62 338 LEU A CA 1
ATOM 2704 C C . LEU A 1 338 ? -10.211 0.517 27.373 1.00 92.62 338 LEU A C 1
ATOM 2706 O O . LEU A 1 338 ? -11.174 1.025 27.946 1.00 92.62 338 LEU A O 1
ATOM 2710 N N . GLU A 1 339 ? -9.299 1.232 26.730 1.00 95.44 339 GLU A N 1
ATOM 2711 C CA . GLU A 1 339 ? -9.341 2.685 26.587 1.00 95.44 339 GLU A CA 1
ATOM 2712 C C . GLU A 1 339 ? -9.573 3.038 25.119 1.00 95.44 339 GLU A C 1
ATOM 2714 O O . GLU A 1 339 ? -8.783 2.655 24.260 1.00 95.44 339 GLU A O 1
ATOM 2719 N N . LEU A 1 340 ? -10.658 3.755 24.836 1.00 95.62 340 LEU A N 1
ATOM 2720 C CA . LEU A 1 340 ? -10.956 4.315 23.524 1.00 95.62 340 LEU A CA 1
ATOM 2721 C C . LEU A 1 340 ? -10.799 5.833 23.573 1.00 95.62 340 LEU A C 1
ATOM 2723 O O . LEU A 1 340 ? -11.483 6.501 24.350 1.00 95.62 340 LEU A O 1
ATOM 2727 N N . THR A 1 341 ? -9.981 6.367 22.676 1.00 97.38 341 THR A N 1
ATOM 2728 C CA . THR A 1 341 ? -9.826 7.803 22.453 1.00 97.38 341 THR A CA 1
ATOM 2729 C C . THR A 1 341 ? -10.162 8.128 21.005 1.00 97.38 341 THR A C 1
ATOM 2731 O O . THR A 1 341 ? -9.581 7.564 20.081 1.00 97.38 341 THR A O 1
ATOM 2734 N N . ILE A 1 342 ? -11.110 9.041 20.812 1.00 96.06 342 ILE A N 1
ATOM 2735 C CA . ILE A 1 342 ? -11.472 9.600 19.508 1.00 96.06 342 ILE A CA 1
ATOM 2736 C C . ILE A 1 342 ? -11.179 11.091 19.562 1.00 96.06 342 ILE A C 1
ATOM 2738 O O . ILE A 1 342 ? -11.768 11.805 20.375 1.00 96.06 342 ILE A O 1
ATOM 2742 N N . GLU A 1 343 ? -10.287 11.564 18.705 1.00 96.12 343 GLU A N 1
ATOM 2743 C CA . GLU A 1 343 ? -9.816 12.945 18.719 1.00 96.12 343 GLU A CA 1
ATOM 2744 C C . GLU A 1 343 ? -9.774 13.529 17.309 1.00 96.12 343 GLU A C 1
ATOM 2746 O O . GLU A 1 343 ? -9.313 12.883 16.372 1.00 96.12 343 GLU A O 1
ATOM 2751 N N . ASN A 1 344 ? -10.261 14.761 17.142 1.00 94.44 344 ASN A N 1
ATOM 2752 C CA . ASN A 1 344 ? -10.237 15.479 15.860 1.00 94.44 344 ASN A CA 1
ATOM 2753 C C . ASN A 1 344 ? -10.846 14.681 14.690 1.00 94.44 344 ASN A C 1
ATOM 2755 O O . ASN A 1 344 ? -10.449 14.845 13.541 1.00 94.44 344 ASN A O 1
ATOM 2759 N N . CYS A 1 345 ? -11.808 13.805 14.977 1.00 93.31 345 CYS A N 1
ATOM 2760 C CA . CYS A 1 345 ? -12.455 12.978 13.966 1.00 93.31 345 CYS A CA 1
ATOM 2761 C C . CYS A 1 345 ? -13.757 13.616 13.481 1.00 93.31 345 CYS A C 1
ATOM 2763 O O . CYS A 1 345 ? -14.479 14.273 14.243 1.00 93.31 345 CYS A O 1
ATOM 2765 N N . SER A 1 346 ? -14.100 13.357 12.225 1.00 91.25 346 SER A N 1
ATOM 2766 C CA . SER A 1 346 ? -15.425 13.647 11.684 1.00 91.25 346 SER A CA 1
ATOM 2767 C C . SER A 1 346 ? -16.160 12.360 11.328 1.00 91.25 346 SER A C 1
ATOM 2769 O O . SER A 1 346 ? -15.547 11.312 11.140 1.00 91.25 346 SER A O 1
ATOM 2771 N N . ILE A 1 347 ? -17.487 12.429 11.248 1.00 89.19 347 ILE A N 1
ATOM 2772 C CA . ILE A 1 347 ? -18.298 11.375 10.649 1.00 89.19 347 ILE A CA 1
ATOM 2773 C C . ILE A 1 347 ? -19.254 11.935 9.608 1.00 89.19 347 ILE A C 1
ATOM 2775 O O . ILE A 1 347 ? -19.928 12.943 9.846 1.00 89.19 347 ILE A O 1
ATOM 2779 N N . THR A 1 348 ? -19.323 11.247 8.476 1.00 86.38 348 THR A N 1
ATOM 2780 C CA . THR A 1 348 ? -20.235 11.526 7.367 1.00 86.38 348 THR A CA 1
ATOM 2781 C C . THR A 1 348 ? -20.834 10.225 6.838 1.00 86.38 348 THR A C 1
ATOM 2783 O O . THR A 1 348 ? -20.341 9.131 7.116 1.00 86.38 348 THR A O 1
ATOM 2786 N N . GLN A 1 349 ? -21.927 10.322 6.086 1.00 81.50 349 GLN A N 1
ATOM 2787 C CA . GLN A 1 349 ? -22.482 9.203 5.328 1.00 81.50 349 GLN A CA 1
ATOM 2788 C C . GLN A 1 349 ? -22.433 9.530 3.839 1.00 81.50 349 GLN A C 1
ATOM 2790 O O . GLN A 1 349 ? -22.649 10.678 3.455 1.00 81.50 349 GLN A O 1
ATOM 2795 N N . ASN A 1 350 ? -22.182 8.519 3.006 1.00 72.00 350 ASN A N 1
ATOM 2796 C CA . ASN A 1 350 ? -21.942 8.652 1.563 1.00 72.00 350 ASN A CA 1
ATOM 2797 C C . ASN A 1 350 ? -23.166 9.124 0.734 1.00 72.00 350 ASN A C 1
ATOM 2799 O O . ASN A 1 350 ? -23.169 9.021 -0.485 1.00 72.00 350 ASN A O 1
ATOM 2803 N N . ASN A 1 351 ? -24.231 9.626 1.369 1.00 65.81 351 ASN A N 1
ATOM 2804 C CA . ASN A 1 351 ? -25.433 10.108 0.694 1.00 65.81 351 ASN A CA 1
ATOM 2805 C C . ASN A 1 351 ? -25.889 11.460 1.250 1.00 65.81 351 ASN A C 1
ATOM 2807 O O . ASN A 1 351 ? -25.902 11.689 2.461 1.00 65.81 351 ASN A O 1
ATOM 2811 N N . THR A 1 352 ? -26.379 12.324 0.359 1.00 55.75 352 THR A N 1
ATOM 2812 C CA . THR A 1 352 ? -27.207 13.476 0.725 1.00 55.75 352 THR A CA 1
ATOM 2813 C C . THR A 1 352 ? -28.541 12.959 1.248 1.00 55.75 352 THR A C 1
ATOM 2815 O O . THR A 1 352 ? -29.479 12.708 0.495 1.00 55.75 352 THR A O 1
ATOM 2818 N N . LEU A 1 353 ? -28.620 12.734 2.555 1.00 55.84 353 LEU A N 1
ATOM 2819 C CA . LEU A 1 353 ? -29.893 12.521 3.224 1.00 55.84 353 LEU A CA 1
ATOM 2820 C C . LEU A 1 353 ? -30.757 13.774 3.030 1.00 55.84 353 LEU A C 1
ATOM 2822 O O . LEU A 1 353 ? -30.519 14.802 3.658 1.00 55.84 353 LEU A O 1
ATOM 2826 N N . ASP A 1 354 ? -31.795 13.672 2.195 1.00 49.88 354 ASP A N 1
ATOM 2827 C CA . ASP A 1 354 ? -32.808 14.726 1.992 1.00 49.88 354 ASP A CA 1
ATOM 2828 C C . ASP A 1 354 ? -33.582 15.070 3.281 1.00 49.88 354 ASP A C 1
ATOM 2830 O O . ASP A 1 354 ? -34.349 16.034 3.333 1.00 49.88 354 ASP A O 1
ATOM 2834 N N . LYS A 1 355 ? -33.414 14.274 4.344 1.00 54.69 355 LYS A N 1
ATOM 2835 C CA . LYS A 1 355 ? -34.033 14.486 5.652 1.00 54.69 355 LYS A CA 1
ATOM 2836 C C . LYS A 1 355 ? -33.015 14.250 6.754 1.00 54.69 355 LYS A C 1
ATOM 2838 O O . LYS A 1 355 ? -32.363 13.213 6.778 1.00 54.69 355 LYS A O 1
ATOM 2843 N N . ALA A 1 356 ? -32.948 15.184 7.701 1.00 51.38 356 ALA A N 1
ATOM 2844 C CA . ALA A 1 356 ? -32.195 15.023 8.936 1.00 51.38 356 ALA A CA 1
ATOM 2845 C C . ALA A 1 356 ? -32.691 13.778 9.689 1.00 51.38 356 ALA A C 1
ATOM 2847 O O . ALA A 1 356 ? -33.740 13.788 10.334 1.00 51.38 356 ALA A O 1
ATOM 2848 N N . THR A 1 357 ? -31.958 12.682 9.566 1.00 56.53 357 THR A N 1
ATOM 2849 C CA . THR A 1 357 ? -32.165 11.469 10.351 1.00 56.53 357 THR A CA 1
ATOM 2850 C C . THR A 1 357 ? -31.286 11.526 11.585 1.00 56.53 357 THR A C 1
ATOM 2852 O O . THR A 1 357 ? -30.092 11.797 11.498 1.00 56.53 357 THR A O 1
ATOM 2855 N N . ASN A 1 358 ? -31.882 11.259 12.743 1.00 61.22 358 ASN A N 1
ATOM 2856 C CA . ASN A 1 358 ? -31.141 11.144 13.991 1.00 61.22 358 ASN A CA 1
ATOM 2857 C C . ASN A 1 358 ? -30.222 9.916 13.926 1.00 61.22 358 ASN A C 1
ATOM 2859 O O . ASN A 1 358 ? -30.683 8.824 13.591 1.00 61.22 358 ASN A O 1
ATOM 2863 N N . PHE A 1 359 ? -28.952 10.083 14.289 1.00 66.62 359 PHE A N 1
ATOM 2864 C CA . PHE A 1 359 ? -28.039 8.977 14.566 1.00 66.62 359 PHE A CA 1
ATOM 2865 C C . PHE A 1 359 ? -27.701 8.942 16.051 1.00 66.62 359 PHE A C 1
ATOM 2867 O O . PHE A 1 359 ? -27.656 9.973 16.726 1.00 66.62 359 PHE A O 1
ATOM 2874 N N . PHE A 1 360 ? -27.424 7.745 16.556 1.00 76.19 360 PHE A N 1
ATOM 2875 C CA . PHE A 1 360 ? -26.857 7.575 17.884 1.00 76.19 360 PHE A CA 1
ATOM 2876 C C . PHE A 1 360 ? -25.343 7.437 17.744 1.00 76.19 360 PHE A C 1
ATOM 2878 O O . PHE A 1 360 ? -24.849 6.508 17.110 1.00 76.19 360 PHE A O 1
ATOM 2885 N N . LEU A 1 361 ? -24.583 8.364 18.328 1.00 79.56 361 LEU A N 1
ATOM 2886 C CA . LEU A 1 361 ? -23.128 8.211 18.409 1.00 79.56 361 LEU A CA 1
ATOM 2887 C C . LEU A 1 361 ? -22.770 6.996 19.276 1.00 79.56 361 LEU A C 1
ATOM 2889 O O . LEU A 1 361 ? -21.965 6.153 18.890 1.00 79.56 361 LEU A O 1
ATOM 2893 N N . LEU A 1 362 ? -23.423 6.895 20.432 1.00 83.25 362 LEU A N 1
ATOM 2894 C CA . LEU A 1 362 ? -23.249 5.819 21.394 1.00 83.25 362 LEU A CA 1
ATOM 2895 C C . LEU A 1 362 ? -24.566 5.066 21.549 1.00 83.25 362 LEU A C 1
ATOM 2897 O O . LEU A 1 362 ? -25.603 5.676 21.819 1.00 83.25 362 LEU A O 1
ATOM 2901 N N . LYS A 1 363 ? -24.516 3.741 21.426 1.00 83.56 363 LYS A N 1
ATOM 2902 C CA . LYS A 1 363 ? -25.599 2.849 21.838 1.00 83.56 363 LYS A CA 1
ATOM 2903 C C . LYS A 1 363 ? -25.092 1.937 22.938 1.00 83.56 363 LYS A C 1
ATOM 2905 O O . LYS A 1 363 ? -24.086 1.253 22.768 1.00 83.56 363 LYS A O 1
ATOM 2910 N N . THR A 1 364 ? -25.809 1.935 24.054 1.00 77.44 364 THR A N 1
ATOM 2911 C CA . THR A 1 364 ? -25.413 1.197 25.249 1.00 77.44 364 THR A CA 1
ATOM 2912 C C . THR A 1 364 ? -26.620 0.512 25.863 1.00 77.44 364 THR A C 1
ATOM 2914 O O . THR A 1 364 ? -27.659 1.148 26.054 1.00 77.44 364 THR A O 1
ATOM 2917 N N . GLU A 1 365 ? -26.485 -0.751 26.244 1.00 72.12 365 GLU A N 1
ATOM 2918 C CA . GLU A 1 365 ? -27.334 -1.304 27.304 1.00 72.12 365 GLU A CA 1
ATOM 2919 C C . GLU A 1 365 ? -26.926 -0.678 28.652 1.00 72.12 365 GLU A C 1
ATOM 2921 O O . GLU A 1 365 ? -25.823 -0.138 28.740 1.00 72.12 365 GLU A O 1
ATOM 2926 N N . PRO A 1 366 ? -27.767 -0.684 29.706 1.00 66.00 366 PRO A N 1
ATOM 2927 C CA . PRO A 1 366 ? -27.370 -0.179 31.020 1.00 66.00 366 PRO A CA 1
ATOM 2928 C C . PRO A 1 366 ? -26.060 -0.836 31.476 1.00 66.00 366 PRO A C 1
ATOM 2930 O O . PRO A 1 366 ? -26.037 -2.014 31.834 1.00 66.00 366 PRO A O 1
ATOM 2933 N N . PHE A 1 367 ? -24.965 -0.078 31.427 1.00 65.94 367 PHE A N 1
ATOM 2934 C CA . PHE A 1 367 ? -23.610 -0.577 31.629 1.00 65.94 367 PHE A CA 1
ATOM 2935 C C . PHE A 1 367 ? -22.919 0.213 32.740 1.00 65.94 367 PHE A C 1
ATOM 2937 O O . PHE A 1 367 ? -23.009 1.437 32.809 1.00 65.94 367 PHE A O 1
ATOM 2944 N N . ILE A 1 368 ? -22.220 -0.498 33.622 1.00 58.34 368 ILE A N 1
ATOM 2945 C CA . ILE A 1 368 ? -21.277 0.077 34.582 1.00 58.34 368 ILE A CA 1
ATOM 2946 C C . ILE A 1 368 ? -20.031 -0.800 34.510 1.00 58.34 368 ILE A C 1
ATOM 2948 O O . ILE A 1 368 ? -20.070 -1.962 34.908 1.00 58.34 368 ILE A O 1
ATOM 2952 N N . SER A 1 369 ? -18.931 -0.262 33.989 1.00 71.44 369 SER A N 1
ATOM 2953 C CA . SER A 1 369 ? -17.627 -0.922 34.026 1.00 71.44 369 SER A CA 1
ATOM 2954 C C . SER A 1 369 ? -16.546 0.091 34.352 1.00 71.44 369 SER A C 1
ATOM 2956 O O . SER A 1 369 ? -16.442 1.119 33.696 1.00 71.44 369 SER A O 1
ATOM 2958 N N . VAL A 1 370 ? -15.706 -0.219 35.341 1.00 77.06 370 VAL A N 1
ATOM 2959 C CA . VAL A 1 370 ? -14.513 0.586 35.661 1.00 77.06 370 VAL A CA 1
ATOM 2960 C C . VAL A 1 370 ? -13.352 0.336 34.696 1.00 77.06 370 VAL A C 1
ATOM 2962 O O . VAL A 1 370 ? -12.298 0.950 34.832 1.00 77.06 370 VAL A O 1
ATOM 2965 N N . ARG A 1 371 ? -13.502 -0.625 33.776 1.00 84.62 371 ARG A N 1
ATOM 2966 C CA . ARG A 1 371 ? -12.434 -1.073 32.870 1.00 84.62 371 ARG A CA 1
ATOM 2967 C C . ARG A 1 371 ? -12.553 -0.484 31.481 1.00 84.62 371 ARG A C 1
ATOM 2969 O O . ARG A 1 371 ? -11.599 -0.588 30.722 1.00 84.62 371 ARG A O 1
ATOM 2976 N N . LEU A 1 372 ? -13.699 0.106 31.162 1.00 88.75 372 LEU A N 1
ATOM 2977 C CA . LEU A 1 372 ? -13.932 0.788 29.905 1.00 88.75 372 LEU A CA 1
ATOM 2978 C C . LEU A 1 372 ? -13.797 2.291 30.134 1.00 88.75 372 LEU A C 1
ATOM 2980 O O . LEU A 1 372 ? -14.579 2.872 30.883 1.00 88.75 372 LEU A O 1
ATOM 2984 N N . ASN A 1 373 ? -12.811 2.908 29.492 1.00 91.19 373 ASN A N 1
ATOM 2985 C CA . ASN A 1 373 ? -12.677 4.358 29.445 1.00 91.19 373 ASN A CA 1
ATOM 2986 C C . ASN A 1 373 ? -12.903 4.830 28.010 1.00 91.19 373 ASN A C 1
ATOM 2988 O O . ASN A 1 373 ? -12.307 4.283 27.085 1.00 91.19 373 ASN A O 1
ATOM 2992 N N . ILE A 1 374 ? -13.766 5.826 27.826 1.00 91.81 374 ILE A N 1
ATOM 2993 C CA . ILE A 1 374 ? -14.068 6.403 26.517 1.00 91.81 374 ILE A CA 1
ATOM 2994 C C . ILE A 1 374 ? -13.883 7.906 26.612 1.00 91.81 374 ILE A C 1
ATOM 2996 O O . ILE A 1 374 ? -14.564 8.574 27.390 1.00 91.81 374 ILE A O 1
ATOM 3000 N N . SER A 1 375 ? -12.992 8.427 25.780 1.00 94.75 375 SER A N 1
ATOM 3001 C CA . SER A 1 375 ? -12.723 9.851 25.654 1.00 94.75 375 SER A CA 1
ATOM 3002 C C . SER A 1 375 ? -13.002 10.297 24.222 1.00 94.75 375 SER A C 1
ATOM 3004 O O . SER A 1 375 ? -12.505 9.698 23.270 1.00 94.75 375 SER A O 1
ATOM 3006 N N . ILE A 1 376 ? -13.824 11.334 24.062 1.00 93.94 376 ILE A N 1
ATOM 3007 C CA . ILE A 1 376 ? -14.204 11.880 22.754 1.00 93.94 376 ILE A CA 1
ATOM 3008 C C . ILE A 1 376 ? -13.920 13.380 22.772 1.00 93.94 376 ILE A C 1
ATOM 3010 O O . ILE A 1 376 ? -14.537 14.122 23.538 1.00 93.94 376 ILE A O 1
ATOM 3014 N N . PHE A 1 377 ? -13.001 13.823 21.919 1.00 95.12 377 PHE A N 1
ATOM 3015 C CA . PHE A 1 377 ? -12.547 15.206 21.825 1.00 95.12 377 PHE A CA 1
ATOM 3016 C C . PHE A 1 377 ? -12.716 15.726 20.400 1.00 95.12 377 PHE A C 1
ATOM 3018 O O . PHE A 1 377 ? -12.354 15.059 19.434 1.00 95.12 377 PHE A O 1
ATOM 3025 N N . TYR A 1 378 ? -13.269 16.934 20.269 1.00 93.56 378 TYR A N 1
ATOM 3026 C CA . TYR A 1 378 ? -13.398 17.640 18.986 1.00 93.56 378 TYR A CA 1
ATOM 3027 C C . TYR A 1 378 ? -14.070 16.823 17.862 1.00 93.56 378 TYR A C 1
ATOM 3029 O O . TYR A 1 378 ? -13.774 17.012 16.684 1.00 93.56 378 TYR A O 1
ATOM 3037 N N . PHE A 1 379 ? -14.995 15.930 18.223 1.00 91.00 379 PHE A N 1
ATOM 3038 C CA . PHE A 1 379 ? -15.721 15.089 17.276 1.00 91.00 379 PHE A CA 1
ATOM 3039 C C . PHE A 1 379 ? -16.830 15.868 16.564 1.00 91.00 379 PHE A C 1
ATOM 3041 O O . PHE A 1 379 ? -17.642 16.535 17.213 1.00 91.00 379 PHE A O 1
ATOM 3048 N N . LYS A 1 380 ? -16.902 15.756 15.235 1.00 89.38 380 LYS A N 1
ATOM 3049 C CA . LYS A 1 380 ? -17.919 16.429 14.412 1.00 89.38 380 LYS A CA 1
ATOM 3050 C C . LYS A 1 380 ? -18.734 15.408 13.623 1.00 89.38 380 LYS A C 1
ATOM 3052 O O . LYS A 1 380 ? -18.177 14.672 12.823 1.00 89.38 380 LYS A O 1
ATOM 3057 N N . GLY A 1 381 ? -20.052 15.379 13.798 1.00 83.44 381 GLY A N 1
ATOM 3058 C CA . GLY A 1 381 ? -20.930 14.515 13.004 1.00 83.44 381 GLY A CA 1
ATOM 3059 C C . GLY A 1 381 ? -21.837 15.301 12.073 1.00 83.44 381 GLY A C 1
ATOM 3060 O O . GLY A 1 381 ? -22.491 16.247 12.511 1.00 83.44 381 GLY A O 1
ATOM 3061 N N . TYR A 1 382 ? -21.896 14.887 10.809 1.00 75.62 382 TYR A N 1
ATOM 3062 C CA . TYR A 1 382 ? -22.717 15.507 9.772 1.00 75.62 382 TYR A CA 1
ATOM 3063 C C . TYR A 1 382 ? -23.487 14.439 8.999 1.00 75.62 382 TYR A C 1
ATOM 3065 O O . TYR A 1 382 ? -22.904 13.435 8.607 1.00 75.62 382 TYR A O 1
ATOM 3073 N N . ASN A 1 383 ? -24.780 14.676 8.747 1.00 71.12 383 ASN A N 1
ATOM 3074 C CA . ASN A 1 383 ? -25.608 13.887 7.823 1.00 71.12 383 ASN A CA 1
ATOM 3075 C C . ASN A 1 383 ? -25.409 12.363 7.927 1.00 71.12 383 ASN A C 1
ATOM 3077 O O . ASN A 1 383 ? -25.257 11.693 6.914 1.00 71.12 383 ASN A O 1
ATOM 3081 N N . ALA A 1 384 ? -25.380 11.820 9.144 1.00 69.69 384 ALA A N 1
ATOM 3082 C CA . ALA A 1 384 ? -25.233 10.389 9.369 1.00 69.69 384 ALA A CA 1
ATOM 3083 C C . ALA A 1 384 ? -26.565 9.779 9.818 1.00 69.69 384 ALA A C 1
ATOM 3085 O O . ALA A 1 384 ? -27.286 10.356 10.630 1.00 69.69 384 ALA A O 1
ATOM 3086 N N . SER A 1 385 ? -26.883 8.594 9.311 1.00 69.44 385 SER A N 1
ATOM 3087 C CA . SER A 1 385 ? -27.986 7.747 9.747 1.00 69.44 385 SER A CA 1
ATOM 3088 C C . SER A 1 385 ? -27.494 6.319 9.883 1.00 69.44 385 SER A C 1
ATOM 3090 O O . SER A 1 385 ? -26.977 5.740 8.928 1.00 69.44 385 SER A O 1
ATOM 3092 N N . ILE A 1 386 ? -27.684 5.728 11.060 1.00 67.06 386 ILE A N 1
ATOM 3093 C CA . ILE A 1 386 ? -27.516 4.289 11.241 1.00 67.06 386 ILE A CA 1
ATOM 3094 C C . ILE A 1 386 ? -28.804 3.770 11.872 1.00 67.06 386 ILE A C 1
ATOM 3096 O O . ILE A 1 386 ? -29.110 4.060 13.029 1.00 67.06 386 ILE A O 1
ATOM 3100 N N . GLU A 1 387 ? -29.608 3.056 11.089 1.00 63.19 387 GLU A N 1
ATOM 3101 C CA . GLU A 1 387 ? -30.919 2.597 11.536 1.00 63.19 387 GLU A CA 1
ATOM 3102 C C . GLU A 1 387 ? -30.786 1.508 12.617 1.00 63.19 387 GLU A C 1
ATOM 3104 O O . GLU A 1 387 ? -30.031 0.546 12.483 1.00 63.19 387 GLU A O 1
ATOM 3109 N N . GLY A 1 388 ? -31.521 1.661 13.726 1.00 62.19 388 GLY A N 1
ATOM 3110 C CA . GLY A 1 388 ? -31.625 0.644 14.783 1.00 62.19 388 GLY A CA 1
ATOM 3111 C C . GLY A 1 388 ? -30.388 0.471 15.677 1.00 62.19 388 GLY A C 1
ATOM 3112 O O . GLY A 1 388 ? -30.344 -0.453 16.505 1.00 62.19 388 GLY A O 1
ATOM 3113 N N . THR A 1 389 ? -29.375 1.330 15.551 1.00 65.62 389 THR A N 1
ATOM 3114 C CA . THR A 1 389 ? -28.100 1.150 16.254 1.00 65.62 389 THR A CA 1
ATOM 3115 C C . THR A 1 389 ? -27.270 2.435 16.405 1.00 65.62 389 THR A C 1
ATOM 3117 O O . THR A 1 389 ? -27.728 3.513 16.036 1.00 65.62 389 THR A O 1
ATOM 3120 N N . GLY A 1 390 ? -26.081 2.330 17.011 1.00 73.56 390 GLY A N 1
ATOM 3121 C CA . GLY A 1 390 ? -25.130 3.428 17.169 1.00 73.56 390 GLY A CA 1
ATOM 3122 C C . GLY A 1 390 ? -23.817 3.211 16.416 1.00 73.56 390 GLY A C 1
ATOM 3123 O O . GLY A 1 390 ? -23.486 2.088 16.035 1.00 73.56 390 GLY A O 1
ATOM 3124 N N . LEU A 1 391 ? -23.061 4.297 16.219 1.00 80.19 391 LEU A N 1
ATOM 3125 C CA . LEU A 1 391 ? -21.714 4.251 15.637 1.00 80.19 391 LEU A CA 1
ATOM 3126 C C . LEU A 1 391 ? -20.793 3.348 16.463 1.00 80.19 391 LEU A C 1
ATOM 3128 O O . LEU A 1 391 ? -20.092 2.486 15.924 1.00 80.19 391 LEU A O 1
ATOM 3132 N N . ILE A 1 392 ? -20.841 3.579 17.773 1.00 84.19 392 ILE A N 1
ATOM 3133 C CA . ILE A 1 392 ? -20.126 2.841 18.798 1.00 84.19 392 ILE A CA 1
ATOM 3134 C C . ILE A 1 392 ? -21.173 2.084 19.608 1.00 84.19 392 ILE A C 1
ATOM 3136 O O . ILE A 1 392 ? -22.028 2.685 20.267 1.00 84.19 392 ILE A O 1
ATOM 3140 N N . GLU A 1 393 ? -21.109 0.760 19.550 1.00 85.81 393 GLU A N 1
ATOM 3141 C CA . GLU A 1 393 ? -21.937 -0.122 20.361 1.00 85.81 393 GLU A CA 1
ATOM 3142 C C . GLU A 1 393 ? -21.136 -0.615 21.569 1.00 85.81 393 GLU A C 1
ATOM 3144 O O . GLU A 1 393 ? -20.042 -1.169 21.427 1.00 85.81 393 GLU A O 1
ATOM 3149 N N . MET A 1 394 ? -21.696 -0.426 22.762 1.00 83.62 394 MET A N 1
ATOM 3150 C CA . MET A 1 394 ? -21.153 -0.955 24.010 1.00 83.62 394 MET A CA 1
ATOM 3151 C C . MET A 1 394 ? -22.106 -1.990 24.581 1.00 83.62 394 MET A C 1
ATOM 3153 O O . MET A 1 394 ? -23.225 -1.654 24.971 1.00 83.62 394 MET A O 1
ATOM 3157 N N . ASN A 1 395 ? -21.639 -3.232 24.674 1.00 77.75 395 ASN A N 1
ATOM 3158 C CA . ASN A 1 395 ? -22.448 -4.339 25.168 1.00 77.75 395 ASN A CA 1
ATOM 3159 C C . ASN A 1 395 ? -21.691 -5.145 26.219 1.00 77.75 395 ASN A C 1
ATOM 3161 O O . ASN A 1 395 ? -20.468 -5.302 26.145 1.00 77.75 395 ASN A O 1
ATOM 3165 N N . PHE A 1 396 ? -22.449 -5.730 27.148 1.00 68.56 396 PHE A N 1
ATOM 3166 C CA . PHE A 1 396 ? -21.935 -6.870 27.886 1.00 68.56 396 PHE A CA 1
ATOM 3167 C C . PHE A 1 396 ? -21.829 -8.077 26.955 1.00 68.56 396 PHE A C 1
ATOM 3169 O O . PHE A 1 396 ? -22.674 -8.272 26.074 1.00 68.56 396 PHE A O 1
ATOM 3176 N N . GLU A 1 397 ? -20.814 -8.913 27.154 1.00 63.75 397 GLU A N 1
ATOM 3177 C CA . GLU A 1 397 ? -20.850 -10.262 26.602 1.00 63.75 397 GLU A CA 1
ATOM 3178 C C . GLU A 1 397 ? -22.066 -10.973 27.218 1.00 63.75 397 GLU A C 1
ATOM 3180 O O . GLU A 1 397 ? -22.123 -11.222 28.421 1.00 63.75 397 GLU A O 1
ATOM 3185 N N . THR A 1 398 ? -23.105 -11.198 26.413 1.00 51.41 398 THR A N 1
ATOM 3186 C CA . THR A 1 398 ? -24.227 -12.042 26.819 1.00 51.41 398 THR A CA 1
ATOM 3187 C C . THR A 1 398 ? -23.808 -13.489 26.598 1.00 51.41 398 THR A C 1
ATOM 3189 O O . THR A 1 398 ? -23.215 -13.802 25.568 1.00 51.41 398 THR A O 1
ATOM 3192 N N . ASP A 1 399 ? -24.160 -14.391 27.517 1.00 38.41 399 ASP A N 1
ATOM 3193 C CA . ASP A 1 399 ? -23.916 -15.845 27.415 1.00 38.41 399 ASP A CA 1
ATOM 3194 C C . ASP A 1 399 ? -24.547 -16.518 26.167 1.00 38.41 399 ASP A C 1
ATOM 3196 O O . ASP A 1 399 ? -24.579 -17.744 26.045 1.00 38.41 399 ASP A O 1
ATOM 3200 N N . GLN A 1 400 ? -25.066 -15.759 25.199 1.00 36.34 400 GLN A N 1
ATOM 3201 C CA . GLN A 1 400 ? -25.623 -16.269 23.953 1.00 36.34 400 GLN A CA 1
ATOM 3202 C C . GLN A 1 400 ? -24.542 -16.490 22.894 1.00 36.34 400 GLN A C 1
ATOM 3204 O O . GLN A 1 400 ? -24.536 -15.903 21.814 1.00 36.34 400 GLN A O 1
ATOM 3209 N N . TYR A 1 401 ? -23.664 -17.447 23.177 1.00 40.62 401 TYR A N 1
ATOM 3210 C CA . TYR A 1 401 ? -22.924 -18.151 22.140 1.00 40.62 401 TYR A CA 1
ATOM 3211 C C . TYR A 1 401 ? -23.892 -19.093 21.411 1.00 40.62 401 TYR A C 1
ATOM 3213 O O . TYR A 1 401 ? -24.119 -20.223 21.840 1.00 40.62 401 TYR A O 1
ATOM 3221 N N . ASN A 1 402 ? -24.509 -18.626 20.324 1.00 33.75 402 ASN A N 1
ATOM 3222 C CA . ASN A 1 402 ? -25.341 -19.484 19.474 1.00 33.75 402 ASN A CA 1
ATOM 3223 C C . ASN A 1 402 ? -25.145 -19.255 17.967 1.00 33.75 402 ASN A C 1
ATOM 3225 O O . ASN A 1 402 ? -26.036 -19.566 17.185 1.00 33.75 402 ASN A O 1
ATOM 3229 N N . ASP A 1 403 ? -23.955 -18.816 17.546 1.00 32.81 403 ASP A N 1
ATOM 3230 C CA . ASP A 1 403 ? -23.550 -18.867 16.129 1.00 32.81 403 ASP A CA 1
ATOM 3231 C C . ASP A 1 403 ? -22.858 -20.190 15.739 1.00 32.81 403 ASP A C 1
ATOM 3233 O O . ASP A 1 403 ? -22.372 -20.362 14.624 1.00 32.81 403 ASP A O 1
ATOM 3237 N N . SER A 1 404 ? -22.888 -21.200 16.615 1.00 31.97 404 SER A N 1
ATOM 3238 C CA . SER A 1 404 ? -22.424 -22.565 16.328 1.00 31.97 404 SER A CA 1
ATOM 3239 C C . SER A 1 404 ? -23.570 -23.566 16.117 1.00 31.97 404 SER A C 1
ATOM 3241 O O . SER A 1 404 ? -23.514 -24.699 16.587 1.00 31.97 404 SER A O 1
ATOM 3243 N N . LYS A 1 405 ? -24.615 -23.202 15.360 1.00 31.38 405 LYS A N 1
ATOM 3244 C CA . LYS A 1 405 ? -25.574 -24.181 14.797 1.00 31.38 405 LYS A CA 1
ATOM 3245 C C . LYS A 1 405 ? -25.975 -23.882 13.347 1.00 31.38 405 LYS A C 1
ATOM 3247 O O . LYS A 1 405 ? -27.149 -23.862 12.999 1.00 31.38 405 LYS A O 1
ATOM 3252 N N . ARG A 1 406 ? -24.988 -23.785 12.455 1.00 28.55 406 ARG A N 1
ATOM 3253 C CA . ARG A 1 406 ? -25.138 -24.228 11.053 1.00 28.55 406 ARG A CA 1
ATOM 3254 C C . ARG A 1 406 ? -23.953 -25.101 10.632 1.00 28.55 406 ARG A C 1
ATOM 3256 O O . ARG A 1 406 ? -23.261 -24.836 9.664 1.00 28.55 406 ARG A O 1
ATOM 3263 N N . ILE A 1 407 ? -23.758 -26.191 11.372 1.00 35.09 407 ILE A N 1
ATOM 3264 C CA . ILE A 1 407 ? -23.183 -27.425 10.830 1.00 35.09 407 ILE A CA 1
ATOM 3265 C C . ILE A 1 407 ? -24.225 -28.529 11.052 1.00 35.09 407 ILE A C 1
ATOM 3267 O O . ILE A 1 407 ? -24.368 -29.062 12.148 1.00 35.09 407 ILE A O 1
ATOM 3271 N N . LYS A 1 408 ? -24.982 -28.836 10.000 1.00 26.73 408 LYS A N 1
ATOM 3272 C CA . LYS A 1 408 ? -25.439 -30.193 9.664 1.00 26.73 408 LYS A CA 1
ATOM 3273 C C . LYS A 1 408 ? -24.776 -30.440 8.306 1.00 26.73 408 LYS A C 1
ATOM 3275 O O . LYS A 1 408 ? -25.085 -29.708 7.377 1.00 26.73 408 LYS A O 1
ATOM 3280 N N . ARG A 1 409 ? -23.673 -31.182 8.185 1.00 27.47 409 ARG A N 1
ATOM 3281 C CA . ARG A 1 409 ? -23.569 -32.651 8.222 1.00 27.47 409 ARG A CA 1
ATOM 3282 C C . ARG A 1 409 ? -24.816 -33.391 7.721 1.00 27.47 409 ARG A C 1
ATOM 3284 O O . ARG A 1 409 ? -25.777 -33.575 8.461 1.00 27.47 409 ARG A O 1
ATOM 3291 N N . ASP A 1 410 ? -24.668 -33.772 6.452 1.00 32.00 410 ASP A N 1
ATOM 3292 C CA . ASP A 1 410 ? -24.912 -35.079 5.836 1.00 32.00 410 ASP A CA 1
ATOM 3293 C C . ASP A 1 410 ? -26.346 -35.443 5.427 1.00 32.00 410 ASP A C 1
ATOM 3295 O O . ASP A 1 410 ? -27.212 -35.648 6.271 1.00 32.00 410 ASP A O 1
ATOM 3299 N N . HIS A 1 411 ? -26.554 -35.615 4.111 1.00 30.02 411 HIS A N 1
ATOM 3300 C CA . HIS A 1 411 ? -26.756 -36.936 3.490 1.00 30.02 411 HIS A CA 1
ATOM 3301 C C . HIS A 1 411 ? -26.681 -36.881 1.945 1.00 30.02 411 HIS A C 1
ATOM 3303 O O . HIS A 1 411 ? -27.364 -36.062 1.333 1.00 30.02 411 HIS A O 1
ATOM 3309 N N . TRP A 1 412 ? -25.924 -37.854 1.405 1.00 36.31 412 TRP A N 1
ATOM 3310 C CA . TRP A 1 412 ? -25.611 -38.231 0.009 1.00 36.31 412 TRP A CA 1
ATOM 3311 C C . TRP A 1 412 ? -24.436 -37.525 -0.663 1.00 36.31 412 TRP A C 1
ATOM 3313 O O . TRP A 1 412 ? -24.552 -36.330 -1.005 1.00 36.31 412 TRP A O 1
#